Protein 3OGZ (pdb70)

Structure (mmCIF, N/CA/C/O backbone):
data_3OGZ
#
_entry.id   3OGZ
#
_cell.length_a   107.392
_cell.length_b   123.196
_cell.length_c   61.342
_cell.angle_alpha   90.000
_cell.angle_beta   104.320
_cell.angle_gamma   90.000
#
_symmetry.space_group_name_H-M   'C 1 2 1'
#
loop_
_entity.id
_entity.type
_entity.pdbx_description
1 polymer 'UDP-sugar pyrophosphorylase'
2 non-polymer GLYCEROL
3 water water
#
loop_
_atom_site.group_PDB
_atom_site.id
_atom_site.type_symbol
_atom_site.label_atom_id
_atom_site.label_alt_id
_atom_site.label_comp_id
_atom_site.label_asym_id
_atom_site.label_entity_id
_atom_site.label_seq_id
_atom_site.pdbx_PDB_ins_code
_atom_site.Cartn_x
_atom_site.Cartn_y
_atom_site.Cartn_z
_atom_site.occupancy
_atom_site.B_iso_or_equiv
_atom_site.auth_seq_id
_atom_site.auth_comp_id
_atom_site.auth_asym_id
_atom_site.auth_atom_id
_atom_site.pdbx_PDB_model_num
ATOM 1 N N . ASN A 1 3 ? -1.242 20.689 58.464 1.00 115.87 3 ASN A N 1
ATOM 2 C CA . ASN A 1 3 ? 0.002 20.136 58.993 1.00 114.42 3 ASN A CA 1
ATOM 3 C C . ASN A 1 3 ? 0.994 21.214 59.444 0.8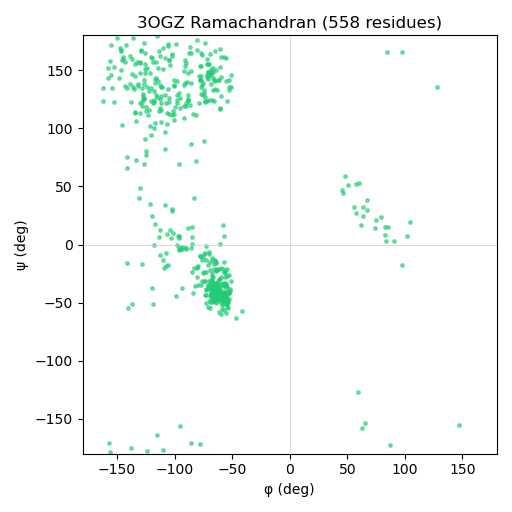6 108.13 3 ASN A C 1
ATOM 4 O O . ASN A 1 3 ? 1.441 21.206 60.591 0.84 109.52 3 ASN A O 1
ATOM 9 N N . PRO A 1 4 ? 1.344 22.148 58.544 1.00 97.79 4 PRO A N 1
ATOM 10 C CA . PRO A 1 4 ? 2.275 23.213 58.927 1.00 89.15 4 PRO A CA 1
ATOM 11 C C . PRO A 1 4 ? 1.588 24.272 59.783 1.00 83.23 4 PRO A C 1
ATOM 12 O O . PRO A 1 4 ? 0.465 24.673 59.478 1.00 80.82 4 PRO A O 1
ATOM 16 N N . SER A 1 5 ? 2.259 24.718 60.840 1.00 80.90 5 SER A N 1
ATOM 17 C CA . SER A 1 5 ? 1.714 25.747 61.720 1.00 79.46 5 SER A CA 1
ATOM 18 C C . SER A 1 5 ? 1.665 27.097 61.017 1.00 79.43 5 SER A C 1
ATOM 19 O O . SER A 1 5 ? 2.313 27.293 59.988 1.00 76.73 5 SER A O 1
ATOM 22 N N . ASN A 1 6 ? 0.899 28.027 61.576 1.00 82.73 6 ASN A N 1
ATOM 23 C CA . ASN A 1 6 ? 0.773 29.357 60.992 1.00 84.36 6 ASN A CA 1
ATOM 24 C C . ASN A 1 6 ? 2.089 30.123 60.999 1.00 80.94 6 ASN A C 1
ATOM 25 O O . ASN A 1 6 ? 2.423 30.802 60.029 1.00 76.93 6 ASN A O 1
ATOM 30 N N . SER A 1 7 ? 2.836 30.007 62.092 1.00 80.47 7 SER A N 1
ATOM 31 C CA . SER A 1 7 ? 4.114 30.698 62.213 1.00 80.39 7 SER A CA 1
ATOM 32 C C . SER A 1 7 ? 5.118 30.164 61.195 1.00 76.86 7 SER A C 1
ATOM 33 O O . SER A 1 7 ? 5.965 30.906 60.701 1.00 77.45 7 SER A O 1
ATOM 36 N N . ASN A 1 8 ? 5.017 28.876 60.884 1.00 74.67 8 ASN A N 1
ATOM 37 C CA . ASN A 1 8 ? 5.886 28.265 59.883 1.00 72.75 8 ASN A CA 1
ATOM 38 C C . ASN A 1 8 ? 5.634 28.828 58.490 1.00 68.27 8 ASN A C 1
ATOM 39 O O . ASN A 1 8 ? 6.571 29.203 57.784 1.00 65.36 8 ASN A O 1
ATOM 44 N N . LEU A 1 9 ? 4.363 28.882 58.100 1.00 66.16 9 LEU A N 1
ATOM 45 C CA . LEU A 1 9 ? 3.976 29.468 56.821 1.00 63.21 9 LEU A CA 1
ATOM 46 C C . LEU A 1 9 ? 4.387 30.933 56.766 1.00 63.74 9 LEU A C 1
ATOM 47 O O . LEU A 1 9 ? 4.807 31.436 55.726 1.00 60.88 9 LEU A O 1
ATOM 52 N N . GLN A 1 10 ? 4.258 31.615 57.898 1.00 65.81 10 GLN A N 1
ATOM 53 C CA . GLN A 1 10 ? 4.647 33.012 57.988 1.00 63.23 10 GLN A CA 1
ATOM 54 C C . GLN A 1 10 ? 6.159 33.151 57.861 1.00 57.42 10 GLN A C 1
ATOM 55 O O . GLN A 1 10 ? 6.653 34.046 57.179 1.00 54.24 10 GLN A O 1
ATOM 61 N N . ALA A 1 11 ? 6.889 32.253 58.517 1.00 56.36 11 ALA A N 1
ATOM 62 C CA . ALA A 1 11 ? 8.346 32.266 58.479 1.00 56.18 11 ALA A CA 1
ATOM 63 C C . ALA A 1 11 ? 8.854 32.016 57.064 1.00 57.43 11 ALA A C 1
ATOM 64 O O . ALA A 1 11 ? 9.820 32.639 56.617 1.00 55.59 11 ALA A O 1
ATOM 66 N N . LEU A 1 12 ? 8.196 31.101 56.362 1.00 55.20 12 LEU A N 1
ATOM 67 C CA . LEU A 1 12 ? 8.575 30.787 54.992 1.00 55.52 12 LEU A CA 1
ATOM 68 C C . LEU A 1 12 ? 8.263 31.955 54.066 1.00 53.01 12 LEU A C 1
ATOM 69 O O . LEU A 1 12 ? 9.080 32.319 53.223 1.00 53.50 12 LEU A O 1
ATOM 74 N N . ARG A 1 13 ? 7.083 32.544 54.231 1.00 53.00 13 ARG A N 1
ATOM 75 C CA . ARG A 1 13 ? 6.689 33.687 53.418 1.00 54.51 13 ARG A CA 1
ATOM 76 C C . ARG A 1 13 ? 7.711 34.814 53.523 1.00 51.49 13 ARG A C 1
ATOM 77 O O . ARG A 1 13 ? 8.101 35.407 52.518 1.00 50.57 13 ARG A O 1
ATOM 85 N N . GLU A 1 14 ? 8.143 35.108 54.744 1.00 51.91 14 GLU A N 1
ATOM 86 C CA . GLU A 1 14 ? 9.127 36.160 54.955 1.00 58.46 14 GLU A CA 1
ATOM 87 C C . GLU A 1 14 ? 10.465 35.755 54.350 1.00 54.08 14 GLU A C 1
ATOM 88 O O . GLU A 1 14 ? 11.156 36.575 53.749 1.00 47.78 14 GLU A O 1
ATOM 94 N N . GLU A 1 15 ? 10.824 34.484 54.493 1.00 51.55 15 GLU A N 1
ATOM 95 C CA . GLU A 1 15 ? 12.079 34.002 53.925 1.00 50.11 15 GLU A CA 1
ATOM 96 C C . GLU A 1 15 ? 12.109 34.205 52.413 1.00 44.84 15 GLU A C 1
ATOM 97 O O . GLU A 1 15 ? 13.099 34.678 51.849 1.00 41.68 15 GLU A O 1
ATOM 103 N N . LEU A 1 16 ? 11.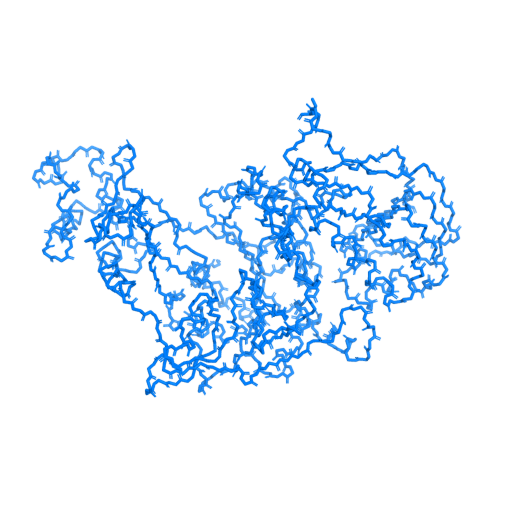012 33.841 51.760 1.00 44.43 16 LEU A N 1
ATOM 104 C CA . LEU A 1 16 ? 10.940 33.897 50.308 1.00 43.36 16 LEU A CA 1
ATOM 105 C C . LEU A 1 16 ? 10.966 35.329 49.762 1.00 47.50 16 LEU A C 1
ATOM 106 O O . LEU A 1 16 ? 11.128 35.534 48.559 1.00 49.49 16 LEU A O 1
ATOM 111 N N . CYS A 1 17 ? 10.815 36.310 50.648 1.00 44.98 17 CYS A N 1
ATOM 112 C CA . CYS A 1 17 ? 10.849 37.723 50.255 1.00 42.74 17 CYS A CA 1
ATOM 113 C C . CYS A 1 17 ? 12.221 38.380 50.390 1.00 42.75 17 CYS A C 1
ATOM 114 O O . CYS A 1 17 ? 12.390 39.550 50.031 1.00 45.34 17 CYS A O 1
ATOM 117 N N . THR A 1 18 ? 13.191 37.639 50.912 1.00 39.91 18 THR A N 1
ATOM 118 C CA . THR A 1 18 ? 14.530 38.178 51.141 1.00 40.09 18 THR A CA 1
ATOM 119 C C . THR A 1 18 ? 15.352 38.253 49.851 1.00 39.53 18 THR A C 1
ATOM 120 O O . THR A 1 18 ? 15.113 37.493 48.909 1.00 38.88 18 THR A O 1
ATOM 124 N N . PRO A 1 19 ? 16.320 39.182 49.799 1.00 41.38 19 PRO A N 1
ATOM 125 C CA . PRO A 1 19 ? 17.190 39.317 48.628 1.00 40.42 19 PRO A CA 1
ATOM 126 C C . PRO A 1 19 ? 17.828 37.983 48.260 1.00 44.01 19 PRO A C 1
ATOM 127 O O . PRO A 1 19 ? 18.292 37.268 49.149 1.00 44.84 19 PRO A O 1
ATOM 131 N N . GLY A 1 20 ? 17.843 37.652 46.971 1.00 41.39 20 GLY A N 1
ATOM 132 C CA . GLY A 1 20 ? 18.386 36.383 46.524 1.00 39.78 20 GLY A CA 1
ATOM 133 C C . GLY A 1 20 ? 17.302 35.337 46.314 1.00 42.85 20 GLY A C 1
ATOM 134 O O . GLY A 1 20 ? 17.522 34.310 45.658 1.00 42.46 20 GLY A O 1
ATOM 135 N N . LEU A 1 21 ? 16.131 35.592 46.885 1.00 37.93 21 LEU A N 1
ATOM 136 C CA . LEU A 1 21 ? 14.975 34.726 46.682 1.00 38.56 21 LEU A CA 1
ATOM 137 C C . LEU A 1 21 ? 13.856 35.535 46.024 1.00 41.83 21 LEU A C 1
ATOM 138 O O . LEU A 1 21 ? 13.284 35.121 45.016 1.00 44.33 21 LEU A O 1
ATOM 143 N N . ASP A 1 22 ? 13.546 36.687 46.608 1.00 41.58 22 ASP A N 1
ATOM 144 C CA . ASP A 1 22 ? 12.750 37.702 45.924 1.00 43.73 22 ASP A CA 1
ATOM 145 C C . ASP A 1 22 ? 11.443 37.205 45.306 1.00 42.34 22 ASP A C 1
ATOM 146 O O . ASP A 1 22 ? 11.169 37.474 44.141 1.00 39.16 22 ASP A O 1
ATOM 151 N N . GLN A 1 23 ? 10.629 36.501 46.085 1.00 42.45 23 GLN A N 1
ATOM 152 C CA . GLN A 1 23 ? 9.359 35.989 45.575 1.00 40.34 23 GLN A CA 1
ATOM 153 C C . GLN A 1 23 ? 8.181 36.844 46.057 1.00 43.73 23 GLN A C 1
ATOM 154 O O . GLN A 1 23 ? 7.069 36.347 46.235 1.00 39.82 23 GLN A O 1
ATOM 160 N N . GLY A 1 24 ? 8.439 38.136 46.257 1.00 48.71 24 GLY A N 1
ATOM 161 C CA . GLY A 1 24 ? 7.422 39.064 46.724 1.00 50.09 24 GLY A CA 1
ATOM 162 C C . GLY A 1 24 ? 6.171 39.071 45.863 1.00 52.58 24 GLY A C 1
ATOM 163 O O . GLY A 1 24 ? 5.059 39.203 46.376 1.00 50.77 24 GLY A O 1
ATOM 164 N N . HIS A 1 25 ? 6.353 38.917 44.553 1.00 56.90 25 HIS A N 1
ATOM 165 C CA . HIS A 1 25 ? 5.239 38.935 43.608 1.00 59.35 25 HIS A CA 1
ATOM 166 C C . HIS A 1 25 ? 4.172 37.891 43.925 1.00 62.60 25 HIS A C 1
ATOM 167 O O . HIS A 1 25 ? 3.060 37.962 43.406 1.00 65.96 25 HIS A O 1
ATOM 174 N N . LEU A 1 26 ? 4.509 36.927 44.777 1.00 61.50 26 LEU A N 1
ATOM 175 C CA . LEU A 1 26 ? 3.571 35.866 45.129 1.00 58.66 26 LEU A CA 1
ATOM 176 C C . LEU A 1 26 ? 2.567 36.308 46.187 1.00 61.22 26 LEU A C 1
ATOM 177 O O . LEU A 1 26 ? 1.504 35.701 46.335 1.00 60.71 26 LEU A O 1
ATOM 182 N N . PHE A 1 27 ? 2.900 37.360 46.925 1.00 58.05 27 PHE A N 1
ATOM 183 C CA . PHE A 1 27 ? 2.039 37.807 48.015 1.00 63.31 27 PHE A CA 1
ATOM 184 C C . PHE A 1 27 ? 1.555 39.236 47.781 1.00 68.28 27 PHE A C 1
ATOM 185 O O . PHE A 1 27 ? 1.205 39.954 48.720 1.00 70.92 27 PHE A O 1
ATOM 193 N N . GLU A 1 28 ? 1.533 39.632 46.513 1.00 68.76 28 GLU A N 1
ATOM 194 C CA . GLU A 1 28 ? 1.107 40.969 46.125 1.00 73.78 28 GLU A CA 1
ATOM 195 C C . GLU A 1 28 ? -0.331 41.219 46.549 0.82 74.74 28 GLU A C 1
ATOM 196 O O . GLU A 1 28 ? -1.250 40.552 46.079 0.98 74.40 28 GLU A O 1
ATOM 202 N N . GLY A 1 29 ? -0.519 42.180 47.445 1.00 75.50 29 GLY A N 1
ATOM 203 C CA . GLY A 1 29 ? -1.848 42.541 47.900 1.00 79.86 29 GLY A CA 1
ATOM 204 C C . GLY A 1 29 ? -2.405 41.586 48.937 1.00 80.37 29 GLY A C 1
ATOM 205 O O . GLY A 1 29 ? -3.620 41.478 49.103 1.00 83.21 29 GLY A O 1
ATOM 206 N N . TRP A 1 30 ? -1.516 40.886 49.634 1.00 76.55 30 TRP A N 1
ATOM 207 C CA . TRP A 1 30 ? -1.930 39.998 50.713 1.00 72.01 30 TRP A CA 1
ATOM 208 C C . TRP A 1 30 ? -1.972 40.748 52.039 1.00 73.98 30 TRP A C 1
ATOM 209 O O . TRP A 1 30 ? -1.297 41.764 52.207 1.00 67.43 30 TRP A O 1
ATOM 220 N N . PRO A 1 31 ? -2.776 40.245 52.987 1.00 77.64 31 PRO A N 1
ATOM 221 C CA . PRO A 1 31 ? -2.796 40.760 54.359 1.00 80.12 31 PRO A CA 1
ATOM 222 C C . PRO A 1 31 ? -1.427 40.597 55.010 1.00 81.66 31 PRO A C 1
ATOM 223 O O . PRO A 1 31 ? -0.574 39.897 54.467 1.00 78.55 31 PRO A O 1
ATOM 227 N N . GLU A 1 32 ? -1.225 41.226 56.161 1.00 87.25 32 GLU A N 1
ATOM 228 C CA . GLU A 1 32 ? 0.079 41.216 56.814 1.00 91.45 32 GLU A CA 1
ATOM 229 C C . GLU A 1 32 ? 0.460 39.848 57.373 1.00 91.13 32 GLU A C 1
ATOM 230 O O . GLU A 1 32 ? 1.575 39.374 57.156 1.00 91.75 32 GLU A O 1
ATOM 236 N N . THR A 1 33 ? -0.459 39.219 58.097 1.00 89.32 33 THR A N 1
ATOM 237 C CA . THR A 1 33 ? -0.160 37.947 58.745 1.00 87.62 33 THR A CA 1
ATOM 238 C C . THR A 1 33 ? -1.070 36.813 58.276 1.00 86.36 33 THR A C 1
ATOM 239 O O . THR A 1 33 ? -2.144 37.046 57.723 1.00 86.64 33 THR A O 1
ATOM 243 N N . VAL A 1 34 ? -0.622 35.584 58.512 1.00 84.13 34 VAL A N 1
ATOM 244 C CA . VAL A 1 34 ? -1.317 34.386 58.051 1.00 83.69 34 VAL A CA 1
ATOM 245 C C . VAL A 1 34 ? -2.788 34.342 58.458 1.00 88.02 34 VAL A C 1
ATOM 246 O O . VAL A 1 34 ? -3.650 33.954 57.668 1.00 86.05 34 VAL A O 1
ATOM 250 N N . ASP A 1 35 ? -3.064 34.738 59.695 0.63 94.21 35 ASP A N 1
ATOM 251 C CA . ASP A 1 35 ? -4.413 34.667 60.245 0.93 98.46 35 ASP A CA 1
ATOM 252 C C . ASP A 1 35 ? -5.408 35.449 59.394 1.00 94.73 35 ASP A C 1
ATOM 253 O O . ASP A 1 35 ? -6.573 35.068 59.271 1.00 90.13 35 ASP A O 1
ATOM 258 N N . GLU A 1 36 ? -4.933 36.544 58.809 1.00 94.94 36 GLU A N 1
ATOM 259 C CA . GLU A 1 36 ? -5.775 37.427 58.012 1.00 94.32 36 GLU A CA 1
ATOM 260 C C . GLU A 1 36 ? -5.981 36.888 56.596 1.00 90.03 36 GLU A C 1
ATOM 261 O O . GLU A 1 36 ? -6.920 37.283 55.904 1.00 90.36 36 GLU A O 1
ATOM 267 N N . CYS A 1 37 ? -5.101 35.984 56.173 1.00 84.96 37 CYS A N 1
ATOM 268 C CA . CYS A 1 37 ? -5.142 35.446 54.815 1.00 79.55 37 CYS A CA 1
ATOM 269 C C . CYS A 1 37 ? -6.333 34.522 54.599 1.00 79.41 37 CYS A C 1
ATOM 270 O O . CYS A 1 37 ? -6.735 33.790 55.503 1.00 76.55 37 CYS A O 1
ATOM 273 N N . ASN A 1 38 ? -6.891 34.556 53.394 1.00 81.47 38 ASN A N 1
ATOM 274 C CA . ASN A 1 38 ? -8.033 33.717 53.063 1.00 86.05 38 ASN A CA 1
ATOM 275 C C . ASN A 1 38 ? -7.624 32.274 52.772 1.00 87.95 38 ASN A C 1
ATOM 276 O O . ASN A 1 38 ? -6.468 31.896 52.968 1.00 86.28 38 ASN A O 1
ATOM 281 N N . GLU A 1 39 ? -8.579 31.478 52.300 1.00 90.35 39 GLU A N 1
ATOM 282 C CA . GLU A 1 39 ? -8.344 30.069 52.003 1.00 93.80 39 GLU A CA 1
ATOM 283 C C . GLU A 1 39 ? -7.353 29.867 50.860 1.00 87.32 39 GLU A C 1
ATOM 284 O O . GLU A 1 39 ? -6.438 29.051 50.958 1.00 84.12 39 GLU A O 1
ATOM 290 N N . ARG A 1 40 ? -7.550 30.602 49.771 1.00 83.72 40 ARG A N 1
ATOM 291 C CA . ARG A 1 40 ? -6.713 30.447 48.589 1.00 81.64 40 ARG A CA 1
ATOM 292 C C . ARG A 1 40 ? -5.259 30.786 48.910 1.00 76.61 40 ARG A C 1
ATOM 293 O O . ARG A 1 40 ? -4.336 30.085 48.490 1.00 72.74 40 ARG A O 1
ATOM 301 N N . GLN A 1 41 ? -5.067 31.864 49.665 1.00 74.40 41 GLN A N 1
ATOM 302 C CA . GLN A 1 41 ? -3.734 32.316 50.044 1.00 71.60 41 GLN A CA 1
ATOM 303 C C . GLN A 1 41 ? -3.067 31.331 50.998 1.00 68.97 41 GLN A C 1
ATOM 304 O O . GLN A 1 41 ? -1.880 31.033 50.865 1.00 65.77 41 GLN A O 1
ATOM 310 N N . ILE A 1 42 ? -3.833 30.827 51.958 1.00 65.61 42 ILE A N 1
ATOM 311 C CA . ILE A 1 42 ? -3.303 29.856 52.904 1.00 65.22 42 ILE A CA 1
ATOM 312 C C . ILE A 1 42 ? -2.882 28.587 52.167 1.00 63.53 42 ILE A C 1
ATOM 313 O O . ILE A 1 42 ? -1.917 27.924 52.549 1.00 64.87 42 ILE A O 1
ATOM 318 N N . ALA A 1 43 ? -3.607 28.262 51.102 1.00 58.50 43 ALA A N 1
ATOM 319 C CA . ALA A 1 43 ? -3.324 27.074 50.313 1.00 57.25 43 ALA A CA 1
ATOM 320 C C . ALA A 1 43 ? -2.037 27.232 49.515 1.00 56.40 43 ALA A C 1
ATOM 321 O O . ALA A 1 43 ? -1.290 26.273 49.327 1.00 57.32 43 ALA A O 1
ATOM 323 N N . LEU A 1 44 ? -1.778 28.443 49.040 1.00 56.48 44 LEU A N 1
ATOM 324 C CA . LEU A 1 44 ? -0.578 28.693 48.252 1.00 58.28 44 LEU A CA 1
ATOM 325 C C . LEU A 1 44 ? 0.680 28.586 49.111 1.00 57.58 44 LEU A C 1
ATOM 326 O O . LEU A 1 44 ? 1.683 28.008 48.689 1.00 54.76 44 LEU A O 1
ATOM 331 N N . LEU A 1 45 ? 0.617 29.147 50.315 1.00 57.92 45 LEU A N 1
ATOM 332 C CA . LEU A 1 45 ? 1.734 29.090 51.253 1.00 56.95 45 LEU A CA 1
ATOM 333 C C . LEU A 1 45 ? 2.013 27.663 51.699 1.00 54.47 45 LEU A C 1
ATOM 334 O O . LEU A 1 45 ? 3.169 27.256 51.832 1.00 51.44 45 LEU A O 1
ATOM 339 N N . THR A 1 46 ? 0.945 26.907 51.935 1.00 54.97 46 THR A N 1
ATOM 340 C CA . THR A 1 46 ? 1.067 25.495 52.280 1.00 54.17 46 THR A CA 1
ATOM 341 C C . THR A 1 46 ? 1.692 24.712 51.126 1.00 53.58 46 THR A C 1
ATOM 342 O O . THR A 1 46 ? 2.533 23.837 51.340 1.00 52.84 46 THR A O 1
ATOM 346 N N . ASP A 1 47 ? 1.283 25.036 49.903 1.00 55.70 47 ASP A N 1
ATOM 347 C CA . ASP A 1 47 ? 1.867 24.428 48.710 1.00 50.66 47 ASP A CA 1
ATOM 348 C C . ASP A 1 47 ? 3.379 24.664 48.696 1.00 48.76 47 ASP A C 1
ATOM 349 O O . ASP A 1 47 ? 4.164 23.732 48.503 1.00 46.09 47 ASP A O 1
ATOM 354 N N . LEU A 1 48 ? 3.780 25.916 48.916 1.00 50.39 48 LEU A N 1
ATOM 355 C CA . LEU A 1 48 ? 5.193 26.273 48.968 1.00 47.46 48 LEU A CA 1
ATOM 356 C C . LEU A 1 48 ? 5.898 25.515 50.082 1.00 48.79 48 LEU A C 1
ATOM 357 O O . LEU A 1 48 ? 6.990 24.972 49.891 1.00 44.65 48 LEU A O 1
ATOM 362 N N . TYR A 1 49 ? 5.258 25.477 51.245 1.00 48.90 49 TYR A N 1
ATOM 363 C CA . TYR A 1 49 ? 5.843 24.843 52.416 1.00 51.27 49 TYR A CA 1
ATOM 364 C C . TYR A 1 49 ? 6.035 23.338 52.241 1.00 49.44 49 TYR A C 1
ATOM 365 O O . TYR A 1 49 ? 7.104 22.810 52.537 1.00 46.41 49 TYR A O 1
ATOM 374 N N . MET A 1 50 ? 5.003 22.651 51.757 1.00 50.43 50 MET A N 1
ATOM 375 C CA . MET A 1 50 ? 5.063 21.202 51.607 1.00 49.20 50 MET A CA 1
ATOM 376 C C . MET A 1 50 ? 6.080 20.751 50.557 1.00 49.42 50 MET A C 1
ATOM 377 O O . MET A 1 50 ? 6.429 19.571 50.493 1.00 49.69 50 MET A O 1
ATOM 382 N N . PHE A 1 51 ? 6.564 21.682 49.739 1.00 44.70 51 PHE A N 1
ATOM 383 C CA . PHE A 1 51 ? 7.515 21.320 48.689 1.00 44.02 51 PHE A CA 1
ATOM 384 C C . PHE A 1 51 ? 8.754 20.644 49.279 1.00 43.98 51 PHE A C 1
ATOM 385 O O . PHE A 1 51 ? 9.436 19.876 48.601 1.00 49.15 51 PHE A O 1
ATOM 393 N N . SER A 1 52 ? 9.025 20.916 50.552 1.00 44.14 52 SER A N 1
ATOM 394 C CA . SER A 1 52 ? 10.207 20.381 51.226 1.00 48.80 52 SER A CA 1
ATOM 395 C C . SER A 1 52 ? 10.212 18.857 51.376 1.00 48.76 52 SER A C 1
ATOM 396 O O . SER A 1 52 ? 11.273 18.250 51.523 1.00 51.49 52 SER A O 1
ATOM 399 N N A ASN A 1 53 ? 9.031 18.249 51.341 0.38 47.56 53 ASN A N 1
ATOM 400 N N B ASN A 1 53 ? 9.035 18.242 51.345 0.62 46.77 53 ASN A N 1
ATOM 401 C CA A ASN A 1 53 ? 8.921 16.796 51.436 0.38 50.63 53 ASN A CA 1
ATOM 402 C CA B ASN A 1 53 ? 8.959 16.788 51.446 0.62 50.71 53 ASN A CA 1
ATOM 403 C C A ASN A 1 53 ? 9.084 16.138 50.072 0.38 51.35 53 ASN A C 1
ATOM 404 C C B ASN A 1 53 ? 9.178 16.125 50.088 0.62 51.57 53 ASN A C 1
ATOM 405 O O A ASN A 1 53 ? 8.946 14.923 49.935 0.38 52.17 53 ASN A O 1
ATOM 406 O O B ASN A 1 53 ? 9.177 14.901 49.973 0.62 52.08 53 ASN A O 1
ATOM 415 N N . MET A 1 54 ? 9.386 16.955 49.070 1.00 49.54 54 MET A N 1
ATOM 416 C CA . MET A 1 54 ? 9.463 16.504 47.689 1.00 53.34 54 MET A CA 1
ATOM 417 C C . MET A 1 54 ? 10.833 16.819 47.095 1.00 47.80 54 MET A C 1
ATOM 418 O O . MET A 1 54 ? 11.322 16.117 46.210 1.00 45.35 54 MET A O 1
ATOM 423 N N . TYR A 1 55 ? 11.434 17.900 47.577 1.00 43.04 55 TYR A N 1
ATOM 424 C CA . TYR A 1 55 ? 12.668 18.424 47.010 1.00 40.07 55 TYR A CA 1
ATOM 425 C C . TYR A 1 55 ? 13.636 18.791 48.132 1.00 40.23 55 TYR A C 1
ATOM 426 O O . TYR A 1 55 ? 13.243 19.417 49.110 1.00 40.44 55 TYR A O 1
ATOM 435 N N . PRO A 1 56 ? 14.906 18.387 48.004 1.00 40.21 56 PRO A N 1
ATOM 436 C CA . PRO A 1 56 ? 15.864 18.648 49.084 1.00 40.47 56 PRO A CA 1
ATOM 437 C C . PRO A 1 56 ? 16.013 20.149 49.332 1.00 40.13 56 PRO A C 1
ATOM 438 O O . PRO A 1 56 ? 16.453 20.880 48.440 1.00 41.24 56 PRO A O 1
ATOM 442 N N . GLY A 1 57 ? 15.646 20.598 50.528 1.00 41.20 57 GLY A N 1
ATOM 443 C CA . GLY A 1 57 ? 15.795 21.992 50.899 1.00 42.91 57 GLY A CA 1
ATOM 444 C C . GLY A 1 57 ? 14.561 22.805 50.564 1.00 44.11 57 GLY A C 1
ATOM 445 O O . GLY A 1 57 ? 14.533 24.019 50.762 1.00 46.65 57 GLY A O 1
ATOM 446 N N . GLY A 1 58 ? 13.536 22.133 50.051 1.00 40.57 58 GLY A N 1
ATOM 447 C CA . GLY A 1 58 ? 12.288 22.796 49.733 1.00 40.01 58 GLY A CA 1
ATOM 448 C C . GLY A 1 58 ? 12.414 23.860 48.658 1.00 39.42 58 GLY A C 1
ATOM 449 O O . GLY A 1 58 ? 13.361 23.854 47.871 1.00 39.04 58 GLY A O 1
ATOM 450 N N . VAL A 1 59 ? 11.455 24.783 48.644 1.00 39.42 59 VAL A N 1
ATOM 451 C CA . VAL A 1 59 ? 11.336 25.778 47.590 1.00 38.98 59 VAL A CA 1
ATOM 452 C C . VAL A 1 59 ? 12.460 26.819 47.632 1.00 41.60 59 VAL A C 1
ATOM 453 O O . VAL A 1 59 ? 12.870 27.335 46.591 1.00 40.39 59 VAL A O 1
ATOM 457 N N . ALA A 1 60 ? 12.958 27.127 48.827 1.00 38.98 60 ALA A N 1
ATOM 458 C CA . ALA A 1 60 ? 14.076 28.058 48.949 1.00 40.44 60 ALA A CA 1
ATOM 459 C C . ALA A 1 60 ? 15.326 27.495 48.274 1.00 38.48 60 ALA A C 1
ATOM 460 O O . ALA A 1 60 ? 15.985 28.183 47.497 1.00 39.51 60 ALA A O 1
ATOM 462 N N . GLN A 1 61 ? 15.650 26.240 48.558 1.00 39.32 61 GLN A N 1
ATOM 463 C CA . GLN A 1 61 ? 16.795 25.620 47.897 1.00 40.47 61 GLN A CA 1
ATOM 464 C C . GLN A 1 61 ? 16.532 25.424 46.406 1.00 39.44 61 GLN A C 1
ATOM 465 O O . GLN A 1 61 ? 17.458 25.461 45.597 1.00 38.65 61 GLN A O 1
ATOM 471 N N . TYR A 1 62 ? 15.270 25.216 46.045 1.00 38.08 62 TYR A N 1
ATOM 472 C CA . TYR A 1 62 ? 14.914 25.076 44.638 1.00 37.77 62 TYR A CA 1
ATOM 473 C C . TYR A 1 62 ? 15.206 26.387 43.892 1.00 37.40 62 TYR A C 1
ATOM 474 O O . TYR A 1 62 ? 15.706 26.383 42.770 1.00 37.12 62 TYR A O 1
ATOM 483 N N . ILE A 1 63 ? 14.909 27.512 44.529 1.00 37.47 63 ILE A N 1
ATOM 484 C CA . ILE A 1 63 ? 15.182 28.806 43.909 1.00 37.21 63 ILE A CA 1
ATOM 485 C C . ILE A 1 63 ? 16.685 29.029 43.752 1.00 37.01 63 ILE A C 1
ATOM 486 O O . ILE A 1 63 ? 17.144 29.476 42.701 1.00 36.74 63 ILE A O 1
ATOM 491 N N . ARG A 1 64 ? 17.449 28.684 44.786 1.00 37.21 64 ARG A N 1
ATOM 492 C CA . ARG A 1 64 ? 18.900 28.850 44.739 1.00 39.18 64 ARG A CA 1
ATOM 493 C C . ARG A 1 64 ? 19.528 28.000 43.651 1.00 37.23 64 ARG A C 1
ATOM 494 O O . ARG A 1 64 ? 20.413 28.457 42.938 1.00 36.73 64 ARG A O 1
ATOM 502 N N . ASN A 1 65 ? 19.080 26.755 43.534 1.00 38.82 65 ASN A N 1
ATOM 503 C CA . ASN A 1 65 ? 19.608 25.881 42.497 1.00 36.93 65 ASN A CA 1
ATOM 504 C C . ASN A 1 65 ? 19.286 26.460 41.133 1.00 36.63 65 ASN A C 1
ATOM 505 O O . ASN A 1 65 ? 20.104 26.411 40.219 1.00 36.49 65 ASN A O 1
ATOM 510 N N . GLY A 1 66 ? 18.093 27.033 41.019 1.00 36.59 66 GLY A N 1
ATOM 511 C CA . GLY A 1 66 ? 17.669 27.696 39.802 1.00 36.39 66 GLY A CA 1
ATOM 512 C C . GLY A 1 66 ? 18.628 28.801 39.400 1.00 37.39 66 GLY A C 1
ATOM 513 O O . GLY A 1 66 ? 19.020 28.883 38.237 1.00 36.09 66 GLY A O 1
ATOM 514 N N . HIS A 1 67 ? 19.005 29.649 40.356 1.00 36.26 67 HIS A N 1
ATOM 515 C CA . HIS A 1 67 ? 19.957 30.724 40.082 1.00 36.15 67 HIS A CA 1
ATOM 516 C C . HIS A 1 67 ? 21.269 30.120 39.598 1.00 36.10 67 HIS A C 1
ATOM 517 O O . HIS A 1 67 ? 21.838 30.559 38.597 1.00 35.99 67 HIS A O 1
ATOM 524 N N . GLU A 1 68 ? 21.739 29.098 40.305 1.00 36.25 68 GLU A N 1
ATOM 525 C CA . GLU A 1 68 ? 22.998 28.456 39.943 1.00 36.29 68 GLU A CA 1
ATOM 526 C C . GLU A 1 68 ? 22.947 27.840 38.544 1.00 36.20 68 GLU A C 1
ATOM 527 O O . GLU A 1 68 ? 23.881 27.995 37.754 1.00 36.17 68 GLU A O 1
ATOM 533 N N . LEU A 1 69 ? 21.858 27.139 38.243 1.00 36.21 69 LEU A N 1
ATOM 534 C CA . LEU A 1 69 ? 21.720 26.464 36.954 1.00 36.20 69 LEU A CA 1
ATOM 535 C C . LEU A 1 69 ? 21.465 27.442 35.808 1.00 43.09 69 LEU A C 1
ATOM 536 O O . LEU A 1 69 ? 21.986 27.266 34.708 1.00 46.94 69 LEU A O 1
ATOM 541 N N . LEU A 1 70 ? 20.665 28.471 36.068 1.00 37.85 70 LEU A N 1
ATOM 542 C CA . LEU A 1 70 ? 20.373 29.470 35.052 1.00 39.21 70 LEU A CA 1
ATOM 543 C C . LEU A 1 70 ? 21.665 30.154 34.626 1.00 46.02 70 LEU A C 1
ATOM 544 O O . LEU A 1 70 ? 21.894 30.385 33.437 1.00 52.53 70 LEU A O 1
ATOM 549 N N . ALA A 1 71 ? 22.520 30.457 35.596 1.00 42.27 71 ALA A N 1
ATOM 550 C CA . ALA A 1 71 ? 23.845 30.965 35.283 1.00 41.63 71 ALA A CA 1
ATOM 551 C C . ALA A 1 71 ? 24.654 29.902 34.525 1.00 46.39 71 ALA A C 1
ATOM 552 O O . ALA A 1 71 ? 25.221 30.170 33.470 1.00 45.66 71 ALA A O 1
ATOM 554 N N . ARG A 1 72 ? 24.689 28.685 35.053 1.00 50.61 72 ARG A N 1
ATOM 555 C CA . ARG A 1 72 ? 25.440 27.614 34.407 1.00 49.35 72 ARG A CA 1
ATOM 556 C C . ARG A 1 72 ? 25.040 27.438 32.940 1.00 50.90 72 ARG A C 1
ATOM 557 O O . ARG A 1 72 ? 25.902 27.363 32.063 1.00 45.91 72 ARG A O 1
ATOM 565 N N . GLU A 1 73 ? 23.736 27.376 32.673 1.00 50.72 73 GLU A N 1
ATOM 566 C CA . GLU A 1 73 ? 23.259 27.140 31.309 1.00 54.99 73 GLU A CA 1
ATOM 567 C C . GLU A 1 73 ? 23.439 28.356 30.388 1.00 55.95 73 GLU A C 1
ATOM 568 O O . GLU A 1 73 ? 23.325 28.237 29.166 1.00 56.73 73 GLU A O 1
ATOM 574 N N . SER A 1 74 ? 23.732 29.517 30.968 1.00 49.11 74 SER A N 1
ATOM 575 C CA . SER A 1 74 ? 24.031 30.693 30.159 1.00 53.66 74 SER A CA 1
ATOM 576 C C . SER A 1 74 ? 25.462 30.611 29.619 1.00 58.19 74 SER A C 1
ATOM 577 O O . SER A 1 74 ? 25.859 31.403 28.765 1.00 59.03 74 SER A O 1
ATOM 580 N N . GLU A 1 75 ? 26.227 29.644 30.122 1.00 59.94 75 GLU A N 1
ATOM 581 C CA . GLU A 1 75 ? 27.614 29.449 29.698 1.00 62.69 75 GLU A CA 1
ATOM 582 C C . GLU A 1 75 ? 27.726 28.331 28.655 1.00 66.85 75 GLU A C 1
ATOM 583 O O . GLU A 1 75 ? 26.753 27.631 28.374 1.00 65.21 75 GLU A O 1
ATOM 589 N N . GLU A 1 76 ? 28.919 28.164 28.089 1.00 71.38 76 GLU A N 1
ATOM 590 C CA . GLU A 1 76 ? 29.168 27.105 27.111 1.00 73.15 76 GLU A CA 1
ATOM 591 C C . GLU A 1 76 ? 29.550 25.797 27.794 1.00 63.60 76 GLU A C 1
ATOM 592 O O . GLU A 1 76 ? 30.543 25.736 28.518 1.00 64.39 76 GLU A O 1
ATOM 598 N N . VAL A 1 77 ? 28.766 24.748 27.571 1.00 101.14 77 VAL A N 1
ATOM 599 C CA . VAL A 1 77 ? 29.154 23.434 28.060 1.00 94.40 77 VAL A CA 1
ATOM 600 C C . VAL A 1 77 ? 30.404 22.999 27.316 1.00 93.88 77 VAL A C 1
ATOM 601 O O . VAL A 1 77 ? 30.420 22.956 26.085 0.84 98.04 77 VAL A O 1
ATOM 605 N N . ASP A 1 78 ? 31.457 22.691 28.061 1.00 87.02 78 ASP A N 1
ATOM 606 C CA . ASP A 1 78 ? 32.662 22.149 27.456 0.70 86.30 78 ASP A CA 1
ATOM 607 C C . ASP A 1 78 ? 33.435 21.330 28.476 1.00 82.14 78 ASP A C 1
ATOM 608 O O . ASP A 1 78 ? 33.432 21.638 29.667 1.00 81.24 78 ASP A O 1
ATOM 613 N N . PHE A 1 79 ? 34.081 20.274 28.000 1.00 78.29 79 PHE A N 1
ATOM 614 C CA . PHE A 1 79 ? 34.915 19.446 28.852 1.00 73.94 79 PHE A CA 1
ATOM 615 C C . PHE A 1 79 ? 36.368 19.697 28.489 1.00 75.87 79 PHE A C 1
ATOM 616 O O . PHE A 1 79 ? 36.663 20.193 27.403 1.00 79.72 79 PHE A O 1
ATOM 624 N N . ALA A 1 80 ? 37.277 19.359 29.397 1.00 76.20 80 ALA A N 1
ATOM 625 C CA . ALA A 1 80 ? 38.702 19.508 29.131 1.00 83.39 80 ALA A CA 1
ATOM 626 C C . ALA A 1 80 ? 39.207 18.349 28.276 1.00 84.77 80 ALA A C 1
ATOM 627 O O . ALA A 1 80 ? 40.265 18.439 27.650 1.00 89.56 80 ALA A O 1
ATOM 629 N N . ALA A 1 81 ? 38.440 17.264 28.253 1.00 77.10 81 ALA A N 1
ATOM 630 C CA . ALA A 1 81 ? 38.825 16.072 27.509 1.00 78.94 81 ALA A CA 1
ATOM 631 C C . ALA A 1 81 ? 37.618 15.200 27.169 1.00 76.61 81 ALA A C 1
ATOM 632 O O . ALA A 1 81 ? 36.682 15.069 27.961 1.00 69.77 81 ALA A O 1
ATOM 634 N N . LEU A 1 82 ? 37.653 14.605 25.982 1.00 76.52 82 LEU A N 1
ATOM 635 C CA . LEU A 1 82 ? 36.567 13.766 25.509 1.00 77.35 82 LEU A CA 1
ATOM 636 C C . LEU A 1 82 ? 37.113 12.722 24.536 1.00 75.00 82 LEU A C 1
ATOM 637 O O . LEU A 1 82 ? 37.732 13.067 23.527 1.00 72.65 82 LEU A O 1
ATOM 642 N N . GLU A 1 83 ? 36.892 11.447 24.846 1.00 72.06 83 GLU A N 1
ATOM 643 C CA . GLU A 1 83 ? 37.398 10.364 24.006 1.00 71.03 83 GLU A CA 1
ATOM 644 C C . GLU A 1 83 ? 36.612 9.066 24.192 1.00 66.29 83 GLU A C 1
ATOM 645 O O . GLU A 1 83 ? 35.567 9.045 24.843 1.00 65.72 83 GLU A O 1
ATOM 651 N N . MET A 1 84 ? 37.121 7.984 23.609 1.00 61.98 84 MET A N 1
ATOM 652 C CA . MET A 1 84 ? 36.449 6.689 23.667 1.00 60.61 84 MET A CA 1
ATOM 653 C C . MET A 1 84 ? 36.455 6.123 25.083 1.00 58.46 84 MET A C 1
ATOM 654 O O . MET A 1 84 ? 37.459 6.221 25.789 1.00 63.84 84 MET A O 1
ATOM 659 N N . PRO A 1 85 ? 35.326 5.542 25.510 1.00 55.32 85 PRO A N 1
ATOM 660 C CA . PRO A 1 85 ? 35.308 4.773 26.757 1.00 53.41 85 PRO A CA 1
ATOM 661 C C . PRO A 1 85 ? 36.225 3.561 26.639 1.00 58.14 85 PRO A C 1
ATOM 662 O O . PRO A 1 85 ? 36.159 2.840 25.640 1.00 60.11 85 PRO A O 1
ATOM 666 N N . PRO A 1 86 ? 37.068 3.332 27.654 1.00 61.33 86 PRO A N 1
ATOM 667 C CA . PRO A 1 86 ? 37.985 2.188 27.669 1.00 62.39 86 PRO A CA 1
ATOM 668 C C . PRO A 1 86 ? 37.266 0.837 27.659 1.00 58.15 86 PRO A C 1
ATOM 669 O O . PRO A 1 86 ? 37.791 -0.123 27.099 1.00 54.89 86 PRO A O 1
ATOM 673 N N . LEU A 1 87 ? 36.083 0.768 28.263 1.00 48.82 87 LEU A N 1
ATOM 674 C CA . LEU A 1 87 ? 35.395 -0.503 28.441 1.00 47.41 87 LEU A CA 1
ATOM 675 C C . LEU A 1 87 ? 34.175 -0.617 27.534 1.00 49.37 87 LEU A C 1
ATOM 676 O O . LEU A 1 87 ? 33.047 -0.363 27.950 1.00 52.36 87 LEU A O 1
ATOM 681 N N . ILE A 1 88 ? 34.413 -0.993 26.285 1.00 45.66 88 ILE A N 1
ATOM 682 C CA . ILE A 1 88 ? 33.340 -1.182 25.327 1.00 44.11 88 ILE A CA 1
ATOM 683 C C . ILE A 1 88 ? 33.405 -2.607 24.795 1.00 45.09 88 ILE A C 1
ATOM 684 O O . ILE A 1 88 ? 34.472 -3.087 24.417 1.00 45.31 88 ILE A O 1
ATOM 689 N N . PHE A 1 89 ? 32.266 -3.284 24.782 1.00 42.14 89 PHE A N 1
ATOM 690 C CA . PHE A 1 89 ? 32.222 -4.690 24.409 1.00 46.79 89 PHE A CA 1
ATOM 691 C C . PHE A 1 89 ? 31.171 -4.944 23.340 1.00 45.24 89 PHE A C 1
ATOM 692 O O . PHE A 1 89 ? 30.054 -4.440 23.427 1.00 48.04 89 PHE A O 1
ATOM 700 N N . GLU A 1 90 ? 31.547 -5.712 22.323 1.00 41.18 90 GLU A N 1
ATOM 701 C CA . GLU A 1 90 ? 30.642 -6.056 21.234 1.00 44.23 90 GLU A CA 1
ATOM 702 C C . GLU A 1 90 ? 29.861 -7.315 21.577 1.00 46.01 90 GLU A C 1
ATOM 703 O O . GLU A 1 90 ? 30.451 -8.359 21.857 1.00 46.58 90 GLU A O 1
ATOM 709 N N . ALA A 1 91 ? 28.537 -7.222 21.554 1.00 41.14 91 ALA A N 1
ATOM 710 C CA . ALA A 1 91 ? 27.704 -8.404 21.739 1.00 36.36 91 ALA A CA 1
ATOM 711 C C . ALA A 1 91 ? 27.651 -9.182 20.434 1.00 36.47 91 ALA A C 1
ATOM 712 O O . ALA A 1 91 ? 27.665 -8.590 19.362 1.00 36.69 91 ALA A O 1
ATOM 714 N N . PRO A 1 92 ? 27.595 -10.518 20.516 1.00 36.45 92 PRO A N 1
ATOM 715 C CA . PRO A 1 92 ? 27.423 -11.299 19.289 1.00 36.54 92 PRO A CA 1
ATOM 716 C C . PRO A 1 92 ? 26.004 -11.125 18.747 1.00 35.21 92 PRO A C 1
ATOM 717 O O . PRO A 1 92 ? 25.094 -10.808 19.511 1.00 34.16 92 PRO A O 1
ATOM 721 N N . SER A 1 93 ? 25.825 -11.328 17.447 1.00 35.38 93 SER A N 1
ATOM 722 C CA . SER A 1 93 ? 24.525 -11.180 16.806 1.00 35.68 93 SER A CA 1
ATOM 723 C C . SER A 1 93 ? 23.420 -11.962 17.513 1.00 38.85 93 SER A C 1
ATOM 724 O O . SER A 1 93 ? 23.650 -13.053 18.037 1.00 39.25 93 SER A O 1
ATOM 727 N N . LEU A 1 94 ? 22.216 -11.401 17.503 1.00 32.18 94 LEU A N 1
ATOM 728 C CA . LEU A 1 94 ? 21.058 -12.060 18.092 1.00 31.21 94 LEU A CA 1
ATOM 729 C C . LEU A 1 94 ? 20.500 -13.151 17.195 1.00 31.20 94 LEU A C 1
ATOM 730 O O . LEU A 1 94 ? 19.633 -13.905 17.613 1.00 30.63 94 LEU A O 1
ATOM 735 N N . HIS A 1 95 ? 20.974 -13.232 15.957 1.00 31.93 95 HIS A N 1
ATOM 736 C CA . HIS A 1 95 ? 20.389 -14.192 15.025 1.00 32.01 95 HIS A CA 1
ATOM 737 C C . HIS A 1 95 ? 21.376 -15.256 14.548 1.00 35.66 95 HIS A C 1
ATOM 738 O O . HIS A 1 95 ? 21.136 -15.934 13.549 1.00 43.32 95 HIS A O 1
ATOM 745 N N . ARG A 1 96 ? 22.473 -15.412 15.281 1.00 34.75 96 ARG A N 1
ATOM 746 C CA . ARG A 1 96 ? 23.427 -16.482 15.010 1.00 35.57 96 ARG A CA 1
ATOM 747 C C . ARG A 1 96 ? 23.640 -17.308 16.277 1.00 38.71 96 ARG A C 1
ATOM 748 O O . ARG A 1 96 ? 24.149 -16.808 17.278 1.00 34.96 96 ARG A O 1
ATOM 756 N N . ARG A 1 97 ? 23.235 -18.573 16.233 1.00 41.18 97 ARG A N 1
ATOM 757 C CA . ARG A 1 97 ? 23.343 -19.443 17.400 1.00 37.73 97 ARG A CA 1
ATOM 758 C C . ARG A 1 97 ? 24.760 -20.009 17.551 1.00 41.07 97 ARG A C 1
ATOM 759 O O . ARG A 1 97 ? 24.990 -21.203 17.331 1.00 40.61 97 ARG A O 1
ATOM 767 N N . THR A 1 98 ? 25.702 -19.148 17.936 1.00 37.06 98 THR A N 1
ATOM 768 C CA . THR A 1 98 ? 27.090 -19.552 18.143 1.00 38.84 98 THR A CA 1
ATOM 769 C C . THR A 1 98 ? 27.315 -20.048 19.570 1.00 38.74 98 THR A C 1
ATOM 770 O O . THR A 1 98 ? 26.491 -19.821 20.458 1.00 37.72 98 THR A O 1
ATOM 774 N N . ALA A 1 99 ? 28.438 -20.717 19.789 1.00 40.18 99 ALA A N 1
ATOM 775 C CA . ALA A 1 99 ? 28.780 -21.180 21.128 1.00 43.26 99 ALA A CA 1
ATOM 776 C C . ALA A 1 99 ? 28.812 -19.997 22.094 1.00 43.79 99 ALA A C 1
ATOM 777 O O . ALA A 1 99 ? 28.340 -20.092 23.233 1.00 39.65 99 ALA A O 1
ATOM 779 N N . GLU A 1 100 ? 29.351 -18.875 21.622 1.00 41.14 100 GLU A N 1
ATOM 780 C CA . GLU A 1 100 ? 29.436 -17.668 22.430 1.00 39.81 100 GLU A CA 1
ATOM 781 C C . GLU A 1 100 ? 28.052 -17.122 22.775 1.00 38.12 100 GLU A C 1
ATOM 782 O O . GLU A 1 100 ? 27.779 -16.793 23.930 1.00 37.95 100 GLU A O 1
ATOM 788 N N . ARG A 1 101 ? 27.180 -17.026 21.777 1.00 37.22 101 ARG A N 1
ATOM 789 C CA . ARG A 1 101 ? 25.838 -16.508 22.003 1.00 35.72 101 ARG A CA 1
ATOM 790 C C . ARG A 1 101 ? 25.076 -17.405 22.978 1.00 37.36 101 ARG A C 1
ATOM 791 O O . ARG A 1 101 ? 24.370 -16.922 23.864 1.00 34.54 101 ARG A O 1
ATOM 799 N N . THR A 1 102 ? 25.231 -18.716 22.810 1.00 38.11 102 THR A N 1
ATOM 800 C CA . THR A 1 102 ? 24.579 -19.691 23.675 1.00 39.24 102 THR A CA 1
ATOM 801 C C . THR A 1 102 ? 25.074 -19.564 25.113 1.00 39.74 102 THR A C 1
ATOM 802 O O . THR A 1 102 ? 24.286 -19.607 26.053 1.00 36.99 102 THR A O 1
ATOM 806 N N . ALA A 1 103 ? 26.383 -19.405 25.273 1.00 37.54 103 ALA A N 1
ATOM 807 C CA . ALA A 1 103 ? 26.979 -19.238 26.595 1.00 44.03 103 ALA A CA 1
ATOM 808 C C . ALA A 1 103 ? 26.521 -17.949 27.291 1.00 37.39 103 ALA A C 1
ATOM 809 O O . ALA A 1 103 ? 26.214 -17.956 28.482 1.00 37.39 103 ALA A O 1
ATOM 811 N N . LEU A 1 104 ? 26.464 -16.849 26.547 1.00 36.76 104 LEU A N 1
ATOM 812 C CA . LEU A 1 104 ? 25.989 -15.582 27.112 1.00 36.03 104 LEU A CA 1
ATOM 813 C C . LEU A 1 104 ? 24.485 -15.608 27.444 1.00 34.67 104 LEU A C 1
ATOM 814 O O . LEU A 1 104 ? 24.072 -15.138 28.508 1.00 34.41 104 LEU A O 1
ATOM 819 N N . GLU A 1 105 ? 23.664 -16.160 26.551 1.00 35.78 105 GLU A N 1
ATOM 820 C CA . GLU A 1 105 ? 22.231 -16.261 26.841 1.00 36.70 105 GLU A CA 1
ATOM 821 C C . GLU A 1 105 ? 21.975 -17.136 28.068 1.00 39.85 105 GLU A C 1
ATOM 822 O O . GLU A 1 105 ? 21.112 -16.818 28.888 1.00 41.73 105 GLU A O 1
ATOM 828 N N . ASN A 1 106 ? 22.730 -18.228 28.185 1.00 37.38 106 ASN A N 1
ATOM 829 C CA . ASN A 1 106 ? 22.615 -19.154 29.312 1.00 39.29 106 ASN A CA 1
ATOM 830 C C . ASN A 1 106 ? 22.938 -18.477 30.633 1.00 36.84 106 ASN A C 1
ATOM 831 O O . ASN A 1 106 ? 22.121 -18.465 31.554 1.00 35.19 106 ASN A O 1
ATOM 836 N N . ALA A 1 107 ? 24.150 -17.933 30.712 1.00 36.25 107 ALA A N 1
ATOM 837 C CA . ALA A 1 107 ? 24.592 -17.177 31.877 1.00 36.91 107 ALA A CA 1
ATOM 838 C C . ALA A 1 107 ? 23.646 -16.019 32.190 1.00 36.30 107 ALA A C 1
ATOM 839 O O . ALA A 1 107 ? 23.255 -15.820 33.340 1.00 37.82 107 ALA A O 1
ATOM 841 N N . GLY A 1 108 ? 23.270 -15.263 31.161 1.00 37.05 108 GLY A N 1
ATOM 842 C CA . GLY A 1 108 ? 22.424 -14.094 31.345 1.00 33.65 108 GLY A CA 1
ATOM 843 C C . GLY A 1 108 ? 21.042 -14.458 31.855 1.00 33.19 108 GLY A C 1
ATOM 844 O O . GLY A 1 108 ? 20.489 -13.779 32.715 1.00 36.98 108 GLY A O 1
ATOM 845 N N . THR A 1 109 ? 20.485 -15.541 31.330 1.00 34.29 109 THR A N 1
ATOM 846 C CA . THR A 1 109 ? 19.144 -15.976 31.714 1.00 36.40 109 THR A CA 1
ATOM 847 C C . THR A 1 109 ? 19.108 -16.426 33.176 1.00 36.40 109 THR A C 1
ATOM 848 O O . THR A 1 109 ? 18.154 -16.138 33.902 1.00 36.12 109 THR A O 1
ATOM 852 N N . ALA A 1 110 ? 20.160 -17.115 33.606 1.00 34.95 110 ALA A N 1
ATOM 853 C CA . ALA A 1 110 ? 20.294 -17.511 35.003 1.00 38.73 110 ALA A CA 1
ATOM 854 C C . ALA A 1 110 ? 20.373 -16.281 35.897 1.00 38.60 110 ALA A C 1
ATOM 855 O O . ALA A 1 110 ? 19.814 -16.271 36.991 1.00 39.64 110 ALA A O 1
ATOM 857 N N . MET A 1 111 ? 21.072 -15.252 35.424 1.00 35.41 111 MET A N 1
ATOM 858 C CA . MET A 1 111 ? 21.220 -14.012 36.174 1.00 37.49 111 MET A CA 1
ATOM 859 C C . MET A 1 111 ? 19.895 -13.268 36.291 1.00 35.73 111 MET A C 1
ATOM 860 O O . MET A 1 111 ? 19.704 -12.482 37.216 1.00 37.18 111 MET A O 1
ATOM 865 N N . LEU A 1 112 ? 18.983 -13.510 35.353 1.00 32.97 112 LEU A N 1
ATOM 866 C CA . LEU A 1 112 ? 17.672 -12.869 35.397 1.00 34.28 112 LEU A CA 1
ATOM 867 C C . LEU A 1 112 ? 16.887 -13.277 36.647 1.00 37.75 112 LEU A C 1
ATOM 868 O O . LEU A 1 112 ? 15.975 -12.564 37.068 1.00 35.40 112 LEU A O 1
ATOM 873 N N . CYS A 1 113 ? 17.240 -14.420 37.235 1.00 33.44 113 CYS A N 1
ATOM 874 C CA . CYS A 1 113 ? 16.577 -14.890 38.452 1.00 34.12 113 CYS A CA 1
ATOM 875 C C . CYS A 1 113 ? 16.852 -13.972 39.638 1.00 36.91 113 CYS A C 1
ATOM 876 O O . CYS A 1 113 ? 16.100 -13.971 40.614 1.00 40.47 113 CYS A O 1
ATOM 879 N N . LYS A 1 114 ? 17.931 -13.199 39.556 1.00 35.06 114 LYS A N 1
ATOM 880 C CA . LYS A 1 114 ? 18.322 -12.331 40.661 1.00 35.89 114 LYS A CA 1
ATOM 881 C C . LYS A 1 114 ? 18.379 -10.872 40.215 1.00 37.37 114 LYS A C 1
ATOM 882 O O . LYS A 1 114 ? 19.208 -10.096 40.679 1.00 36.14 114 LYS A O 1
ATOM 888 N N . THR A 1 115 ? 17.476 -10.510 39.313 1.00 37.79 115 THR A N 1
ATOM 889 C CA . THR A 1 115 ? 17.437 -9.162 38.771 1.00 36.50 115 THR A CA 1
ATOM 890 C C . THR A 1 115 ? 16.194 -8.403 39.217 1.00 33.48 115 THR A C 1
ATOM 891 O O . THR A 1 115 ? 15.082 -8.942 39.224 1.00 34.77 115 THR A O 1
ATOM 895 N N . VAL A 1 116 ? 16.397 -7.154 39.615 1.00 35.25 116 VAL A N 1
ATOM 896 C CA . VAL A 1 116 ? 15.295 -6.235 39.845 1.00 35.51 116 VAL A CA 1
ATOM 897 C C . VAL A 1 116 ? 15.050 -5.473 38.546 1.00 33.49 116 VAL A C 1
ATOM 898 O O . VAL A 1 116 ? 16.002 -5.055 37.886 1.00 34.15 116 VAL A O 1
ATOM 902 N N . PHE A 1 117 ? 13.784 -5.294 38.174 1.00 30.74 117 PHE A N 1
ATOM 903 C CA . PHE A 1 117 ? 13.451 -4.602 36.929 1.00 29.83 117 PHE A CA 1
ATOM 904 C C . PHE A 1 117 ? 12.760 -3.276 37.202 1.00 31.37 117 PHE A C 1
ATOM 905 O O . PHE A 1 117 ? 11.880 -3.190 38.063 1.00 30.04 117 PHE A O 1
ATOM 913 N N . VAL A 1 118 ? 13.150 -2.250 36.454 1.00 29.62 118 VAL A N 1
ATOM 914 C CA . VAL A 1 118 ? 12.559 -0.928 36.617 1.00 29.69 118 VAL A CA 1
ATOM 915 C C . VAL A 1 118 ? 12.075 -0.393 35.278 1.00 28.92 118 VAL A C 1
ATOM 916 O O . VAL A 1 118 ? 12.854 -0.271 34.336 1.00 32.99 118 VAL A O 1
ATOM 920 N N . LEU A 1 119 ? 10.786 -0.077 35.207 1.00 28.55 119 LEU A N 1
ATOM 921 C CA . LEU A 1 119 ? 10.162 0.436 33.990 1.00 28.25 119 LEU A CA 1
ATOM 922 C C . LEU A 1 119 ? 9.848 1.926 34.128 1.00 28.32 119 LEU A C 1
ATOM 923 O O . LEU A 1 119 ? 9.123 2.344 35.032 1.00 28.68 119 LEU A O 1
ATOM 928 N N . VAL A 1 120 ? 10.408 2.717 33.224 1.00 29.44 120 VAL A N 1
ATOM 929 C CA . VAL A 1 120 ? 10.194 4.158 33.203 1.00 30.63 120 VAL A CA 1
ATOM 930 C C . VAL A 1 120 ? 9.007 4.471 32.300 1.00 28.96 120 VAL A C 1
ATOM 931 O O . VAL A 1 120 ? 9.098 4.336 31.083 1.00 27.95 120 VAL A O 1
ATOM 935 N N . ALA A 1 121 ? 7.891 4.873 32.901 1.00 31.55 121 ALA A N 1
ATOM 936 C CA . ALA A 1 121 ? 6.636 5.043 32.170 1.00 29.43 121 ALA A CA 1
ATOM 937 C C . ALA A 1 121 ? 5.840 6.264 32.640 1.00 30.97 121 ALA A C 1
ATOM 938 O O . ALA A 1 121 ? 4.736 6.135 33.193 1.00 30.08 121 ALA A O 1
ATOM 940 N N . GLY A 1 122 ? 6.394 7.450 32.416 1.00 29.36 122 GLY A N 1
ATOM 941 C CA . GLY A 1 122 ? 5.738 8.671 32.855 1.00 30.11 122 GLY A CA 1
ATOM 942 C C . GLY A 1 122 ? 5.119 9.471 31.726 1.00 30.21 122 GLY A C 1
ATOM 943 O O . GLY A 1 122 ? 4.652 10.584 31.950 1.00 31.95 122 GLY A O 1
ATOM 944 N N . GLY A 1 123 ? 5.080 8.901 30.522 1.00 30.06 123 GLY A N 1
ATOM 945 C CA . GLY A 1 123 ? 4.644 9.647 29.353 1.00 34.53 123 GLY A CA 1
ATOM 946 C C . GLY A 1 123 ? 3.394 9.158 28.640 1.00 31.21 123 GLY A C 1
ATOM 947 O O . GLY A 1 123 ? 3.189 7.963 28.469 1.00 28.63 123 GLY A O 1
ATOM 948 N N . LEU A 1 124 ? 2.553 10.101 28.227 1.00 33.66 124 LEU A N 1
ATOM 949 C CA . LEU A 1 124 ? 1.464 9.823 27.299 1.00 32.79 124 LEU A CA 1
ATOM 950 C C . LEU A 1 124 ? 2.060 9.808 25.895 1.00 34.82 124 LEU A C 1
ATOM 951 O O . LEU A 1 124 ? 3.194 10.244 25.707 1.00 33.98 124 LEU A O 1
ATOM 956 N N . GLY A 1 125 ? 1.307 9.315 24.914 1.00 32.82 125 GLY A N 1
ATOM 957 C CA . GLY A 1 125 ? 1.823 9.190 23.560 1.00 32.09 125 GLY A CA 1
ATOM 958 C C . GLY A 1 125 ? 1.339 10.278 22.619 1.00 33.98 125 GLY A C 1
ATOM 959 O O . GLY A 1 125 ? 1.243 10.058 21.411 1.00 38.31 125 GLY A O 1
ATOM 960 N N . GLU A 1 126 ? 1.050 11.457 23.168 1.00 33.85 126 GLU A N 1
ATOM 961 C CA . GLU A 1 126 ? 0.433 12.536 22.396 1.00 37.39 126 GLU A CA 1
ATOM 962 C C . GLU A 1 126 ? 1.250 12.933 21.168 1.00 35.12 126 GLU A C 1
ATOM 963 O O . GLU A 1 126 ? 0.696 13.145 20.096 1.00 35.82 126 GLU A O 1
ATOM 969 N N . ARG A 1 127 ? 2.565 13.017 21.323 1.00 36.05 127 ARG A N 1
ATOM 970 C CA . ARG A 1 127 ? 3.432 13.333 20.195 1.00 44.11 127 ARG A CA 1
ATOM 971 C C . ARG A 1 127 ? 3.279 12.307 19.061 1.00 43.49 127 ARG A C 1
ATOM 972 O O . ARG A 1 127 ? 3.364 12.659 17.885 1.00 46.93 127 ARG A O 1
ATOM 980 N N . LEU A 1 128 ? 3.036 11.047 19.424 1.00 35.20 128 LEU A N 1
ATOM 981 C CA . LEU A 1 128 ? 2.841 9.965 18.456 1.00 37.16 128 LEU A CA 1
ATOM 982 C C . LEU A 1 128 ? 1.487 10.044 17.774 1.00 38.77 128 LEU A C 1
ATOM 983 O O . LEU A 1 128 ? 1.310 9.516 16.680 1.00 41.64 128 LEU A O 1
ATOM 988 N N . GLY A 1 129 ? 0.530 10.691 18.436 1.00 41.16 129 GLY A N 1
ATOM 989 C CA . GLY A 1 129 ? -0.852 10.698 17.992 1.00 37.09 129 GLY A CA 1
ATOM 990 C C . GLY A 1 129 ? -1.726 9.778 18.834 1.00 35.37 129 GLY A C 1
ATOM 991 O O . GLY A 1 129 ? -2.816 9.386 18.421 1.00 36.14 129 GLY A O 1
ATOM 992 N N . TYR A 1 130 ? -1.250 9.439 20.028 1.00 34.73 130 TYR A N 1
ATOM 993 C CA . TYR A 1 130 ? -1.943 8.495 20.899 1.00 30.42 130 TYR A CA 1
ATOM 994 C C . TYR A 1 130 ? -2.192 9.131 22.270 1.00 30.68 130 TYR A C 1
ATOM 995 O O . TYR A 1 130 ? -1.252 9.487 22.973 1.00 32.77 130 TYR A O 1
ATOM 1004 N N . SER A 1 131 ? -3.454 9.277 22.659 1.00 30.63 131 SER A N 1
ATOM 1005 C CA . SER A 1 131 ? -3.759 10.085 23.837 1.00 32.22 131 SER A CA 1
ATOM 1006 C C . SER A 1 131 ? -3.622 9.384 25.203 1.00 30.60 131 SER A C 1
ATOM 1007 O O . SER A 1 131 ? -3.741 10.029 26.232 1.00 32.00 131 SER A O 1
ATOM 1010 N N A SER A 1 132 ? -3.333 8.086 25.190 0.50 29.68 132 SER A N 1
ATOM 1011 N N B SER A 1 132 ? -3.388 8.074 25.226 0.50 29.69 132 SER A N 1
ATOM 1012 C CA A SER A 1 132 ? -3.199 7.323 26.427 0.50 29.24 132 SER A CA 1
ATOM 1013 C CA B SER A 1 132 ? -3.224 7.393 26.516 0.50 29.29 132 SER A CA 1
ATOM 1014 C C A SER A 1 132 ? -1.742 7.075 26.809 0.50 29.00 132 SER A C 1
ATOM 1015 C C B SER A 1 132 ? -1.759 7.098 26.831 0.50 29.00 132 SER A C 1
ATOM 1016 O O A SER A 1 132 ? -0.817 7.559 26.146 0.50 28.71 132 SER A O 1
ATOM 1017 O O B SER A 1 132 ? -0.849 7.568 26.138 0.50 28.72 132 SER A O 1
ATOM 1022 N N . ILE A 1 133 ? -1.542 6.322 27.886 1.00 28.37 133 ILE A N 1
ATOM 1023 C CA . ILE A 1 133 ? -0.199 6.006 28.354 1.00 27.98 133 ILE A CA 1
ATOM 1024 C C . ILE A 1 133 ? 0.558 5.122 27.363 1.00 27.31 133 ILE A C 1
ATOM 1025 O O . ILE A 1 133 ? -0.008 4.187 26.788 1.00 26.95 133 ILE A O 1
ATOM 1030 N N . LYS A 1 134 ? 1.839 5.422 27.159 1.00 27.26 134 LYS A N 1
ATOM 1031 C CA . LYS A 1 134 ? 2.605 4.708 26.149 1.00 28.30 134 LYS A CA 1
ATOM 1032 C C . LYS A 1 134 ? 2.668 3.196 26.403 1.00 26.19 134 LYS A C 1
ATOM 1033 O O . LYS A 1 134 ? 2.653 2.420 25.454 1.00 25.85 134 LYS A O 1
ATOM 1039 N N . VAL A 1 135 ? 2.703 2.771 27.664 1.00 26.15 135 VAL A N 1
ATOM 1040 C CA . VAL A 1 135 ? 2.761 1.330 27.937 1.00 25.72 135 VAL A CA 1
ATOM 1041 C C . VAL A 1 135 ? 1.459 0.591 27.595 1.00 26.73 135 VAL A C 1
ATOM 1042 O O . VAL A 1 135 ? 1.413 -0.644 27.640 1.00 25.68 135 VAL A O 1
ATOM 1046 N N . SER A 1 136 ? 0.401 1.333 27.268 1.00 25.92 136 SER A N 1
ATOM 1047 C CA . SER A 1 136 ? -0.854 0.704 26.850 1.00 25.96 136 SER A CA 1
ATOM 1048 C C . SER A 1 136 ? -0.883 0.510 25.336 1.00 25.80 136 SER A C 1
ATOM 1049 O O . SER A 1 136 ? -1.842 -0.028 24.793 1.00 25.90 136 SER A O 1
ATOM 1052 N N . LEU A 1 137 ? 0.161 0.974 24.657 1.00 25.69 137 LEU A N 1
ATOM 1053 C CA . LEU A 1 137 ? 0.297 0.713 23.228 1.00 29.94 137 LEU A CA 1
ATOM 1054 C C . LEU A 1 137 ? 0.528 -0.780 23.033 1.00 29.26 137 LEU A C 1
ATOM 1055 O O . LEU A 1 137 ? 1.193 -1.411 23.852 1.00 24.93 137 LEU A O 1
ATOM 1060 N N . PRO A 1 138 ? -0.035 -1.352 21.958 1.00 25.27 138 PRO A N 1
ATOM 1061 C CA . PRO A 1 138 ? 0.271 -2.759 21.674 1.00 24.98 138 PRO A CA 1
ATOM 1062 C C . PRO A 1 138 ? 1.660 -2.900 21.059 1.00 26.47 138 PRO A C 1
ATOM 1063 O O . PRO A 1 138 ? 2.071 -2.058 20.257 1.00 25.04 138 PRO A O 1
ATOM 1067 N N . VAL A 1 139 ? 2.378 -3.948 21.451 1.00 24.96 139 VAL A N 1
ATOM 1068 C CA . VAL A 1 139 ? 3.664 -4.264 20.852 1.00 24.48 139 VAL A CA 1
ATOM 1069 C C . VAL A 1 139 ? 3.439 -4.666 19.390 1.00 25.22 139 VAL A C 1
ATOM 1070 O O . VAL A 1 139 ? 4.243 -4.345 18.519 1.00 24.91 139 VAL A O 1
ATOM 1074 N N . GLU A 1 140 ? 2.329 -5.356 19.140 1.00 24.77 140 GLU A N 1
ATOM 1075 C CA . GLU A 1 140 ? 1.915 -5.744 17.794 1.00 25.12 140 GLU A CA 1
ATOM 1076 C C . GLU A 1 140 ? 0.407 -5.943 17.849 1.00 25.32 140 GLU A C 1
ATOM 1077 O O . GLU A 1 140 ? -0.143 -6.136 18.932 1.00 26.41 140 GLU A O 1
ATOM 1083 N N . THR A 1 141 ? -0.264 -5.864 16.706 1.00 25.80 141 THR A N 1
ATOM 1084 C CA . THR A 1 141 ? -1.728 -5.879 16.693 1.00 26.18 141 THR A CA 1
ATOM 1085 C C . THR A 1 141 ? -2.304 -7.265 16.383 1.00 29.57 141 THR A C 1
ATOM 1086 O O . THR A 1 141 ? -3.521 -7.440 16.316 1.00 26.85 141 THR A O 1
ATOM 1090 N N . ALA A 1 142 ? -1.426 -8.239 16.172 1.00 27.99 142 ALA A N 1
ATOM 1091 C CA . ALA A 1 142 ? -1.855 -9.622 15.998 1.00 26.78 142 ALA A CA 1
ATOM 1092 C C . ALA A 1 142 ? -2.480 -10.145 17.293 1.00 26.37 142 ALA A C 1
ATOM 1093 O O . ALA A 1 142 ? -3.556 -10.733 17.270 1.00 28.46 142 ALA A O 1
ATOM 1095 N N . THR A 1 143 ? -1.795 -9.929 18.414 1.00 25.86 143 THR A N 1
ATOM 1096 C CA . THR A 1 143 ? -2.312 -10.298 19.736 1.00 25.83 143 THR A CA 1
ATOM 1097 C C . THR A 1 143 ? -2.765 -9.062 20.526 1.00 25.94 143 THR A C 1
ATOM 1098 O O . THR A 1 143 ? -3.506 -9.183 21.507 1.00 25.93 143 THR A O 1
ATOM 1102 N N . ASN A 1 144 ? -2.314 -7.881 20.100 1.00 25.55 144 ASN A N 1
ATOM 1103 C CA . ASN A 1 144 ? -2.576 -6.632 20.828 1.00 25.51 144 ASN A CA 1
ATOM 1104 C C . ASN A 1 144 ? -1.998 -6.579 22.244 1.00 28.53 144 ASN A C 1
ATOM 1105 O O . ASN A 1 144 ? -2.407 -5.739 23.046 1.00 28.62 144 ASN A O 1
ATOM 1110 N N . THR A 1 145 ? -1.055 -7.470 22.553 1.00 24.93 145 THR A N 1
ATOM 1111 C CA . THR A 1 145 ? -0.371 -7.445 23.841 1.00 24.75 145 THR A CA 1
ATOM 1112 C C . THR A 1 145 ? 0.248 -6.063 24.098 1.00 27.48 145 THR A C 1
ATOM 1113 O O . THR A 1 145 ? 1.028 -5.565 23.284 1.00 24.46 145 THR A O 1
ATOM 1117 N N . THR A 1 146 ? -0.114 -5.444 25.220 1.00 24.74 146 THR A N 1
ATOM 1118 C CA . THR A 1 146 ? 0.425 -4.128 25.562 1.00 24.72 146 THR A CA 1
ATOM 1119 C C . THR A 1 146 ? 1.889 -4.230 25.963 1.00 24.51 146 THR A C 1
ATOM 1120 O O . THR A 1 146 ? 2.349 -5.293 26.408 1.00 24.45 146 THR A O 1
ATOM 1124 N N . TYR A 1 147 ? 2.620 -3.129 25.808 1.00 24.53 147 TYR A N 1
ATOM 1125 C CA . TYR A 1 147 ? 3.989 -3.057 26.295 1.00 24.51 147 TYR A CA 1
ATOM 1126 C C . TYR A 1 147 ? 4.034 -3.414 27.792 1.00 24.67 147 TYR A C 1
ATOM 1127 O O . TYR A 1 147 ? 4.912 -4.150 28.230 1.00 24.68 147 TYR A O 1
ATOM 1136 N N . LEU A 1 148 ? 3.072 -2.922 28.562 1.00 24.92 148 LEU A N 1
ATOM 1137 C CA . LEU A 1 148 ? 3.048 -3.207 29.998 1.00 25.24 148 LEU A CA 1
ATOM 1138 C C . LEU A 1 148 ? 2.987 -4.719 30.281 1.00 25.23 148 LEU A C 1
ATOM 1139 O O . LEU A 1 148 ? 3.792 -5.248 31.039 1.00 25.40 148 LEU A O 1
ATOM 1144 N N . ALA A 1 149 ? 2.032 -5.406 29.666 1.00 25.14 149 ALA A N 1
ATOM 1145 C CA . ALA A 1 149 ? 1.891 -6.858 29.862 1.00 27.94 149 ALA A CA 1
ATOM 1146 C C . ALA A 1 149 ? 3.112 -7.619 29.344 1.00 26.56 149 ALA A C 1
ATOM 1147 O O . ALA A 1 149 ? 3.574 -8.573 29.960 1.00 25.64 149 ALA A O 1
ATOM 1149 N N . TYR A 1 150 ? 3.619 -7.184 28.199 1.00 26.18 150 TYR A N 1
ATOM 1150 C CA . TYR A 1 150 ? 4.804 -7.764 27.587 1.00 24.54 150 TYR A CA 1
ATOM 1151 C C . TYR A 1 150 ? 6.008 -7.765 28.536 1.00 27.72 150 TYR A C 1
ATOM 1152 O O . TYR A 1 150 ? 6.638 -8.801 28.730 1.00 26.39 150 TYR A O 1
ATOM 1161 N N . TYR A 1 151 ? 6.324 -6.617 29.132 1.00 24.88 151 TYR A N 1
ATOM 1162 C CA . TYR A 1 151 ? 7.438 -6.558 30.076 1.00 25.24 151 TYR A CA 1
ATOM 1163 C C . TYR A 1 151 ? 7.170 -7.374 31.349 1.00 26.52 151 TYR A C 1
ATOM 1164 O O . TYR A 1 151 ? 8.049 -8.100 31.828 1.00 28.12 151 TYR A O 1
ATOM 1173 N N . LEU A 1 152 ? 5.966 -7.242 31.903 1.00 25.77 152 LEU A N 1
ATOM 1174 C CA . LEU A 1 152 ? 5.634 -7.891 33.177 1.00 27.13 152 LEU A CA 1
ATOM 1175 C C . LEU A 1 152 ? 5.568 -9.417 33.078 1.00 26.52 152 LEU A C 1
ATOM 1176 O O . LEU A 1 152 ? 6.041 -10.125 33.967 1.00 27.09 152 LEU A O 1
ATOM 1181 N N . ARG A 1 153 ? 4.974 -9.925 32.008 1.00 26.14 153 ARG A N 1
ATOM 1182 C CA . ARG A 1 153 ? 4.902 -11.366 31.842 1.00 26.38 153 ARG A CA 1
ATOM 1183 C C . ARG A 1 153 ? 6.286 -11.962 31.608 1.00 27.04 153 ARG A C 1
ATOM 1184 O O . ARG A 1 153 ? 6.615 -13.017 32.149 1.00 27.66 153 ARG A O 1
ATOM 1192 N N . TRP A 1 154 ? 7.112 -11.265 30.838 1.00 26.05 154 TRP A N 1
ATOM 1193 C CA . TRP A 1 154 ? 8.487 -11.710 30.635 1.00 26.24 154 TRP A CA 1
ATOM 1194 C C . TRP A 1 154 ? 9.264 -11.704 31.953 1.00 30.05 154 TRP A C 1
ATOM 1195 O O . TRP A 1 154 ? 9.952 -12.680 32.288 1.00 27.41 154 TRP A O 1
ATOM 1206 N N . ALA A 1 155 ? 9.135 -10.621 32.713 1.00 26.93 155 ALA A N 1
ATOM 1207 C CA . ALA A 1 155 ? 9.792 -10.538 34.019 1.00 31.06 155 ALA A CA 1
ATOM 1208 C C . ALA A 1 155 ? 9.338 -11.641 34.983 1.00 31.29 155 ALA A C 1
ATOM 1209 O O . ALA A 1 155 ? 10.163 -12.236 35.679 1.00 30.62 155 ALA A O 1
ATOM 1211 N N . GLN A 1 156 ? 8.037 -11.910 35.042 1.00 28.72 156 GLN A N 1
ATOM 1212 C CA . GLN A 1 156 ? 7.551 -12.962 35.936 1.00 33.11 156 GLN A CA 1
ATOM 1213 C C . GLN A 1 156 ? 7.991 -14.345 35.460 1.00 32.67 156 GLN A C 1
ATOM 1214 O O . GLN A 1 156 ? 8.218 -15.249 36.264 1.00 30.16 156 GLN A O 1
ATOM 1220 N N . ARG A 1 157 ? 8.137 -14.494 34.150 1.00 31.06 157 ARG A N 1
ATOM 1221 C CA . ARG A 1 157 ? 8.611 -15.744 33.580 1.00 28.87 157 ARG A CA 1
ATOM 1222 C C . ARG A 1 157 ? 10.069 -15.989 33.968 1.00 33.29 157 ARG A C 1
ATOM 1223 O O . ARG A 1 157 ? 10.412 -17.061 34.464 1.00 31.01 157 ARG A O 1
ATOM 1231 N N . VAL A 1 158 ? 10.923 -14.989 33.773 1.00 29.11 158 VAL A N 1
ATOM 1232 C CA . VAL A 1 158 ? 12.355 -15.161 34.019 1.00 31.97 158 VAL A CA 1
ATOM 1233 C C . VAL A 1 158 ? 12.758 -14.980 35.488 1.00 36.59 158 VAL A C 1
ATOM 1234 O O . VAL A 1 158 ? 13.818 -15.451 35.910 1.00 35.20 158 VAL A O 1
ATOM 1238 N N . GLY A 1 159 ? 11.909 -14.314 36.265 1.00 31.23 159 GLY A N 1
ATOM 1239 C CA . GLY A 1 159 ? 12.210 -14.050 37.662 1.00 31.47 159 GLY A CA 1
ATOM 1240 C C . GLY A 1 159 ? 11.228 -14.677 38.629 1.00 32.92 159 GLY A C 1
ATOM 1241 O O . GLY A 1 159 ? 11.386 -14.564 39.849 1.00 33.06 159 GLY A O 1
ATOM 1242 N N . GLY A 1 160 ? 10.225 -15.364 38.090 1.00 33.59 160 GLY A N 1
ATOM 1243 C CA . GLY A 1 160 ? 9.193 -15.969 38.917 1.00 38.25 160 GLY A CA 1
ATOM 1244 C C . GLY A 1 160 ? 8.106 -14.965 39.260 1.00 38.85 160 GLY A C 1
ATOM 1245 O O . GLY A 1 160 ? 8.282 -13.756 39.084 1.00 33.61 160 GLY A O 1
ATOM 1246 N N . LYS A 1 161 ? 6.980 -15.463 39.753 1.00 34.69 161 LYS A N 1
ATOM 1247 C CA . LYS A 1 161 ? 5.837 -14.611 40.061 1.00 40.28 161 LYS A CA 1
ATOM 1248 C C . LYS A 1 161 ? 6.189 -13.468 41.009 1.00 36.84 161 LYS A C 1
ATOM 1249 O O . LYS A 1 161 ? 5.623 -12.383 40.913 1.00 33.35 161 LYS A O 1
ATOM 1255 N N . GLU A 1 162 ? 7.125 -13.721 41.919 1.00 35.46 162 GLU A N 1
ATOM 1256 C CA . GLU A 1 162 ? 7.472 -12.767 42.971 1.00 40.59 162 GLU A CA 1
ATOM 1257 C C . GLU A 1 162 ? 8.561 -11.781 42.556 1.00 36.64 162 GLU A C 1
ATOM 1258 O O . GLU A 1 162 ? 9.146 -11.099 43.402 1.00 34.46 162 GLU A O 1
ATOM 1264 N N . VAL A 1 163 ? 8.844 -11.716 41.263 1.00 33.43 163 VAL A N 1
ATOM 1265 C CA . VAL A 1 163 ? 9.904 -10.846 40.755 1.00 32.21 163 VAL A CA 1
ATOM 1266 C C . VAL A 1 163 ? 9.742 -9.395 41.239 1.00 32.23 163 VAL A C 1
ATOM 1267 O O . VAL A 1 163 ? 8.644 -8.839 41.204 1.00 32.40 163 VAL A O 1
ATOM 1271 N N . PRO A 1 164 ? 10.837 -8.784 41.720 1.00 32.78 164 PRO A N 1
ATOM 1272 C CA . PRO A 1 164 ? 10.794 -7.368 42.116 1.00 34.92 164 PRO A CA 1
ATOM 1273 C C . PRO A 1 164 ? 10.662 -6.484 40.886 1.00 34.37 164 PRO A C 1
ATOM 1274 O O . PRO A 1 164 ? 11.494 -6.570 39.984 1.00 33.27 164 PRO A O 1
ATOM 1278 N N . PHE A 1 165 ? 9.644 -5.634 40.850 1.00 31.92 165 PHE A N 1
ATOM 1279 C CA . PHE A 1 165 ? 9.411 -4.818 39.668 1.00 35.27 165 PHE A CA 1
ATOM 1280 C C . PHE A 1 165 ? 8.963 -3.430 40.096 1.00 35.43 165 PHE A C 1
ATOM 1281 O O . PHE A 1 165 ? 8.116 -3.279 40.982 1.00 35.47 165 PHE A O 1
ATOM 1289 N N . VAL A 1 166 ? 9.548 -2.418 39.474 1.00 30.42 166 VAL A N 1
ATOM 1290 C CA . VAL A 1 166 ? 9.189 -1.040 39.766 1.00 30.71 166 VAL A CA 1
ATOM 1291 C C . VAL A 1 166 ? 8.676 -0.371 38.507 1.00 29.87 166 VAL A C 1
ATOM 1292 O O . VAL A 1 166 ? 9.250 -0.519 37.432 1.00 29.28 166 VAL A O 1
ATOM 1296 N N . ILE A 1 167 ? 7.581 0.358 38.635 1.00 29.91 167 ILE A N 1
ATOM 1297 C CA . ILE A 1 167 ? 7.132 1.202 37.542 1.00 29.36 167 ILE A CA 1
ATOM 1298 C C . ILE A 1 167 ? 7.139 2.644 38.014 1.00 31.20 167 ILE A C 1
ATOM 1299 O O . ILE A 1 167 ? 6.496 2.980 39.007 1.00 30.69 167 ILE A O 1
ATOM 1304 N N . MET A 1 168 ? 7.894 3.492 37.327 1.00 30.01 168 MET A N 1
ATOM 1305 C CA . MET A 1 168 ? 7.817 4.913 37.606 1.00 30.87 168 MET A CA 1
ATOM 1306 C C . MET A 1 168 ? 6.722 5.543 36.750 1.00 30.93 168 MET A C 1
ATOM 1307 O O . MET A 1 168 ? 6.735 5.430 35.524 1.00 31.86 168 MET A O 1
ATOM 1312 N N . THR A 1 169 ? 5.782 6.206 37.411 1.00 30.88 169 THR A N 1
ATOM 1313 C CA . THR A 1 169 ? 4.694 6.895 36.741 1.00 30.78 169 THR A CA 1
ATOM 1314 C C . THR A 1 169 ? 4.781 8.398 36.981 1.00 37.00 169 THR A C 1
ATOM 1315 O O . THR A 1 169 ? 5.692 8.884 37.668 1.00 33.77 169 THR A O 1
ATOM 1319 N N . SER A 1 170 ? 3.831 9.130 36.407 1.00 37.17 170 SER A N 1
ATOM 1320 C CA . SER A 1 170 ? 3.726 10.568 36.629 1.00 35.50 170 SER A CA 1
ATOM 1321 C C . SER A 1 170 ? 2.266 10.921 36.858 1.00 34.80 170 SER A C 1
ATOM 1322 O O . SER A 1 170 ? 1.400 10.054 36.770 1.00 33.84 170 SER A O 1
ATOM 1325 N N . ASP A 1 171 ? 1.985 12.191 37.127 1.00 34.12 171 ASP A N 1
ATOM 1326 C CA . ASP A 1 171 ? 0.600 12.633 37.248 1.00 38.34 171 ASP A CA 1
ATOM 1327 C C . ASP A 1 171 ? -0.204 12.282 35.991 1.00 37.66 171 ASP A C 1
ATOM 1328 O O . ASP A 1 171 ? -1.391 11.969 36.075 1.00 34.75 171 ASP A O 1
ATOM 1333 N N . ASP A 1 172 ? 0.446 12.333 34.831 1.00 35.49 172 ASP A N 1
ATOM 1334 C CA . ASP A 1 172 ? -0.208 12.010 33.564 1.00 33.42 172 ASP A CA 1
ATOM 1335 C C . ASP A 1 172 ? -0.588 10.535 33.440 1.00 34.86 172 ASP A C 1
ATOM 1336 O O . ASP A 1 172 ? -1.625 10.210 32.872 1.00 34.89 172 ASP A O 1
ATOM 1341 N N . THR A 1 173 ? 0.263 9.645 33.942 1.00 31.84 173 THR A N 1
ATOM 1342 C CA . THR A 1 173 ? 0.081 8.215 33.684 1.00 31.42 173 THR A CA 1
ATOM 1343 C C . THR A 1 173 ? -0.342 7.343 34.875 1.00 30.55 173 THR A C 1
ATOM 1344 O O . THR A 1 173 ? -0.737 6.199 34.679 1.00 30.02 173 THR A O 1
ATOM 1348 N N . HIS A 1 174 ? -0.246 7.864 36.095 1.00 31.36 174 HIS A N 1
ATOM 1349 C CA . HIS A 1 174 ? -0.370 7.022 37.290 1.00 31.61 174 HIS A CA 1
ATOM 1350 C C . HIS A 1 174 ? -1.701 6.285 37.413 1.00 31.67 174 HIS A C 1
ATOM 1351 O O . HIS A 1 174 ? -1.735 5.048 37.472 1.00 31.22 174 HIS A O 1
ATOM 1358 N N . ASP A 1 175 ? -2.795 7.038 37.471 1.00 32.36 175 ASP A N 1
ATOM 1359 C CA . ASP A 1 175 ? -4.118 6.427 37.566 1.00 32.61 175 ASP A CA 1
ATOM 1360 C C . ASP A 1 175 ? -4.390 5.456 36.414 1.00 32.42 175 ASP A C 1
ATOM 1361 O O . ASP A 1 175 ? -4.866 4.336 36.622 1.00 31.59 175 ASP A O 1
ATOM 1366 N N . ARG A 1 176 ? -4.077 5.882 35.197 1.00 33.43 176 ARG A N 1
ATOM 1367 C CA . ARG A 1 176 ? -4.335 5.049 34.032 1.00 30.38 176 ARG A CA 1
ATOM 1368 C C . ARG A 1 176 ? -3.516 3.760 34.102 1.00 32.03 176 ARG A C 1
ATOM 1369 O O . ARG A 1 176 ? -3.971 2.707 33.660 1.00 29.79 176 ARG A O 1
ATOM 1377 N N . THR A 1 177 ? -2.314 3.838 34.663 1.00 29.51 177 THR A N 1
ATOM 1378 C CA . THR A 1 177 ? -1.475 2.645 34.819 1.00 28.96 177 THR A CA 1
ATOM 1379 C C . THR A 1 177 ? -2.084 1.647 35.805 1.00 29.36 177 THR A C 1
ATOM 1380 O O . THR A 1 177 ? -2.124 0.437 35.536 1.00 28.97 177 THR A O 1
ATOM 1384 N N . LEU A 1 178 ? -2.551 2.145 36.946 1.00 30.25 178 LEU A N 1
ATOM 1385 C CA . LEU A 1 178 ? -3.188 1.274 37.927 1.00 31.20 178 LEU A CA 1
ATOM 1386 C C . LEU A 1 178 ? -4.457 0.647 37.325 1.00 30.85 178 LEU A C 1
ATOM 1387 O O . LEU A 1 178 ? -4.727 -0.532 37.520 1.00 33.41 178 LEU A O 1
ATOM 1392 N N . GLN A 1 179 ? -5.219 1.446 36.582 1.00 30.92 179 GLN A N 1
ATOM 1393 C CA . GLN A 1 179 ? -6.365 0.952 35.823 1.00 31.81 179 GLN A CA 1
ATOM 1394 C C . GLN A 1 179 ? -5.974 -0.200 34.886 1.00 32.70 179 GLN A C 1
ATOM 1395 O O . GLN A 1 179 ? -6.610 -1.254 34.887 1.00 30.23 179 GLN A O 1
ATOM 1401 N N . LEU A 1 180 ? -4.938 0.011 34.079 1.00 29.23 180 LEU A N 1
ATOM 1402 C CA . LEU A 1 180 ? -4.495 -1.019 33.132 1.00 28.46 180 LEU A CA 1
ATOM 1403 C C . LEU A 1 180 ? -4.054 -2.326 33.815 1.00 28.43 180 LEU A C 1
ATOM 1404 O O . LEU A 1 180 ? -4.414 -3.417 33.371 1.00 30.11 180 LEU A O 1
ATOM 1409 N N . LEU A 1 181 ? -3.285 -2.219 34.894 1.00 28.66 181 LEU A N 1
ATOM 1410 C CA . LEU A 1 181 ? -2.881 -3.404 35.662 1.00 28.84 181 LEU A CA 1
ATOM 1411 C C . LEU A 1 181 ? -4.091 -4.235 36.081 1.00 29.53 181 LEU A C 1
ATOM 1412 O O . LEU A 1 181 ? -4.095 -5.463 35.938 1.00 29.49 181 LEU A O 1
ATOM 1417 N N A ARG A 1 182 ? -5.114 -3.560 36.600 0.51 30.29 182 ARG A N 1
ATOM 1418 N N B ARG A 1 182 ? -5.104 -3.548 36.602 0.49 30.28 182 ARG A N 1
ATOM 1419 C CA A ARG A 1 182 ? -6.343 -4.212 37.042 0.51 31.63 182 ARG A CA 1
ATOM 1420 C CA B ARG A 1 182 ? -6.354 -4.158 37.033 0.49 31.65 182 ARG A CA 1
ATOM 1421 C C A ARG A 1 182 ? -7.094 -4.812 35.853 0.51 33.28 182 ARG A C 1
ATOM 1422 C C B ARG A 1 182 ? -7.053 -4.810 35.845 0.49 33.19 182 ARG A C 1
ATOM 1423 O O A ARG A 1 182 ? -7.520 -5.966 35.892 0.51 33.17 182 ARG A O 1
ATOM 1424 O O B ARG A 1 182 ? -7.403 -5.989 35.878 0.49 33.34 182 ARG A O 1
ATOM 1439 N N . GLU A 1 183 ? -7.256 -4.020 34.798 1.00 32.63 183 GLU A N 1
ATOM 1440 C CA . GLU A 1 183 ? -7.963 -4.475 33.605 1.00 36.12 183 GLU A CA 1
ATOM 1441 C C . GLU A 1 183 ? -7.320 -5.699 32.964 1.00 35.33 183 GLU A C 1
ATOM 1442 O O . GLU A 1 183 ? -8.021 -6.597 32.494 1.00 32.62 183 GLU A O 1
ATOM 1448 N N . LEU A 1 184 ? -5.993 -5.744 32.955 1.00 34.59 184 LEU A N 1
ATOM 1449 C CA . LEU A 1 184 ? -5.291 -6.864 32.329 1.00 33.46 184 LEU A CA 1
ATOM 1450 C C . LEU A 1 184 ? -5.158 -8.041 33.287 1.00 35.20 184 LEU A C 1
ATOM 1451 O O . LEU A 1 184 ? -4.587 -9.083 32.938 1.00 35.62 184 LEU A O 1
ATOM 1456 N N . GLN A 1 185 ? -5.698 -7.872 34.494 1.00 32.83 185 GLN A N 1
ATOM 1457 C CA . GLN A 1 185 ? -5.656 -8.908 35.519 1.00 34.56 185 GLN A CA 1
ATOM 1458 C C . GLN A 1 185 ? -4.231 -9.365 35.811 1.00 37.70 185 GLN A C 1
ATOM 1459 O O . GLN A 1 185 ? -3.997 -10.526 36.134 1.00 40.62 185 GLN A O 1
ATOM 1465 N N . LEU A 1 186 ? -3.284 -8.445 35.684 1.00 37.01 186 LEU A N 1
ATOM 1466 C CA . LEU A 1 186 ? -1.894 -8.722 36.023 1.00 37.89 186 LEU A CA 1
ATOM 1467 C C . LEU A 1 186 ? -1.728 -8.792 37.542 1.00 41.00 186 LEU A C 1
ATOM 1468 O O . LEU A 1 186 ? -2.134 -7.880 38.263 1.00 39.90 186 LEU A O 1
ATOM 1473 N N . GLU A 1 187 ? -1.139 -9.883 38.021 1.00 37.60 187 GLU A N 1
ATOM 1474 C CA . GLU A 1 187 ? -0.963 -10.094 39.451 1.00 42.59 187 GLU A CA 1
ATOM 1475 C C . GLU A 1 187 ? 0.516 -10.178 39.789 1.00 40.71 187 GLU A C 1
ATOM 1476 O O . GLU A 1 187 ? 1.152 -11.216 39.603 1.00 39.67 187 GLU A O 1
ATOM 1482 N N . VAL A 1 188 ? 1.058 -9.073 40.285 1.00 35.65 188 VAL A N 1
ATOM 1483 C CA . VAL A 1 188 ? 2.489 -8.943 40.491 1.00 33.34 188 VAL A CA 1
ATOM 1484 C C . VAL A 1 188 ? 2.765 -8.548 41.930 1.00 37.75 188 VAL A C 1
ATOM 1485 O O . VAL A 1 188 ? 2.819 -7.359 42.251 1.00 39.76 188 VAL A O 1
ATOM 1489 N N . PRO A 1 189 ? 2.948 -9.551 42.799 1.00 38.33 189 PRO A N 1
ATOM 1490 C CA . PRO A 1 189 ? 3.051 -9.390 44.256 1.00 37.98 189 PRO A CA 1
ATOM 1491 C C . PRO A 1 189 ? 4.085 -8.351 44.685 1.00 40.47 189 PRO A C 1
ATOM 1492 O O . PRO A 1 189 ? 3.843 -7.599 45.628 1.00 38.57 189 PRO A O 1
ATOM 1496 N N . ASN A 1 190 ? 5.229 -8.318 44.009 1.00 38.10 190 ASN A N 1
ATOM 1497 C CA . ASN A 1 190 ? 6.318 -7.438 44.420 1.00 35.91 190 ASN A CA 1
ATOM 1498 C C . ASN A 1 190 ? 6.514 -6.261 43.467 1.00 33.42 190 ASN A C 1
ATOM 1499 O O . ASN A 1 190 ? 7.631 -5.797 43.249 1.00 33.12 190 ASN A O 1
ATOM 1504 N N . LEU A 1 191 ? 5.405 -5.792 42.912 1.00 32.68 191 LEU A N 1
ATOM 1505 C CA . LEU A 1 191 ? 5.395 -4.615 42.061 1.00 35.43 191 LEU A CA 1
ATOM 1506 C C . LEU A 1 191 ? 5.281 -3.371 42.931 1.00 37.42 191 LEU A C 1
ATOM 1507 O O . LEU A 1 191 ? 4.541 -3.351 43.905 1.00 35.28 191 LEU A O 1
ATOM 1512 N N . HIS A 1 192 ? 6.034 -2.340 42.577 1.00 37.67 192 HIS A N 1
ATOM 1513 C CA . HIS A 1 192 ? 5.933 -1.054 43.237 1.00 37.00 192 HIS A CA 1
ATOM 1514 C C . HIS A 1 192 ? 5.747 0.021 42.184 1.00 34.99 192 HIS A C 1
ATOM 1515 O O . HIS A 1 192 ? 6.582 0.185 41.301 1.00 37.62 192 HIS A O 1
ATOM 1522 N N . VAL A 1 193 ? 4.627 0.728 42.261 1.00 33.87 193 VAL A N 1
ATOM 1523 C CA . VAL A 1 193 ? 4.361 1.816 41.342 1.00 34.13 193 VAL A CA 1
ATOM 1524 C C . VAL A 1 193 ? 4.677 3.113 42.066 1.00 38.55 193 VAL A C 1
ATOM 1525 O O . VAL A 1 193 ? 4.010 3.472 43.040 1.00 38.05 193 VAL A O 1
ATOM 1529 N N . LEU A 1 194 ? 5.722 3.789 41.604 1.00 32.73 194 LEU A N 1
ATOM 1530 C CA . LEU A 1 194 ? 6.205 5.009 42.248 1.00 34.99 194 LEU A CA 1
ATOM 1531 C C . LEU A 1 194 ? 5.943 6.203 41.343 1.00 33.88 194 LEU A C 1
ATOM 1532 O O . LEU A 1 194 ? 6.399 6.239 40.192 1.00 32.67 194 LEU A O 1
ATOM 1537 N N . LYS A 1 195 ? 5.202 7.175 41.859 1.00 34.21 195 LYS A N 1
ATOM 1538 C CA . LYS A 1 195 ? 4.784 8.298 41.041 1.00 34.96 195 LYS A CA 1
ATOM 1539 C C . LYS A 1 195 ? 5.715 9.485 41.261 1.00 38.27 195 LYS A C 1
ATOM 1540 O O . LYS A 1 195 ? 5.910 9.936 42.396 1.00 36.07 195 LYS A O 1
ATOM 1546 N N . GLN A 1 196 ? 6.291 9.995 40.182 1.00 36.72 196 GLN A N 1
ATOM 1547 C CA . GLN A 1 196 ? 7.145 11.176 40.309 1.00 41.56 196 GLN A CA 1
ATOM 1548 C C . GLN A 1 196 ? 6.335 12.429 40.661 1.00 44.14 196 GLN A C 1
ATOM 1549 O O . GLN A 1 196 ? 5.164 12.552 40.298 1.00 42.82 196 GLN A O 1
ATOM 1555 N N . GLY A 1 197 ? 6.959 13.342 41.397 1.00 43.81 197 GLY A N 1
ATOM 1556 C CA . GLY A 1 197 ? 6.318 14.596 41.750 1.00 41.62 197 GLY A CA 1
ATOM 1557 C C . GLY A 1 197 ? 6.808 15.715 40.852 1.00 37.35 197 GLY A C 1
ATOM 1558 O O . GLY A 1 197 ? 7.998 15.811 40.568 1.00 40.04 197 GLY A O 1
ATOM 1559 N N . GLN A 1 198 ? 5.890 16.556 40.396 1.00 38.22 198 GLN A N 1
ATOM 1560 C CA . GLN A 1 198 ? 6.253 17.678 39.547 1.00 38.99 198 GLN A CA 1
ATOM 1561 C C . GLN A 1 198 ? 6.862 18.798 40.382 1.00 40.53 198 GLN A C 1
ATOM 1562 O O . GLN A 1 198 ? 6.587 18.920 41.575 1.00 42.00 198 GLN A O 1
ATOM 1568 N N . VAL A 1 199 ? 7.699 19.610 39.753 1.00 36.41 199 VAL A N 1
ATOM 1569 C CA . VAL A 1 199 ? 8.386 20.680 40.463 1.00 40.19 199 VAL A CA 1
ATOM 1570 C C . VAL A 1 199 ? 7.911 22.049 39.996 1.00 40.32 199 VAL A C 1
ATOM 1571 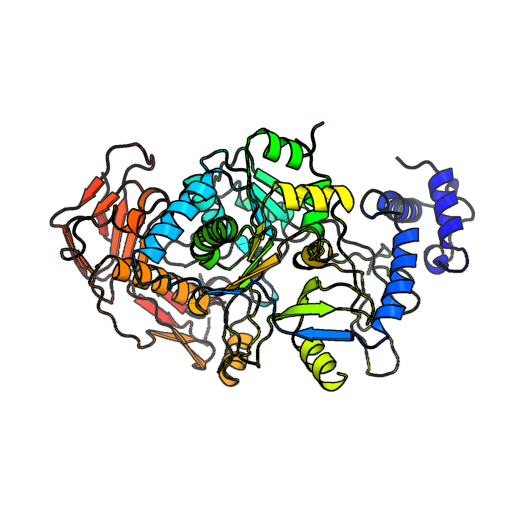O O . VAL A 1 199 ? 7.295 22.179 38.938 1.00 39.13 199 VAL A O 1
ATOM 1575 N N . PHE A 1 200 ? 8.191 23.066 40.802 1.00 42.73 200 PHE A N 1
ATOM 1576 C CA . PHE A 1 200 ? 7.800 24.431 40.482 1.00 38.06 200 PHE A CA 1
ATOM 1577 C C . PHE A 1 200 ? 8.527 24.936 39.239 1.00 41.02 200 PHE A C 1
ATOM 1578 O O . PHE A 1 200 ? 9.506 24.338 38.790 1.00 36.06 200 PHE A O 1
ATOM 1586 N N . CYS A 1 201 ? 8.054 26.053 38.698 1.00 42.25 201 CYS A N 1
ATOM 1587 C CA . CYS A 1 201 ? 8.586 26.578 37.450 1.00 38.00 201 CYS A CA 1
ATOM 1588 C C . CYS A 1 201 ? 9.039 28.020 37.604 1.00 37.31 201 CYS A C 1
ATOM 1589 O O . CYS A 1 201 ? 8.551 28.750 38.470 1.00 37.54 201 CYS A O 1
ATOM 1592 N N . PHE A 1 202 ? 9.973 28.424 36.751 1.00 37.49 202 PHE A N 1
ATOM 1593 C CA . PHE A 1 202 ? 10.469 29.795 36.748 1.00 38.04 202 PHE A CA 1
ATOM 1594 C C . PHE A 1 202 ? 9.905 30.570 35.560 1.00 46.94 202 PHE A C 1
ATOM 1595 O O . PHE A 1 202 ? 10.032 30.145 34.407 1.00 39.41 202 PHE A O 1
ATOM 1603 N N . ALA A 1 203 ? 9.284 31.712 35.850 1.00 40.00 203 ALA A N 1
ATOM 1604 C CA . ALA A 1 203 ? 8.693 32.554 34.820 1.00 45.04 203 ALA A CA 1
ATOM 1605 C C . ALA A 1 203 ? 9.761 33.320 34.056 1.00 48.99 203 ALA A C 1
ATOM 1606 O O . ALA A 1 203 ? 9.544 33.728 32.914 1.00 48.39 203 ALA A O 1
ATOM 1608 N N . ASP A 1 204 ? 10.909 33.529 34.693 1.00 41.21 204 ASP A N 1
ATOM 1609 C CA . ASP A 1 204 ? 11.947 34.359 34.106 1.00 41.88 204 ASP A CA 1
ATOM 1610 C C . ASP A 1 204 ? 13.362 33.958 34.521 1.00 41.06 204 ASP A C 1
ATOM 1611 O O . ASP A 1 204 ? 13.565 33.048 35.327 1.00 39.94 204 ASP A O 1
ATOM 1616 N N . SER A 1 205 ? 14.332 34.665 33.956 1.00 41.76 205 SER A N 1
ATOM 1617 C CA . SER A 1 205 ? 15.747 34.390 34.153 1.00 41.26 205 SER A CA 1
ATOM 1618 C C . SER A 1 205 ? 16.243 34.719 35.562 1.00 42.12 205 SER A C 1
ATOM 1619 O O . SER A 1 205 ? 17.398 34.443 35.898 1.00 40.16 205 SER A O 1
ATOM 1622 N N . ALA A 1 206 ? 15.384 35.322 36.377 1.00 40.75 206 ALA A N 1
ATOM 1623 C CA . ALA A 1 206 ? 15.753 35.651 37.750 1.00 40.25 206 ALA A CA 1
ATOM 1624 C C . ALA A 1 206 ? 15.096 34.669 38.716 1.00 42.58 206 ALA A C 1
ATOM 1625 O O . ALA A 1 206 ? 15.081 34.887 39.927 1.00 38.84 206 ALA A O 1
ATOM 1627 N N . ALA A 1 207 ? 14.549 33.587 38.164 1.00 38.77 207 ALA A N 1
ATOM 1628 C CA . ALA A 1 207 ? 13.975 32.514 38.963 1.00 37.86 207 ALA A CA 1
ATOM 1629 C C . ALA A 1 207 ? 12.758 32.940 39.790 1.00 38.08 207 ALA A C 1
ATOM 1630 O O . ALA A 1 207 ? 12.538 32.428 40.885 1.00 37.47 207 ALA A O 1
ATOM 1632 N N . HIS A 1 208 ? 11.974 33.884 39.279 1.00 39.07 208 HIS A N 1
ATOM 1633 C CA . HIS A 1 208 ? 10.702 34.203 39.917 1.00 39.41 208 HIS A CA 1
ATOM 1634 C C . HIS A 1 208 ? 9.730 33.069 39.602 1.00 44.43 208 HIS A C 1
ATOM 1635 O O . HIS A 1 208 ? 9.637 32.626 38.451 1.00 45.36 208 HIS A O 1
ATOM 1642 N N . LEU A 1 209 ? 9.017 32.584 40.617 1.00 41.93 209 LEU A N 1
ATOM 1643 C CA . LEU A 1 209 ? 8.158 31.412 40.431 1.00 40.90 209 LEU A CA 1
ATOM 1644 C C . LEU A 1 209 ? 6.930 31.723 39.582 1.00 42.02 209 LEU A C 1
ATOM 1645 O O . LEU A 1 209 ? 6.352 32.808 39.682 1.00 41.48 209 LEU A O 1
ATOM 1650 N N . ALA A 1 210 ? 6.539 30.765 38.746 1.00 42.83 210 ALA A N 1
ATOM 1651 C CA . ALA A 1 210 ? 5.438 30.960 37.809 1.00 48.46 210 ALA A CA 1
ATOM 1652 C C . ALA A 1 210 ? 4.101 30.519 38.401 1.00 49.87 210 ALA A C 1
ATOM 1653 O O . ALA A 1 210 ? 4.046 29.600 39.219 1.00 45.42 210 ALA A O 1
ATOM 1655 N N . LEU A 1 211 ? 3.029 31.183 37.983 1.00 51.47 211 LEU A N 1
ATOM 1656 C CA . LEU A 1 211 ? 1.677 30.793 38.373 1.00 56.61 211 LEU A CA 1
ATOM 1657 C C . LEU A 1 211 ? 0.895 30.320 37.153 1.00 57.52 211 LEU A C 1
ATOM 1658 O O . LEU A 1 211 ? 1.158 30.761 36.031 1.00 59.01 211 LEU A O 1
ATOM 1663 N N . ASP A 1 212 ? -0.067 29.428 37.369 1.00 56.99 212 ASP A N 1
ATOM 1664 C CA . ASP A 1 212 ? -0.901 28.950 36.273 1.00 64.10 212 ASP A CA 1
ATOM 1665 C C . ASP A 1 212 ? -2.090 29.873 36.025 1.00 69.64 212 ASP A C 1
ATOM 1666 O O . ASP A 1 212 ? -2.174 30.967 36.585 1.00 69.13 212 ASP A O 1
ATOM 1671 N N . GLU A 1 213 ? -3.005 29.409 35.181 1.00 75.07 213 GLU A N 1
ATOM 1672 C CA . GLU A 1 213 ? -4.169 30.182 34.763 1.00 78.52 213 GLU A CA 1
ATOM 1673 C C . GLU A 1 213 ? -5.127 30.501 35.909 1.00 75.71 213 GLU A C 1
ATOM 1674 O O . GLU A 1 213 ? -5.995 31.362 35.773 1.00 75.99 213 GLU A O 1
ATOM 1680 N N . THR A 1 214 ? -4.966 29.813 37.035 1.00 73.72 214 THR A N 1
ATOM 1681 C CA . THR A 1 214 ? -5.903 29.941 38.149 1.00 73.46 214 THR A CA 1
ATOM 1682 C C . THR A 1 214 ? -5.280 30.587 39.383 1.00 71.57 214 THR A C 1
ATOM 1683 O O . THR A 1 214 ? -5.909 30.654 40.440 1.00 70.86 214 THR A O 1
ATOM 1687 N N . GLY A 1 215 ? -4.045 31.059 39.249 1.00 68.74 215 GLY A N 1
ATOM 1688 C CA . GLY A 1 215 ? -3.366 31.718 40.350 1.00 65.52 215 GLY A CA 1
ATOM 1689 C C . GLY A 1 215 ? -2.655 30.760 41.288 1.00 65.29 215 GLY A C 1
ATOM 1690 O O . GLY A 1 215 ? -2.284 31.130 42.402 1.00 68.21 215 GLY A O 1
ATOM 1691 N N . LYS A 1 216 ? -2.467 29.523 40.838 1.00 61.71 216 LYS A N 1
ATOM 1692 C CA . LYS A 1 216 ? -1.751 28.520 41.620 1.00 59.16 216 LYS A CA 1
ATOM 1693 C C . LYS A 1 216 ? -0.347 28.313 41.064 1.00 51.21 216 LYS A C 1
ATOM 1694 O O . LYS A 1 216 ? -0.097 28.548 39.881 1.00 49.70 216 LYS A O 1
ATOM 1700 N N . LEU A 1 217 ? 0.569 27.870 41.920 1.00 42.92 217 LEU A N 1
ATOM 1701 C CA . LEU A 1 217 ? 1.946 27.641 41.496 1.00 46.48 217 LEU A CA 1
ATOM 1702 C C . LEU A 1 217 ? 2.020 26.602 40.383 1.00 48.11 217 LEU A C 1
ATOM 1703 O O . LEU A 1 217 ? 1.480 25.503 40.501 1.00 47.47 217 LEU A O 1
ATOM 1708 N N . LEU A 1 218 ? 2.689 26.970 39.298 1.00 51.01 218 LEU A N 1
ATOM 1709 C CA . LEU A 1 218 ? 2.810 26.108 38.133 1.00 50.26 218 LEU A CA 1
ATOM 1710 C C . LEU A 1 218 ? 3.717 24.914 38.433 1.00 46.23 218 LEU A C 1
ATOM 1711 O O . LEU A 1 218 ? 4.661 25.029 39.208 1.00 39.04 218 LEU A O 1
ATOM 1716 N N . ARG A 1 219 ? 3.421 23.771 37.819 1.00 47.67 219 ARG A N 1
ATOM 1717 C CA . ARG A 1 219 ? 4.206 22.555 38.022 1.00 45.43 219 ARG A CA 1
ATOM 1718 C C . ARG A 1 219 ? 4.565 21.898 36.699 1.00 40.28 219 ARG A C 1
ATOM 1719 O O . ARG A 1 219 ? 3.735 21.801 35.797 1.00 38.05 219 ARG A O 1
ATOM 1727 N N . LYS A 1 220 ? 5.803 21.434 36.591 1.00 40.53 220 LYS A N 1
ATOM 1728 C CA . LYS A 1 220 ? 6.231 20.674 35.423 1.00 39.86 220 LYS A CA 1
ATOM 1729 C C . LYS A 1 220 ? 7.106 19.491 35.835 1.00 36.71 220 LYS A C 1
ATOM 1730 O O . LYS A 1 220 ? 7.605 19.452 36.956 1.00 39.35 220 LYS A O 1
ATOM 1736 N N . PRO A 1 221 ? 7.277 18.512 34.935 1.00 37.52 221 PRO A N 1
ATOM 1737 C CA . PRO A 1 221 ? 8.085 17.323 35.246 1.00 41.06 221 PRO A CA 1
ATOM 1738 C C . PRO A 1 221 ? 9.551 17.646 35.534 1.00 39.72 221 PRO A C 1
ATOM 1739 O O . PRO A 1 221 ? 10.137 18.506 34.882 1.00 37.45 221 PRO A O 1
ATOM 1743 N N . HIS A 1 222 ? 10.123 16.938 36.504 1.00 38.98 222 HIS A N 1
ATOM 1744 C CA . HIS A 1 222 ? 11.511 17.112 36.912 1.00 35.34 222 HIS A CA 1
ATOM 1745 C C . HIS A 1 222 ? 12.459 16.194 36.127 1.00 39.32 222 HIS A C 1
ATOM 1746 O O . HIS A 1 222 ? 13.674 16.248 36.301 1.00 44.08 222 HIS A O 1
ATOM 1753 N N . GLY A 1 223 ? 11.897 15.343 35.271 1.00 41.20 223 GLY A N 1
ATOM 1754 C CA . GLY A 1 223 ? 12.697 14.442 34.462 1.00 39.87 223 GLY A CA 1
ATOM 1755 C C . GLY A 1 223 ? 12.804 13.052 35.067 1.00 39.59 223 GLY A C 1
ATOM 1756 O O . GLY A 1 223 ? 12.494 12.846 36.245 1.00 36.38 223 GLY A O 1
ATOM 1757 N N . HIS A 1 224 ? 13.265 12.098 34.266 1.00 34.81 224 HIS A N 1
ATOM 1758 C CA . HIS A 1 224 ? 13.313 10.705 34.699 1.00 34.93 224 HIS A CA 1
ATOM 1759 C C . HIS A 1 224 ? 14.420 10.406 35.706 1.00 34.75 224 HIS A C 1
ATOM 1760 O O . HIS A 1 224 ? 14.473 9.317 36.264 1.00 38.40 224 HIS A O 1
ATOM 1767 N N . GLY A 1 225 ? 15.284 11.383 35.962 1.00 35.96 225 GLY A N 1
ATOM 1768 C CA . GLY A 1 225 ? 16.240 11.269 37.051 1.00 36.92 225 GLY A CA 1
ATOM 1769 C C . GLY A 1 225 ? 15.539 11.007 38.378 1.00 39.50 225 GLY A C 1
ATOM 1770 O O . GLY A 1 225 ? 16.139 10.484 39.321 1.00 37.59 225 GLY A O 1
ATOM 1771 N N . ASP A 1 226 ? 14.265 11.378 38.447 1.00 36.70 226 ASP A N 1
ATOM 1772 C CA . ASP A 1 226 ? 13.431 11.121 39.615 1.00 38.83 226 ASP A CA 1
ATOM 1773 C C . ASP A 1 226 ? 13.403 9.640 40.007 1.00 37.24 226 ASP A C 1
ATOM 1774 O O . ASP A 1 226 ? 13.171 9.309 41.169 1.00 38.15 226 ASP A O 1
ATOM 1779 N N . VAL A 1 227 ? 13.603 8.752 39.037 1.00 35.11 227 VAL A N 1
ATOM 1780 C CA . VAL A 1 227 ? 13.510 7.322 39.314 1.00 34.48 227 VAL A CA 1
ATOM 1781 C C . VAL A 1 227 ? 14.427 6.923 40.480 1.00 35.46 227 VAL A C 1
ATOM 1782 O O . VAL A 1 227 ? 14.047 6.132 41.348 1.00 35.53 227 VAL A O 1
ATOM 1786 N N . HIS A 1 228 ? 15.621 7.507 40.526 1.00 36.38 228 HIS A N 1
ATOM 1787 C CA . HIS A 1 228 ? 16.598 7.113 41.536 1.00 37.43 228 HIS A CA 1
ATOM 1788 C C . HIS A 1 228 ? 16.226 7.573 42.941 1.00 41.24 228 HIS A C 1
ATOM 1789 O O . HIS A 1 228 ? 16.439 6.840 43.911 1.00 41.20 228 HIS A O 1
ATOM 1796 N N . SER A 1 229 ? 15.666 8.774 43.051 1.00 40.94 229 SER A N 1
ATOM 1797 C CA . SER A 1 229 ? 15.272 9.297 44.357 1.00 44.47 229 SER A CA 1
ATOM 1798 C C . SER A 1 229 ? 13.977 8.638 44.824 1.00 40.07 229 SER A C 1
ATOM 1799 O O . SER A 1 229 ? 13.787 8.402 46.016 1.00 40.37 229 SER A O 1
ATOM 1802 N N . LEU A 1 230 ? 13.090 8.334 43.881 1.00 38.16 230 LEU A N 1
ATOM 1803 C CA . LEU A 1 230 ? 11.889 7.558 44.192 1.00 37.58 230 LEU A CA 1
ATOM 1804 C C . LEU A 1 230 ? 12.267 6.207 44.791 1.00 39.57 230 LEU A C 1
ATOM 1805 O O . LEU A 1 230 ? 11.707 5.772 45.802 1.00 43.20 230 LEU A O 1
ATOM 1810 N N . ILE A 1 231 ? 13.221 5.539 44.157 1.00 37.17 231 ILE A N 1
ATOM 1811 C CA . ILE A 1 231 ? 13.691 4.254 44.652 1.00 38.99 231 ILE A CA 1
ATOM 1812 C C . ILE A 1 231 ? 14.364 4.389 46.022 1.00 40.73 231 ILE A C 1
ATOM 1813 O O . ILE A 1 231 ? 14.047 3.648 46.955 1.00 40.10 231 ILE A O 1
ATOM 1818 N N . TYR A 1 232 ? 15.272 5.352 46.146 1.00 39.84 232 TYR A N 1
ATOM 1819 C CA . TYR A 1 232 ? 15.981 5.573 47.404 1.00 41.53 232 TYR A CA 1
ATOM 1820 C C . TYR A 1 232 ? 15.044 5.799 48.590 1.00 43.73 232 TYR A C 1
ATOM 1821 O O . TYR A 1 232 ? 15.340 5.377 49.714 1.00 45.49 232 TYR A O 1
ATOM 1830 N N . ASN A 1 233 ? 13.924 6.470 48.343 1.00 42.22 233 ASN A N 1
ATOM 1831 C CA . ASN A 1 233 ? 12.981 6.811 49.411 1.00 46.86 233 ASN A CA 1
ATOM 1832 C C . ASN A 1 233 ? 11.862 5.790 49.599 1.00 48.54 233 ASN A C 1
ATOM 1833 O O . ASN A 1 233 ? 11.047 5.914 50.516 1.00 50.22 233 ASN A O 1
ATOM 1838 N N . ALA A 1 234 ? 11.823 4.780 48.740 1.00 42.71 234 ALA A N 1
ATOM 1839 C CA . ALA A 1 234 ? 10.759 3.785 48.809 1.00 44.36 234 ALA A CA 1
ATOM 1840 C C . ALA A 1 234 ? 10.993 2.790 49.947 1.00 44.94 234 ALA A C 1
ATOM 1841 O O . ALA A 1 234 ? 12.136 2.437 50.251 1.00 42.23 234 ALA A O 1
ATOM 1843 N N . THR A 1 235 ? 9.906 2.352 50.577 1.00 51.43 235 THR A N 1
ATOM 1844 C CA . THR A 1 235 ? 9.983 1.384 51.672 1.00 56.27 235 THR A CA 1
ATOM 1845 C C . THR A 1 235 ? 9.029 0.216 51.458 1.00 62.05 235 THR A C 1
ATOM 1846 O O . THR A 1 235 ? 8.136 0.271 50.614 1.00 60.13 235 THR A O 1
ATOM 1850 N N . VAL A 1 236 ? 9.222 -0.841 52.239 1.00 69.52 236 VAL A N 1
ATOM 1851 C CA . VAL A 1 236 ? 8.365 -2.014 52.169 1.00 75.73 236 VAL A CA 1
ATOM 1852 C C . VAL A 1 236 ? 7.315 -1.980 53.273 1.00 79.51 236 VAL A C 1
ATOM 1853 O O . VAL A 1 236 ? 7.053 -2.989 53.928 1.00 85.95 236 VAL A O 1
ATOM 1857 N N . ALA A 1 251 ? 9.191 -0.655 57.572 1.00 89.75 251 ALA A N 1
ATOM 1858 C CA . ALA A 1 251 ? 10.096 0.434 57.918 1.00 90.02 251 ALA A CA 1
ATOM 1859 C C . ALA A 1 251 ? 11.424 0.302 57.178 1.00 86.24 251 ALA A C 1
ATOM 1860 O O . ALA A 1 251 ? 12.322 1.127 57.343 1.00 88.00 251 ALA A O 1
ATOM 1862 N N . GLN A 1 252 ? 11.538 -0.738 56.358 1.00 80.02 252 GLN A N 1
ATOM 1863 C CA . GLN A 1 252 ? 12.780 -1.028 55.651 1.00 74.89 252 GLN A CA 1
ATOM 1864 C C . GLN A 1 252 ? 12.824 -0.350 54.281 1.00 62.12 252 GLN A C 1
ATOM 1865 O O . GLN A 1 252 ? 11.819 -0.304 53.574 1.00 58.91 252 GLN A O 1
ATOM 1871 N N . PRO A 1 253 ? 13.993 0.195 53.907 1.00 54.14 253 PRO A N 1
ATOM 1872 C CA . PRO A 1 253 ? 14.152 0.715 52.546 1.00 47.61 253 PRO A CA 1
ATOM 1873 C C . PRO A 1 253 ? 13.916 -0.397 51.535 1.00 48.00 253 PRO A C 1
ATOM 1874 O O . PRO A 1 253 ? 14.279 -1.544 51.790 1.00 51.50 253 PRO A O 1
ATOM 1878 N N . LEU A 1 254 ? 13.314 -0.057 50.402 1.00 46.24 254 LEU A N 1
ATOM 1879 C CA . LEU A 1 254 ? 13.045 -1.035 49.356 1.00 46.79 254 LEU A CA 1
ATOM 1880 C C . LEU A 1 254 ? 14.317 -1.768 48.931 1.00 43.16 254 LEU A C 1
ATOM 1881 O O . LEU A 1 254 ? 14.314 -2.990 48.792 1.00 45.51 254 LEU A O 1
ATOM 1886 N N . VAL A 1 255 ? 15.403 -1.021 48.734 1.00 41.04 255 VAL A N 1
ATOM 1887 C CA . VAL A 1 255 ? 16.659 -1.607 48.260 1.00 43.33 255 VAL A CA 1
ATOM 1888 C C . VAL A 1 255 ? 17.272 -2.582 49.268 1.00 46.40 255 VAL A C 1
ATOM 1889 O O . VAL A 1 255 ? 17.866 -3.595 48.886 1.00 43.92 255 VAL A O 1
ATOM 1893 N N . ASN A 1 256 ? 17.122 -2.279 50.553 1.00 48.50 256 ASN A N 1
ATOM 1894 C CA . ASN A 1 256 ? 17.611 -3.167 51.601 1.00 50.44 256 ASN A CA 1
ATOM 1895 C C . ASN A 1 256 ? 16.934 -4.525 51.502 1.00 52.16 256 ASN A C 1
ATOM 1896 O O . ASN A 1 256 ? 17.572 -5.566 51.658 1.00 56.67 256 ASN A O 1
ATOM 1901 N N . ASP A 1 257 ? 15.631 -4.502 51.238 1.00 52.21 257 ASP A N 1
ATOM 1902 C CA . ASP A 1 257 ? 14.858 -5.722 51.045 1.00 50.90 257 ASP A CA 1
ATOM 1903 C C . ASP A 1 257 ? 15.391 -6.514 49.851 1.00 49.68 257 ASP A C 1
ATOM 1904 O O . ASP A 1 257 ? 15.575 -7.726 49.937 1.00 47.18 257 ASP A O 1
ATOM 1909 N N . TRP A 1 258 ? 15.644 -5.827 48.741 1.00 45.25 258 TRP A N 1
ATOM 1910 C CA . TRP A 1 258 ? 16.196 -6.481 47.558 1.00 42.67 258 TRP A CA 1
ATOM 1911 C C . TRP A 1 258 ? 17.526 -7.156 47.884 1.00 42.01 258 TRP A C 1
ATOM 1912 O O . TRP A 1 258 ? 17.734 -8.333 47.582 1.00 41.83 258 TRP A O 1
ATOM 1923 N N . LEU A 1 259 ? 18.429 -6.405 48.503 1.00 43.00 259 LEU A N 1
ATOM 1924 C CA . LEU A 1 259 ? 19.744 -6.939 48.826 1.00 49.93 259 LEU A CA 1
ATOM 1925 C C . LEU A 1 259 ? 19.625 -8.157 49.732 1.00 50.63 259 LEU A C 1
ATOM 1926 O O . LEU A 1 259 ? 20.305 -9.158 49.525 1.00 53.17 259 LEU A O 1
ATOM 1931 N N . ALA A 1 260 ? 18.747 -8.070 50.725 1.00 51.68 260 ALA A N 1
ATOM 1932 C CA . ALA A 1 260 ? 18.594 -9.146 51.699 1.00 56.88 260 ALA A CA 1
ATOM 1933 C C . ALA A 1 260 ? 18.021 -10.415 51.071 1.00 54.36 260 ALA A C 1
ATOM 1934 O O . ALA A 1 260 ? 18.288 -11.516 51.537 1.00 52.52 260 ALA A O 1
ATOM 1936 N N . ALA A 1 261 ? 17.240 -10.260 50.007 1.00 52.74 261 ALA A N 1
ATOM 1937 C CA . ALA A 1 261 ? 16.663 -11.414 49.333 1.00 50.08 261 ALA A CA 1
ATOM 1938 C C . ALA A 1 261 ? 17.631 -12.014 48.315 1.00 48.93 261 ALA A C 1
ATOM 1939 O O . ALA A 1 261 ? 17.271 -12.914 47.559 1.00 49.71 261 ALA A O 1
ATOM 1941 N N . GLY A 1 262 ? 18.859 -11.511 48.292 1.00 48.49 262 GLY A N 1
ATOM 1942 C CA . GLY A 1 262 ? 19.879 -12.045 47.405 1.00 47.51 262 GLY A CA 1
ATOM 1943 C C . GLY A 1 262 ? 19.867 -11.524 45.975 1.00 44.89 262 GLY A C 1
ATOM 1944 O O . GLY A 1 262 ? 20.503 -12.111 45.097 1.00 45.60 262 GLY A O 1
ATOM 1945 N N . TYR A 1 263 ? 19.158 -10.430 45.720 1.00 43.06 263 TYR A N 1
ATOM 1946 C CA . TYR A 1 263 ? 19.175 -9.853 44.372 1.00 41.58 263 TYR A CA 1
ATOM 1947 C C . TYR A 1 263 ? 20.520 -9.201 44.085 1.00 42.08 263 TYR A C 1
ATOM 1948 O O . TYR A 1 263 ? 21.159 -8.657 44.983 1.00 42.36 263 TYR A O 1
ATOM 1957 N N . GLU A 1 264 ? 20.969 -9.294 42.842 1.00 38.76 264 GLU A N 1
ATOM 1958 C CA . GLU A 1 264 ? 22.341 -8.921 42.521 1.00 43.92 264 GLU A CA 1
ATOM 1959 C C . GLU A 1 264 ? 22.450 -7.937 41.362 1.00 39.83 264 GLU A C 1
ATOM 1960 O O . GLU A 1 264 ? 23.487 -7.302 41.177 1.00 40.21 264 GLU A O 1
ATOM 1966 N N . SER A 1 265 ? 21.378 -7.811 40.588 1.00 37.30 265 SER A N 1
ATOM 1967 C CA . SER A 1 265 ? 21.357 -6.864 39.479 1.00 36.94 265 SER A CA 1
ATOM 1968 C C . SER A 1 265 ? 20.092 -6.023 39.471 1.00 36.86 265 SER A C 1
ATOM 1969 O O . SER A 1 265 ? 19.065 -6.418 40.027 1.00 34.83 265 SER A O 1
ATOM 1972 N N . ILE A 1 266 ? 20.179 -4.863 38.826 1.00 34.71 266 ILE A N 1
ATOM 1973 C CA . ILE A 1 266 ? 19.013 -4.035 38.574 1.00 33.79 266 ILE A CA 1
ATOM 1974 C C . ILE A 1 266 ? 19.123 -3.447 37.175 1.00 33.03 266 ILE A C 1
ATOM 1975 O O . ILE A 1 266 ? 20.190 -2.987 36.767 1.00 33.76 266 ILE A O 1
ATOM 1980 N N A VAL A 1 267 ? 18.010 -3.473 36.447 0.52 31.90 267 VAL A N 1
ATOM 1981 N N B VAL A 1 267 ? 18.024 -3.501 36.428 0.48 31.90 267 VAL A N 1
ATOM 1982 C CA A VAL A 1 267 ? 17.966 -3.026 35.065 0.52 31.20 267 VAL A CA 1
ATOM 1983 C CA B VAL A 1 267 ? 18.001 -2.999 35.063 0.48 31.22 267 VAL A CA 1
ATOM 1984 C C A VAL A 1 267 ? 16.854 -1.997 34.880 0.52 30.60 267 VAL A C 1
ATOM 1985 C C B VAL A 1 267 ? 16.864 -2.002 34.872 0.48 30.60 267 VAL A C 1
ATOM 1986 O O A VAL A 1 267 ? 15.748 -2.176 35.388 0.52 30.23 267 VAL A O 1
ATOM 1987 O O B VAL A 1 267 ? 15.756 -2.204 35.372 0.48 30.22 267 VAL A O 1
ATOM 1994 N N . PHE A 1 268 ? 17.153 -0.927 34.147 1.00 30.63 268 PHE A N 1
ATOM 1995 C CA . PHE A 1 268 ? 16.170 0.111 33.856 1.00 30.20 268 PHE A CA 1
ATOM 1996 C C . PHE A 1 268 ? 15.821 0.072 32.376 1.00 31.20 268 PHE A C 1
ATOM 1997 O O . PHE A 1 268 ? 16.711 0.069 31.521 1.00 33.73 268 PHE A O 1
ATOM 2005 N N . ILE A 1 269 ? 14.526 0.050 32.073 1.00 29.17 269 ILE A N 1
ATOM 2006 C CA . ILE A 1 269 ? 14.073 -0.063 30.691 1.00 28.02 269 ILE A CA 1
ATOM 2007 C C . ILE A 1 269 ? 13.107 1.061 30.333 1.00 30.94 269 ILE A C 1
ATOM 2008 O O . ILE A 1 269 ? 12.392 1.573 31.195 1.00 28.81 269 ILE A O 1
ATOM 2013 N N . GLN A 1 270 ? 13.082 1.429 29.056 1.00 28.25 270 GLN A N 1
ATOM 2014 C CA . GLN A 1 270 ? 12.178 2.472 28.570 1.00 29.07 270 GLN A CA 1
ATOM 2015 C C . GLN A 1 270 ? 10.811 1.890 28.204 1.00 26.86 270 GLN A C 1
ATOM 2016 O O . GLN A 1 270 ? 10.653 0.672 28.152 1.00 26.42 270 GLN A O 1
ATOM 2022 N N . ASP A 1 271 ? 9.837 2.757 27.938 1.00 26.86 271 ASP A N 1
ATOM 2023 C CA . ASP A 1 271 ? 8.447 2.315 27.828 1.00 26.82 271 ASP A CA 1
ATOM 2024 C C . ASP A 1 271 ? 8.054 1.551 26.552 1.00 29.03 271 ASP A C 1
ATOM 2025 O O . ASP A 1 271 ? 7.188 0.688 26.608 1.00 26.37 271 ASP A O 1
ATOM 2030 N N . THR A 1 272 ? 8.671 1.848 25.411 1.00 26.06 272 THR A N 1
ATOM 2031 C CA . THR A 1 272 ? 8.205 1.225 24.166 1.00 25.76 272 THR A CA 1
ATOM 2032 C C . THR A 1 272 ? 9.307 0.604 23.299 1.00 30.66 272 THR A C 1
ATOM 2033 O O . THR A 1 272 ? 9.281 0.714 22.069 1.00 32.59 272 THR A O 1
ATOM 2037 N N . ASN A 1 273 ? 10.270 -0.052 23.940 1.00 27.62 273 ASN A N 1
ATOM 2038 C CA . ASN A 1 273 ? 11.322 -0.742 23.211 1.00 29.96 273 ASN A CA 1
ATOM 2039 C C . ASN A 1 273 ? 11.333 -2.229 23.550 1.00 27.03 273 ASN A C 1
ATOM 2040 O O . ASN A 1 273 ? 11.953 -2.648 24.525 1.00 25.75 273 ASN A O 1
ATOM 2045 N N . ALA A 1 274 ? 10.649 -3.025 22.735 1.00 25.37 274 ALA A N 1
ATOM 2046 C CA . ALA A 1 274 ? 10.491 -4.445 23.025 1.00 25.05 274 ALA A CA 1
ATOM 2047 C C . ALA A 1 274 ? 11.830 -5.177 22.957 1.00 27.83 274 ALA A C 1
ATOM 2048 O O . ALA A 1 274 ? 11.968 -6.279 23.484 1.00 27.81 274 ALA A O 1
ATOM 2050 N N . GLY A 1 275 ? 12.819 -4.545 22.325 1.00 28.26 275 GLY A N 1
ATOM 2051 C CA . GLY A 1 275 ? 14.124 -5.159 22.123 1.00 26.34 275 GLY A CA 1
ATOM 2052 C C . GLY A 1 275 ? 14.870 -5.465 23.414 1.00 30.14 275 GLY A C 1
ATOM 2053 O O . GLY A 1 275 ? 15.774 -6.315 23.448 1.00 30.00 275 GLY A O 1
ATOM 2054 N N . ALA A 1 276 ? 14.483 -4.787 24.488 1.00 29.49 276 ALA A N 1
ATOM 2055 C CA . ALA A 1 276 ? 15.171 -4.942 25.765 1.00 30.89 276 ALA A CA 1
ATOM 2056 C C . ALA A 1 276 ? 15.206 -6.391 26.264 1.00 28.87 276 ALA A C 1
ATOM 2057 O O . ALA A 1 276 ? 16.185 -6.808 26.881 1.00 27.40 276 ALA A O 1
ATOM 2059 N N . THR A 1 277 ? 14.144 -7.155 26.010 1.00 29.51 277 THR A N 1
ATOM 2060 C CA . THR A 1 277 ? 14.080 -8.520 26.517 1.00 28.79 277 THR A CA 1
ATOM 2061 C C . THR A 1 277 ? 15.095 -9.409 25.813 1.00 33.21 277 THR A C 1
ATOM 2062 O O . THR A 1 277 ? 15.386 -10.513 26.272 1.00 31.62 277 THR A O 1
ATOM 2066 N N . ILE A 1 278 ? 15.630 -8.923 24.696 1.00 32.62 278 ILE A N 1
ATOM 2067 C CA . ILE A 1 278 ? 16.686 -9.632 23.989 1.00 33.72 278 ILE A CA 1
ATOM 2068 C C . ILE A 1 278 ? 18.077 -9.167 24.411 1.00 35.00 278 ILE A C 1
ATOM 2069 O O . ILE A 1 278 ? 18.998 -9.979 24.513 1.00 37.21 278 ILE A O 1
ATOM 2074 N N . THR A 1 279 ? 18.240 -7.870 24.661 1.00 28.33 279 THR A N 1
ATOM 2075 C CA . THR A 1 279 ? 19.569 -7.347 24.994 1.00 29.31 279 THR A CA 1
ATOM 2076 C C . THR A 1 279 ? 19.963 -7.600 26.448 1.00 30.82 279 THR A C 1
ATOM 2077 O O . THR A 1 279 ? 21.132 -7.847 26.738 1.00 30.49 279 THR A O 1
ATOM 2081 N N . ILE A 1 280 ? 18.985 -7.544 27.349 1.00 29.07 280 ILE A N 1
ATOM 2082 C CA . ILE A 1 280 ? 19.254 -7.608 28.785 1.00 29.53 280 ILE A CA 1
ATOM 2083 C C . ILE A 1 280 ? 20.053 -8.851 29.243 1.00 30.24 280 ILE A C 1
ATOM 2084 O O . ILE A 1 280 ? 21.047 -8.715 29.958 1.00 31.14 280 ILE A O 1
ATOM 2089 N N . PRO A 1 281 ? 19.633 -10.061 28.828 1.00 32.25 281 PRO A N 1
ATOM 2090 C CA . PRO A 1 281 ? 20.401 -11.243 29.251 1.00 32.81 281 PRO A CA 1
ATOM 2091 C C . PRO A 1 281 ? 21.860 -11.149 28.809 1.00 32.04 281 PRO A C 1
ATOM 2092 O O . PRO A 1 281 ? 22.759 -11.499 29.576 1.00 36.02 281 PRO A O 1
ATOM 2096 N N . ILE A 1 282 ? 22.097 -10.687 27.584 1.00 31.58 282 ILE A N 1
ATOM 2097 C CA . ILE A 1 282 ? 23.467 -10.544 27.097 1.00 32.59 282 ILE A CA 1
ATOM 2098 C C . ILE A 1 282 ? 24.250 -9.523 27.937 1.00 36.48 282 ILE A C 1
ATOM 2099 O O . ILE A 1 282 ? 25.400 -9.770 28.312 1.00 35.44 282 ILE A O 1
ATOM 2104 N N . SER A 1 283 ? 23.626 -8.385 28.241 1.00 33.73 283 SER A N 1
ATOM 2105 C CA . SER A 1 283 ? 24.278 -7.344 29.035 1.00 33.50 283 SER A CA 1
ATOM 2106 C C . SER A 1 283 ? 24.647 -7.865 30.416 1.00 34.20 283 SER A C 1
ATOM 2107 O O . SER A 1 283 ? 25.736 -7.586 30.925 1.00 36.01 283 SER A O 1
ATOM 2110 N N . LEU A 1 284 ? 23.735 -8.615 31.028 1.00 33.62 284 LEU A N 1
ATOM 2111 C CA . LEU A 1 284 ? 24.000 -9.193 32.343 1.00 37.70 284 LEU A CA 1
ATOM 2112 C C . LEU A 1 284 ? 25.198 -10.132 32.279 1.00 37.78 284 LEU A C 1
ATOM 2113 O O . LEU A 1 284 ? 26.096 -10.072 33.119 1.00 38.82 284 LEU A O 1
ATOM 2118 N N . ALA A 1 285 ? 25.212 -10.995 31.270 1.00 35.39 285 ALA A N 1
ATOM 2119 C CA . ALA A 1 285 ? 26.289 -11.962 31.124 1.00 36.44 285 ALA A CA 1
ATOM 2120 C C . ALA A 1 285 ? 27.624 -11.236 30.967 1.00 38.50 285 ALA A C 1
ATOM 2121 O O . ALA A 1 285 ? 28.624 -11.594 31.594 1.00 40.03 285 ALA A O 1
ATOM 2123 N N . LEU A 1 286 ? 27.628 -10.193 30.144 1.00 38.23 286 LEU A N 1
ATOM 2124 C CA . LEU A 1 286 ? 28.848 -9.437 29.897 1.00 38.35 286 LEU A CA 1
ATOM 2125 C C . LEU A 1 286 ? 29.258 -8.556 31.077 1.00 40.32 286 LEU A C 1
ATOM 2126 O O . LEU A 1 286 ? 30.445 -8.328 31.291 1.00 40.58 286 LEU A O 1
ATOM 2131 N N . SER A 1 287 ? 28.284 -8.066 31.843 1.00 38.29 287 SER A N 1
ATOM 2132 C CA . SER A 1 287 ? 28.591 -7.291 33.042 1.00 39.07 287 SER A CA 1
ATOM 2133 C C . SER A 1 287 ? 29.318 -8.167 34.051 1.00 40.34 287 SER A C 1
ATOM 2134 O O . SER A 1 287 ? 30.222 -7.702 34.749 1.00 41.69 287 SER A O 1
ATOM 2137 N N . ALA A 1 288 ? 28.921 -9.435 34.124 1.00 40.04 288 ALA A N 1
ATOM 2138 C CA . ALA A 1 288 ? 29.571 -10.387 35.021 1.00 46.52 288 ALA A CA 1
ATOM 2139 C C . ALA A 1 288 ? 30.960 -10.775 34.514 1.00 44.87 288 ALA A C 1
ATOM 2140 O O . ALA A 1 288 ? 31.914 -10.842 35.283 1.00 50.14 288 ALA A O 1
ATOM 2142 N N . GLU A 1 289 ? 31.070 -11.021 33.214 1.00 44.18 289 GLU A N 1
ATOM 2143 C CA . GLU A 1 289 ? 32.335 -11.440 32.626 1.00 45.06 289 GLU A CA 1
ATOM 2144 C C . GLU A 1 289 ? 33.387 -10.343 32.725 1.00 49.23 289 GLU A C 1
ATOM 2145 O O . GLU A 1 289 ? 34.573 -10.623 32.885 1.00 52.67 289 GLU A O 1
ATOM 2151 N N . HIS A 1 290 ? 32.949 -9.091 32.635 1.00 48.91 290 HIS A N 1
ATOM 2152 C CA . HIS A 1 290 ? 33.875 -7.969 32.613 1.00 48.45 290 HIS A CA 1
ATOM 2153 C C . HIS A 1 290 ? 33.757 -7.110 33.866 1.00 48.71 290 HIS A C 1
ATOM 2154 O O . HIS A 1 290 ? 34.290 -5.996 33.923 1.00 47.88 290 HIS A O 1
ATOM 2161 N N . SER A 1 291 ? 33.057 -7.636 34.868 1.00 45.23 291 SER A N 1
ATOM 2162 C CA . SER A 1 291 ? 32.941 -6.972 36.162 1.00 46.23 291 SER A CA 1
ATOM 2163 C C . SER A 1 291 ? 32.569 -5.499 36.003 1.00 48.95 291 SER A C 1
ATOM 2164 O O . SER A 1 291 ? 33.308 -4.619 36.448 1.00 53.10 291 SER A O 1
ATOM 2167 N N . LEU A 1 292 ? 31.430 -5.239 35.363 1.00 43.48 292 LEU A N 1
ATOM 2168 C CA . LEU A 1 292 ? 30.950 -3.876 35.159 1.00 44.41 292 LEU A CA 1
ATOM 2169 C C . LEU A 1 292 ? 29.940 -3.488 36.237 1.00 48.31 292 LEU A C 1
ATOM 2170 O O . LEU A 1 292 ? 28.995 -4.229 36.510 1.00 49.76 292 LEU A O 1
ATOM 2175 N N . ASP A 1 293 ? 30.142 -2.327 36.849 1.00 45.32 293 ASP A N 1
ATOM 2176 C CA . ASP A 1 293 ? 29.209 -1.839 37.857 1.00 45.53 293 ASP A CA 1
ATOM 2177 C C . ASP A 1 293 ? 28.031 -1.157 37.178 1.00 41.12 293 ASP A C 1
ATOM 2178 O O . ASP A 1 293 ? 26.897 -1.237 37.646 1.00 40.18 293 ASP A O 1
ATOM 2183 N N . MET A 1 294 ? 28.322 -0.477 36.074 1.00 41.00 294 MET A N 1
ATOM 2184 C CA . MET A 1 294 ? 27.289 0.067 35.207 1.00 42.03 294 MET A CA 1
ATOM 2185 C C . MET A 1 294 ? 27.584 -0.284 33.756 1.00 40.56 294 MET A C 1
ATOM 2186 O O . MET A 1 294 ? 28.722 -0.179 33.294 1.00 43.77 294 MET A O 1
ATOM 2191 N N . ASN A 1 295 ? 26.543 -0.693 33.042 1.00 37.72 295 ASN A N 1
ATOM 2192 C CA . ASN A 1 295 ? 26.672 -1.173 31.679 1.00 37.27 295 ASN A CA 1
ATOM 2193 C C . ASN A 1 295 ? 25.606 -0.525 30.801 1.00 36.12 295 ASN A C 1
ATOM 2194 O O . ASN A 1 295 ? 24.423 -0.866 30.905 1.00 34.93 295 ASN A O 1
ATOM 2199 N N . PHE A 1 296 ? 26.019 0.423 29.961 1.00 36.60 296 PHE A N 1
ATOM 2200 C CA . PHE A 1 296 ? 25.123 1.082 29.007 1.00 35.75 296 PHE A CA 1
ATOM 2201 C C . PHE A 1 296 ? 24.809 0.169 27.823 1.00 34.97 296 PHE A C 1
ATOM 2202 O O . PHE A 1 296 ? 25.716 -0.348 27.175 1.00 35.61 296 PHE A O 1
ATOM 2210 N N . THR A 1 297 ? 23.530 -0.011 27.516 1.00 33.70 297 THR A N 1
ATOM 2211 C CA . THR A 1 297 ? 23.157 -0.733 26.303 1.00 33.05 297 THR A CA 1
ATOM 2212 C C . THR A 1 297 ? 23.301 0.210 25.113 1.00 37.45 297 THR A C 1
ATOM 2213 O O . THR A 1 297 ? 22.675 1.277 25.077 1.00 33.26 297 THR A O 1
ATOM 2217 N N . CYS A 1 298 ? 24.124 -0.176 24.141 1.00 34.06 298 CYS A N 1
ATOM 2218 C CA . CYS A 1 298 ? 24.406 0.704 23.020 1.00 34.70 298 CYS A CA 1
ATOM 2219 C C . CYS A 1 298 ? 24.133 0.072 21.667 1.00 38.48 298 CYS A C 1
ATOM 2220 O O . CYS A 1 298 ? 23.974 -1.149 21.552 1.00 33.87 298 CYS A O 1
ATOM 2223 N N . ILE A 1 299 ? 24.075 0.933 20.652 1.00 34.85 299 ILE A N 1
ATOM 2224 C CA . ILE A 1 299 ? 24.074 0.522 19.257 1.00 37.18 299 ILE A CA 1
ATOM 2225 C C . ILE A 1 299 ? 25.053 1.414 18.496 1.00 39.37 299 ILE A C 1
ATOM 22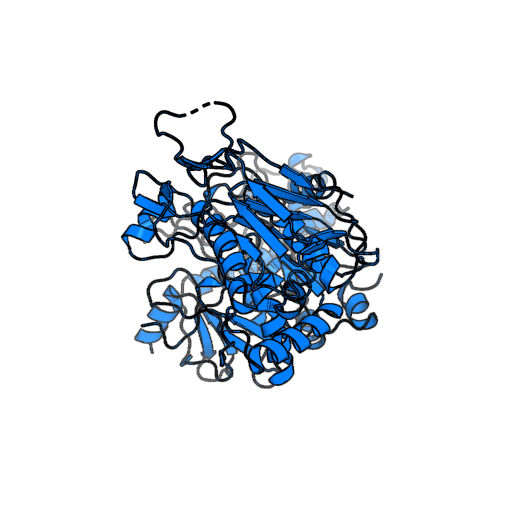26 O O . ILE A 1 299 ? 25.328 2.542 18.916 1.00 40.13 299 ILE A O 1
ATOM 2231 N N . PRO A 1 300 ? 25.580 0.921 17.366 1.00 38.51 300 PRO A N 1
ATOM 2232 C CA . PRO A 1 300 ? 26.424 1.787 16.540 1.00 42.66 300 PRO A CA 1
ATOM 2233 C C . PRO A 1 300 ? 25.572 2.918 15.995 1.00 50.10 300 PRO A C 1
ATOM 2234 O O . PRO A 1 300 ? 24.462 2.675 15.521 1.00 48.60 300 PRO A O 1
ATOM 2238 N N . ARG A 1 301 ? 26.072 4.143 16.068 1.00 55.65 301 ARG A N 1
ATOM 2239 C CA . ARG A 1 301 ? 25.301 5.277 15.591 1.00 64.68 301 ARG A CA 1
ATOM 2240 C C . ARG A 1 301 ? 25.994 5.952 14.423 1.00 70.22 301 ARG A C 1
ATOM 2241 O O . ARG A 1 301 ? 27.219 6.023 14.382 1.00 71.74 301 ARG A O 1
ATOM 2249 N N . VAL A 1 302 ? 25.204 6.423 13.463 1.00 77.90 302 VAL A N 1
ATOM 2250 C CA . VAL A 1 302 ? 25.714 7.302 12.417 1.00 90.96 302 VAL A CA 1
ATOM 2251 C C . VAL A 1 302 ? 25.669 8.738 12.928 1.00 93.95 302 VAL A C 1
ATOM 2252 O O . VAL A 1 302 ? 24.805 9.085 13.734 1.00 90.55 302 VAL A O 1
ATOM 2256 N N . PRO A 1 303 ? 26.608 9.577 12.466 1.00 102.34 303 PRO A N 1
ATOM 2257 C CA . PRO A 1 303 ? 26.765 10.958 12.944 1.00 105.44 303 PRO A CA 1
ATOM 2258 C C . PRO A 1 303 ? 25.509 11.822 12.795 1.00 107.23 303 PRO A C 1
ATOM 2259 O O . PRO A 1 303 ? 25.568 13.023 13.049 1.00 110.40 303 PRO A O 1
ATOM 2263 N N . LYS A 1 304 ? 24.394 11.218 12.401 1.00 107.73 304 LYS A N 1
ATOM 2264 C CA . LYS A 1 304 ? 23.148 11.949 12.200 0.69 109.69 304 LYS A CA 1
ATOM 2265 C C . LYS A 1 304 ? 22.004 11.319 12.993 1.00 105.62 304 LYS A C 1
ATOM 2266 O O . LYS A 1 304 ? 21.084 10.748 12.409 0.67 105.16 304 LYS A O 1
ATOM 2272 N N . GLU A 1 305 ? 22.056 11.420 14.319 1.00 101.05 305 GLU A N 1
ATOM 2273 C CA . GLU A 1 305 ? 21.044 10.779 15.158 1.00 95.68 305 GLU A CA 1
ATOM 2274 C C . GLU A 1 305 ? 20.735 11.520 16.454 1.00 94.98 305 GLU A C 1
ATOM 2275 O O . GLU A 1 305 ? 21.631 12.087 17.083 1.00 94.84 305 GLU A O 1
ATOM 2281 N N . PRO A 1 306 ? 19.455 11.497 16.860 1.00 94.06 306 PRO A N 1
ATOM 2282 C CA . PRO A 1 306 ? 18.973 12.051 18.129 1.00 93.67 306 PRO A CA 1
ATOM 2283 C C . PRO A 1 306 ? 19.143 11.091 19.310 1.00 85.69 306 PRO A C 1
ATOM 2284 O O . PRO A 1 306 ? 18.251 10.990 20.154 1.00 83.46 306 PRO A O 1
ATOM 2288 N N . ILE A 1 307 ? 20.269 10.388 19.363 1.00 81.14 307 ILE A N 1
ATOM 2289 C CA . ILE A 1 307 ? 20.632 9.632 20.558 1.00 72.73 307 ILE A CA 1
ATOM 2290 C C . ILE A 1 307 ? 22.021 10.040 21.031 1.00 66.16 307 ILE A C 1
ATOM 2291 O O . ILE A 1 307 ? 22.889 10.384 20.223 1.00 67.42 307 ILE A O 1
ATOM 2296 N N . GLY A 1 308 ? 22.216 10.001 22.344 1.00 57.99 308 GLY A N 1
ATOM 2297 C CA . GLY A 1 308 ? 23.472 10.402 22.945 1.00 54.74 308 GLY A CA 1
ATOM 2298 C C . GLY A 1 308 ? 24.607 9.428 22.701 1.00 52.57 308 GLY A C 1
ATOM 2299 O O . GLY A 1 308 ? 24.392 8.246 22.389 1.00 46.53 308 GLY A O 1
ATOM 2300 N N . LEU A 1 309 ? 25.826 9.937 22.851 1.00 50.18 309 LEU A N 1
ATOM 2301 C CA . LEU A 1 309 ? 27.028 9.141 22.684 1.00 49.59 309 LEU A CA 1
ATOM 2302 C C . LEU A 1 309 ? 27.567 8.739 24.046 1.00 48.32 309 LEU A C 1
ATOM 2303 O O . LEU A 1 309 ? 27.537 9.531 24.991 1.00 51.12 309 LEU A O 1
ATOM 2308 N N . LEU A 1 310 ? 28.064 7.513 24.148 1.00 45.92 310 LEU A N 1
ATOM 2309 C CA . LEU A 1 310 ? 28.768 7.091 25.345 1.00 45.39 310 LEU A CA 1
ATOM 2310 C C . LEU A 1 310 ? 30.218 7.539 25.227 1.00 46.07 310 LEU A C 1
ATOM 2311 O O . LEU A 1 310 ? 30.966 7.030 24.392 1.00 48.55 310 LEU A O 1
ATOM 2316 N N . CYS A 1 311 ? 30.613 8.486 26.067 1.00 47.45 311 CYS A N 1
ATOM 2317 C CA . CYS A 1 311 ? 31.936 9.091 25.970 1.00 49.51 311 CYS A CA 1
ATOM 2318 C C . CYS A 1 311 ? 32.701 8.973 27.282 1.00 56.96 311 CYS A C 1
ATOM 2319 O O . CYS A 1 311 ? 32.105 8.924 28.356 1.00 53.16 311 CYS A O 1
ATOM 2322 N N . ARG A 1 312 ? 34.028 8.935 27.190 1.00 58.59 312 ARG A N 1
ATOM 2323 C CA . ARG A 1 312 ? 34.874 9.154 28.357 1.00 56.95 312 ARG A CA 1
ATOM 2324 C C . ARG A 1 312 ? 35.109 10.656 28.451 1.00 58.70 312 ARG A C 1
ATOM 2325 O O . ARG A 1 312 ? 35.564 11.279 27.493 1.00 58.50 312 ARG A O 1
ATOM 2333 N N . THR A 1 313 ? 34.791 11.244 29.598 1.00 58.11 313 THR A N 1
ATOM 2334 C CA . THR A 1 313 ? 34.799 12.695 29.715 1.00 59.39 313 THR A CA 1
ATOM 2335 C C . THR A 1 313 ? 35.585 13.175 30.930 1.00 63.81 313 THR A C 1
ATOM 2336 O O . THR A 1 313 ? 35.771 12.442 31.903 1.00 62.47 313 THR A O 1
ATOM 2340 N N . LYS A 1 314 ? 36.049 14.415 30.852 1.00 67.81 314 LYS A N 1
ATOM 2341 C CA . LYS A 1 314 ? 36.799 15.036 31.928 1.00 73.61 314 LYS A CA 1
ATOM 2342 C C . LYS A 1 314 ? 36.426 16.509 31.923 1.00 73.68 314 LYS A C 1
ATOM 2343 O O . LYS A 1 314 ? 36.889 17.262 31.071 1.00 71.82 314 LYS A O 1
ATOM 2349 N N . LYS A 1 315 ? 35.569 16.913 32.858 1.00 75.07 315 LYS A N 1
ATOM 2350 C CA . LYS A 1 315 ? 35.037 18.276 32.869 1.00 79.69 315 LYS A CA 1
ATOM 2351 C C . LYS A 1 315 ? 36.131 19.343 32.877 1.00 81.38 315 LYS A C 1
ATOM 2352 O O . LYS A 1 315 ? 36.192 20.183 31.980 1.00 81.64 315 LYS A O 1
ATOM 2358 N N . ASN A 1 316 ? 36.985 19.309 33.896 1.00 83.38 316 ASN A N 1
ATOM 2359 C CA . ASN A 1 316 ? 38.100 20.245 33.999 1.00 89.70 316 ASN A CA 1
ATOM 2360 C C . ASN A 1 316 ? 39.449 19.536 33.921 1.00 91.68 316 ASN A C 1
ATOM 2361 O O . ASN A 1 316 ? 39.550 18.343 34.206 1.00 85.07 316 ASN A O 1
ATOM 2366 N N . SER A 1 317 ? 40.485 20.277 33.541 0.45 98.97 317 SER A N 1
ATOM 2367 C CA . SER A 1 317 ? 41.803 19.692 33.311 1.00 103.68 317 SER A CA 1
ATOM 2368 C C . SER A 1 317 ? 42.304 18.821 34.468 0.89 102.60 317 SER A C 1
ATOM 2369 O O . SER A 1 317 ? 43.020 17.842 34.250 1.00 100.79 317 SER A O 1
ATOM 2372 N N . GLY A 1 318 ? 41.918 19.170 35.692 1.00 102.08 318 GLY A N 1
ATOM 2373 C CA . GLY A 1 318 ? 42.321 18.406 36.861 1.00 100.48 318 GLY A CA 1
ATOM 2374 C C . GLY A 1 318 ? 41.443 17.201 37.169 1.00 99.16 318 GLY A C 1
ATOM 2375 O O . GLY A 1 318 ? 41.886 16.250 37.815 1.00 97.61 318 GLY A O 1
ATOM 2376 N N . ASP A 1 319 ? 40.198 17.237 36.705 1.00 96.29 319 ASP A N 1
ATOM 2377 C CA . ASP A 1 319 ? 39.222 16.193 37.023 1.00 93.01 319 ASP A CA 1
ATOM 2378 C C . ASP A 1 319 ? 39.628 14.797 36.553 1.00 86.63 319 ASP A C 1
ATOM 2379 O O . ASP A 1 319 ? 40.372 14.650 35.586 1.00 88.50 319 ASP A O 1
ATOM 2384 N N . PRO A 1 320 ? 39.140 13.764 37.253 1.00 80.25 320 PRO A N 1
ATOM 2385 C CA . PRO A 1 320 ? 39.303 12.376 36.814 1.00 77.67 320 PRO A CA 1
ATOM 2386 C C . PRO A 1 320 ? 38.381 12.081 35.638 1.00 76.16 320 PRO A C 1
ATOM 2387 O O . PRO A 1 320 ? 37.559 12.923 35.274 1.00 75.54 320 PRO A O 1
ATOM 2391 N N . TRP A 1 321 ? 38.515 10.899 35.050 1.00 73.90 321 TRP A N 1
ATOM 2392 C CA . TRP A 1 321 ? 37.644 10.508 33.952 1.00 69.71 321 TRP A CA 1
ATOM 2393 C C . TRP A 1 321 ? 36.281 10.076 34.461 1.00 64.93 321 TRP A C 1
ATOM 2394 O O . TRP A 1 321 ? 36.168 9.435 35.506 1.00 65.86 321 TRP A O 1
ATOM 2405 N N . LEU A 1 322 ? 35.245 10.446 33.719 1.00 63.93 322 LEU A N 1
ATOM 2406 C CA . LEU A 1 322 ? 33.906 9.925 33.950 1.00 61.98 322 LEU A CA 1
ATOM 2407 C C . LEU A 1 322 ? 33.373 9.360 32.642 1.00 58.69 322 LEU A C 1
ATOM 2408 O O . LEU A 1 322 ? 33.575 9.944 31.579 1.00 67.08 322 LEU A O 1
ATOM 2413 N N . VAL A 1 323 ? 32.711 8.213 32.717 1.00 51.14 323 VAL A N 1
ATOM 2414 C CA . VAL A 1 323 ? 32.055 7.641 31.549 1.00 48.71 323 VAL A CA 1
ATOM 2415 C C . VAL A 1 323 ? 30.563 7.931 31.625 1.00 52.28 323 VAL A C 1
ATOM 2416 O O . VAL A 1 323 ? 29.873 7.438 32.519 1.00 55.05 323 VAL A O 1
ATOM 2420 N N . ALA A 1 324 ? 30.068 8.728 30.684 1.00 51.31 324 ALA A N 1
ATOM 2421 C CA . ALA A 1 324 ? 28.669 9.133 30.697 1.00 48.07 324 ALA A CA 1
ATOM 2422 C C . ALA A 1 324 ? 28.092 9.298 29.294 1.00 47.07 324 ALA A C 1
ATOM 2423 O O . ALA A 1 324 ? 28.823 9.319 28.302 1.00 46.60 324 ALA A O 1
ATOM 2425 N N . ASN A 1 325 ? 26.768 9.403 29.231 1.00 45.40 325 ASN A N 1
ATOM 2426 C CA . ASN A 1 325 ? 26.056 9.732 28.003 1.00 46.41 325 ASN A CA 1
ATOM 2427 C C . ASN A 1 325 ? 26.181 11.233 27.713 1.00 50.87 325 ASN A C 1
ATOM 2428 O O . ASN A 1 325 ? 25.950 12.061 28.594 1.00 57.76 325 ASN A O 1
ATOM 2433 N N . VAL A 1 326 ? 26.569 11.574 26.487 1.00 51.27 326 VAL A N 1
ATOM 2434 C CA . VAL A 1 326 ? 26.698 12.973 26.069 1.00 54.62 326 VAL A CA 1
ATOM 2435 C C . VAL A 1 326 ? 25.910 13.213 24.789 1.00 57.75 326 VAL A C 1
ATOM 2436 O O . VAL A 1 326 ? 26.083 12.495 23.805 1.00 55.01 326 VAL A O 1
ATOM 2440 N N . GLU A 1 327 ? 25.047 14.221 24.793 1.00 65.35 327 GLU A N 1
ATOM 2441 C CA . GLU A 1 327 ? 24.236 14.508 23.615 1.00 72.10 327 GLU A CA 1
ATOM 2442 C C . GLU A 1 327 ? 25.078 14.979 22.432 1.00 77.01 327 GLU A C 1
ATOM 2443 O O . GLU A 1 327 ? 26.127 15.605 22.601 1.00 77.51 327 GLU A O 1
ATOM 2449 N N . TYR A 1 328 ? 24.606 14.651 21.235 1.00 82.36 328 TYR A N 1
ATOM 2450 C CA . TYR A 1 328 ? 25.272 15.003 19.987 1.00 90.20 328 TYR A CA 1
ATOM 2451 C C . TY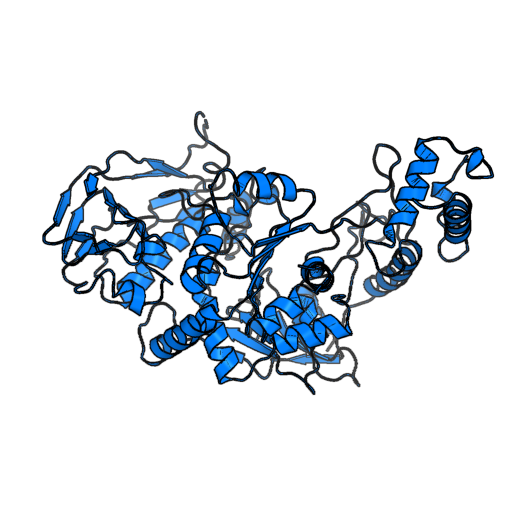R A 1 328 ? 25.707 16.463 19.957 1.00 92.21 328 TYR A C 1
ATOM 2452 O O . TYR A 1 328 ? 26.900 16.763 19.882 1.00 88.57 328 TYR A O 1
ATOM 2461 N N . ASN A 1 329 ? 24.732 17.366 20.011 1.00 94.47 329 ASN A N 1
ATOM 2462 C CA . ASN A 1 329 ? 25.018 18.797 19.997 1.00 97.53 329 ASN A CA 1
ATOM 2463 C C . ASN A 1 329 ? 26.214 19.134 20.881 1.00 96.69 329 ASN A C 1
ATOM 2464 O O . ASN A 1 329 ? 27.208 19.684 20.413 1.00 99.41 329 ASN A O 1
ATOM 2469 N N . VAL A 1 330 ? 26.121 18.773 22.156 1.00 91.95 330 VAL A N 1
ATOM 2470 C CA . VAL A 1 330 ? 27.213 18.993 23.092 1.00 86.23 330 VAL A CA 1
ATOM 2471 C C . VAL A 1 330 ? 28.520 18.401 22.564 1.00 87.57 330 VAL A C 1
ATOM 2472 O O . VAL A 1 330 ? 29.550 19.078 22.541 1.00 90.85 330 VAL A O 1
ATOM 2476 N N . PHE A 1 331 ? 28.471 17.141 22.135 1.00 85.09 331 PHE A N 1
ATOM 2477 C CA . PHE A 1 331 ? 29.659 16.451 21.635 1.00 85.11 331 PHE A CA 1
ATOM 2478 C C . PHE A 1 331 ? 30.361 17.228 20.524 1.00 89.58 331 PHE A C 1
ATOM 2479 O O . PHE A 1 331 ? 31.558 17.511 20.613 1.00 88.78 331 PHE A O 1
ATOM 2487 N N . ALA A 1 332 ? 29.615 17.563 19.476 1.00 90.58 332 ALA A N 1
ATOM 2488 C CA . ALA A 1 332 ? 30.161 18.335 18.368 0.59 91.05 332 ALA A CA 1
ATOM 2489 C C . ALA A 1 332 ? 30.799 19.624 18.871 0.84 95.37 332 ALA A C 1
ATOM 2490 O O . ALA A 1 332 ? 31.965 19.899 18.590 0.96 97.06 332 ALA A O 1
ATOM 2492 N N . GLU A 1 333 ? 30.033 20.407 19.623 0.40 96.10 333 GLU A N 1
ATOM 2493 C CA . GLU A 1 333 ? 30.521 21.684 20.131 0.89 100.43 333 GLU A CA 1
ATOM 2494 C C . GLU A 1 333 ? 31.806 21.545 20.947 1.00 100.11 333 GLU A C 1
ATOM 2495 O O . GLU A 1 333 ? 32.671 22.421 20.902 1.00 101.71 333 GLU A O 1
ATOM 2501 N N . VAL A 1 334 ? 31.932 20.449 21.689 1.00 95.66 334 VAL A N 1
ATOM 2502 C CA . VAL A 1 334 ? 33.109 20.241 22.531 0.62 100.14 334 VAL A CA 1
ATOM 2503 C C . VAL A 1 334 ? 34.327 19.828 21.712 0.91 107.24 334 VAL A C 1
ATOM 2504 O O . VAL A 1 334 ? 35.464 20.147 22.065 1.00 110.61 334 VAL A O 1
ATOM 2508 N N . SER A 1 335 ? 34.083 19.121 20.615 1.00 110.79 335 SER A N 1
ATOM 2509 C CA . SER A 1 335 ? 35.157 18.688 19.731 1.00 118.05 335 SER A CA 1
ATOM 2510 C C . SER A 1 335 ? 35.946 19.882 19.193 0.71 127.59 335 SER A C 1
ATOM 2511 O O . SER A 1 335 ? 37.167 19.951 19.342 0.98 128.69 335 SER A O 1
ATOM 2514 N N . ARG A 1 336 ? 35.239 20.819 18.571 1.00 135.37 336 ARG A N 1
ATOM 2515 C CA . ARG A 1 336 ? 35.861 22.005 17.995 1.00 144.62 336 ARG A CA 1
ATOM 2516 C C . ARG A 1 336 ? 36.642 22.781 19.046 1.00 151.02 336 ARG A C 1
ATOM 2517 O O . ARG A 1 336 ? 37.838 23.031 18.888 1.00 153.20 336 ARG A O 1
ATOM 2525 N N . ALA A 1 337 ? 35.954 23.160 20.118 1.00 154.64 337 ALA A N 1
ATOM 2526 C CA . ALA A 1 337 ? 36.558 23.945 21.188 1.00 160.02 337 ALA A CA 1
ATOM 2527 C C . ALA A 1 337 ? 37.842 23.303 21.704 1.00 160.49 337 ALA A C 1
ATOM 2528 O O . ALA A 1 337 ? 38.719 23.988 22.231 1.00 163.72 337 ALA A O 1
ATOM 2530 N N . LEU A 1 338 ? 37.947 21.987 21.552 1.00 156.58 338 LEU A N 1
ATOM 2531 C CA . LEU A 1 338 ? 39.138 21.262 21.981 1.00 154.59 338 LEU A CA 1
ATOM 2532 C C . LEU A 1 338 ? 39.569 20.228 20.945 1.00 151.41 338 LEU A C 1
ATOM 2533 O O . LEU A 1 338 ? 40.751 19.900 20.836 1.00 149.89 338 LEU A O 1
ATOM 2538 N N . GLY A 1 351 ? 30.486 2.933 8.898 1.00 119.87 351 GLY A N 1
ATOM 2539 C CA . GLY A 1 351 ? 30.058 4.293 8.629 0.56 122.04 351 GLY A CA 1
ATOM 2540 C C . GLY A 1 351 ? 29.487 4.958 9.864 0.45 119.90 351 GLY A C 1
ATOM 2541 O O . GLY A 1 351 ? 28.800 5.978 9.777 1.00 122.84 351 GLY A O 1
ATOM 2542 N N . PHE A 1 352 ? 29.773 4.375 11.023 0.51 114.22 352 PHE A N 1
ATOM 2543 C CA . PHE A 1 352 ? 29.287 4.911 12.286 0.79 109.10 352 PHE A CA 1
ATOM 2544 C C . PHE A 1 352 ? 30.394 5.666 13.007 0.51 108.01 352 PHE A C 1
ATOM 2545 O O . PHE A 1 352 ? 31.571 5.525 12.677 0.61 109.40 352 PHE A O 1
ATOM 2553 N N . SER A 1 353 ? 30.009 6.467 13.996 0.69 105.19 353 SER A N 1
ATOM 2554 C CA . SER A 1 353 ? 30.974 7.140 14.850 0.70 103.26 353 SER A CA 1
ATOM 2555 C C . SER A 1 353 ? 31.822 6.083 15.541 1.00 99.58 353 SER A C 1
ATOM 2556 O O . SER A 1 353 ? 31.435 4.917 15.601 1.00 96.64 353 SER A O 1
ATOM 2559 N N . PRO A 1 354 ? 32.992 6.480 16.055 1.00 99.06 354 PRO A N 1
ATOM 2560 C CA . PRO A 1 354 ? 33.752 5.552 16.894 1.00 92.48 354 PRO A CA 1
ATOM 2561 C C . PRO A 1 354 ? 33.010 5.354 18.211 1.00 82.50 354 PRO A C 1
ATOM 2562 O O . PRO A 1 354 ? 33.203 4.350 18.897 1.00 79.87 354 PRO A O 1
ATOM 2566 N N . PHE A 1 355 ? 32.156 6.319 18.542 1.00 74.81 355 PHE A N 1
ATOM 2567 C CA . PHE A 1 355 ? 31.431 6.331 19.807 1.00 63.37 355 PHE A CA 1
ATOM 2568 C C . PHE A 1 355 ? 30.046 5.716 19.678 1.00 55.97 355 PHE A C 1
ATOM 2569 O O . PHE A 1 355 ? 29.251 6.130 18.834 1.00 52.85 355 PHE A O 1
ATOM 2577 N N . PRO A 1 356 ? 29.747 4.727 20.527 1.00 53.74 356 PRO A N 1
ATOM 2578 C CA . PRO A 1 356 ? 28.438 4.068 20.495 1.00 52.01 356 PRO A CA 1
ATOM 2579 C C . PRO A 1 356 ? 27.330 4.995 20.992 1.00 46.75 356 PRO A C 1
ATOM 2580 O O . PRO A 1 356 ? 27.603 5.937 21.734 1.00 46.80 356 PRO A O 1
ATOM 2584 N N . GLY A 1 357 ? 26.099 4.733 20.563 1.00 45.83 357 GLY A N 1
ATOM 2585 C CA . GLY A 1 357 ? 24.945 5.486 21.019 1.00 43.58 357 GLY A CA 1
ATOM 2586 C C . GLY A 1 357 ? 24.192 4.717 22.088 1.00 42.60 357 GLY A C 1
ATOM 2587 O O . GLY A 1 357 ? 23.982 3.504 21.970 1.00 36.97 357 GLY A O 1
ATOM 2588 N N . SER A 1 358 ? 23.784 5.423 23.138 1.00 38.17 358 SER A N 1
ATOM 2589 C CA . SER A 1 358 ? 23.103 4.796 24.267 1.00 37.72 358 SER A CA 1
ATOM 2590 C C . SER A 1 358 ? 21.594 4.733 24.041 1.00 40.02 358 SER A C 1
ATOM 2591 O O . SER A 1 358 ? 20.971 5.743 23.719 1.00 37.23 358 SER A O 1
ATOM 2594 N N . VAL A 1 359 ? 21.008 3.551 24.214 1.00 32.89 359 VAL A N 1
ATOM 2595 C CA . VAL A 1 359 ? 19.569 3.389 24.024 1.00 33.59 359 VAL A CA 1
ATOM 2596 C C . VAL A 1 359 ? 18.805 3.562 25.334 1.00 31.24 359 VAL A C 1
ATOM 2597 O O . VAL A 1 359 ? 17.584 3.495 25.358 1.00 31.99 359 VAL A O 1
ATOM 2601 N N . ASN A 1 360 ? 19.533 3.785 26.421 1.00 35.98 360 ASN A N 1
ATOM 2602 C CA . ASN A 1 360 ? 18.932 3.982 27.739 1.00 34.98 360 ASN A CA 1
ATOM 2603 C C . ASN A 1 360 ? 18.251 2.733 28.297 1.00 36.73 360 ASN A C 1
ATOM 2604 O O . ASN A 1 360 ? 17.196 2.811 28.920 1.00 33.27 360 ASN A O 1
ATOM 2609 N N . THR A 1 361 ? 18.862 1.579 28.050 1.00 34.83 361 THR A N 1
ATOM 2610 C CA . THR A 1 361 ? 18.592 0.392 28.843 1.00 32.52 361 THR A CA 1
ATOM 2611 C C . THR A 1 361 ? 19.822 0.267 29.729 1.00 32.51 361 THR A C 1
ATOM 2612 O O . THR A 1 361 ? 20.919 0.029 29.233 1.00 32.56 361 THR A O 1
ATOM 2616 N N . LEU A 1 362 ? 19.651 0.468 31.032 1.00 31.46 362 LEU A N 1
ATOM 2617 C CA . LEU A 1 362 ? 20.793 0.558 31.936 1.00 32.59 362 LEU A CA 1
ATOM 2618 C C . LEU A 1 362 ? 20.875 -0.686 32.820 1.00 32.96 362 LEU A C 1
ATOM 2619 O O . LEU A 1 362 ? 19.895 -1.073 33.447 1.00 33.37 362 LEU A O 1
ATOM 2624 N N . VAL A 1 363 ? 22.047 -1.306 32.868 1.00 33.42 363 VAL A N 1
ATOM 2625 C CA . VAL A 1 363 ? 22.234 -2.531 33.642 1.00 33.65 363 VAL A CA 1
ATOM 2626 C C . VAL A 1 363 ? 23.263 -2.311 34.749 1.00 35.03 363 VAL A C 1
ATOM 2627 O O . VAL A 1 363 ? 24.399 -1.898 34.484 1.00 38.49 363 VAL A O 1
ATOM 2631 N N . PHE A 1 364 ? 22.859 -2.554 35.995 1.00 35.27 364 PHE A N 1
ATOM 2632 C CA . PHE A 1 364 ? 23.735 -2.303 37.139 1.00 36.78 364 PHE A CA 1
ATOM 2633 C C . PHE A 1 364 ? 23.989 -3.546 37.980 1.00 38.21 364 PHE A C 1
ATOM 2634 O O . PHE A 1 364 ? 23.114 -4.403 38.134 1.00 36.54 364 PHE A O 1
ATOM 2642 N N . LYS A 1 365 ? 25.182 -3.609 38.558 1.00 38.71 365 LYS A N 1
ATOM 2643 C CA . LYS A 1 365 ? 25.428 -4.476 39.693 1.00 43.55 365 LYS A CA 1
ATOM 2644 C C . LYS A 1 365 ? 24.690 -3.829 40.854 1.00 41.37 365 LYS A C 1
ATOM 2645 O O . LYS A 1 365 ? 24.927 -2.663 41.169 1.00 45.23 365 LYS A O 1
ATOM 2651 N N . LEU A 1 366 ? 23.787 -4.572 41.483 1.00 39.50 366 LEU A N 1
ATOM 2652 C CA . LEU A 1 366 ? 22.896 -3.977 42.473 1.00 39.58 366 LEU A CA 1
ATOM 2653 C C . LEU A 1 366 ? 23.615 -3.341 43.666 1.00 43.21 366 LEU A C 1
ATOM 2654 O O . LEU A 1 366 ? 23.259 -2.241 44.089 1.00 48.69 366 LEU A O 1
ATOM 2659 N N . SER A 1 367 ? 24.616 -4.024 44.212 1.00 44.65 367 SER A N 1
ATOM 2660 C CA . SER A 1 367 ? 25.313 -3.515 45.392 1.00 47.23 367 SER A CA 1
ATOM 2661 C C . SER A 1 367 ? 25.972 -2.168 45.110 1.00 47.12 367 SER A C 1
ATOM 2662 O O . SER A 1 367 ? 25.958 -1.274 45.953 1.00 48.28 367 SER A O 1
ATOM 2665 N N . SER A 1 368 ? 26.548 -2.030 43.921 1.00 44.33 368 SER A N 1
ATOM 2666 C CA . SER A 1 368 ? 27.177 -0.782 43.517 1.00 44.82 368 SER A CA 1
ATOM 2667 C C . SER A 1 368 ? 26.130 0.306 43.360 1.00 44.94 368 SER A C 1
ATOM 2668 O O . SER A 1 368 ? 26.299 1.430 43.848 1.00 45.31 368 SER A O 1
ATOM 2671 N N . TYR A 1 369 ? 25.042 -0.035 42.676 1.00 42.16 369 TYR A N 1
ATOM 2672 C CA . TYR A 1 369 ? 23.959 0.912 42.467 1.00 43.09 369 TYR A CA 1
ATOM 2673 C C . TYR A 1 369 ? 23.473 1.440 43.808 1.00 46.12 369 TYR A C 1
ATOM 2674 O O . TYR A 1 369 ? 23.299 2.647 43.984 1.00 42.39 369 TYR A O 1
ATOM 2683 N N . VAL A 1 370 ? 23.277 0.531 44.760 1.00 42.51 370 VAL A N 1
ATOM 2684 C CA . VAL A 1 370 ? 22.771 0.911 46.070 1.00 44.11 370 VAL A CA 1
ATOM 2685 C C . VAL A 1 370 ? 23.758 1.791 46.835 1.00 48.30 370 VAL A C 1
ATOM 2686 O O . VAL A 1 370 ? 23.363 2.760 47.487 1.00 48.31 370 VAL A O 1
ATOM 2690 N N . ASP A 1 371 ? 25.042 1.463 46.749 1.00 51.09 371 ASP A N 1
ATOM 2691 C CA . ASP A 1 371 ? 26.056 2.282 47.405 1.00 56.38 371 ASP A CA 1
ATOM 2692 C C . ASP A 1 371 ? 26.045 3.717 46.882 1.00 52.15 371 ASP A C 1
ATOM 2693 O O . ASP A 1 371 ? 26.101 4.676 47.658 1.00 49.16 371 ASP A O 1
ATOM 2698 N N . ARG A 1 372 ? 25.972 3.862 45.563 1.00 48.04 372 ARG A N 1
ATOM 2699 C CA . ARG A 1 372 ? 25.907 5.188 44.956 1.00 47.33 372 ARG A CA 1
ATOM 2700 C C . ARG A 1 372 ? 24.607 5.873 45.358 1.00 45.99 372 ARG A C 1
ATOM 2701 O O . ARG A 1 372 ? 24.577 7.075 45.619 1.00 47.75 372 ARG A O 1
ATOM 2709 N N . LEU A 1 373 ? 23.531 5.096 45.411 1.00 44.74 373 LEU A N 1
ATOM 2710 C CA . LEU A 1 373 ? 22.228 5.623 45.786 1.00 44.31 373 LEU A CA 1
ATOM 2711 C C . LEU A 1 373 ? 22.265 6.192 47.201 1.00 48.25 373 LEU A C 1
ATOM 2712 O O . LEU A 1 373 ? 21.779 7.295 47.450 1.00 48.38 373 LEU A O 1
ATOM 2717 N N . ARG A 1 374 ? 22.840 5.433 48.128 1.00 46.93 374 ARG A N 1
ATOM 2718 C CA . ARG A 1 374 ? 22.852 5.825 49.534 1.00 50.96 374 ARG A CA 1
ATOM 2719 C C . ARG A 1 374 ? 23.716 7.058 49.777 1.00 53.84 374 ARG A C 1
ATOM 2720 O O . ARG A 1 374 ? 23.396 7.894 50.622 1.00 55.19 374 ARG A O 1
ATOM 2728 N N . GLU A 1 375 ? 24.809 7.166 49.031 1.00 54.98 375 GLU A N 1
ATOM 2729 C CA . GLU A 1 375 ? 25.715 8.302 49.154 1.00 57.19 375 GLU A CA 1
ATOM 2730 C C . GLU A 1 375 ? 25.065 9.592 48.654 1.00 57.73 375 GLU A C 1
ATOM 2731 O O . GLU A 1 375 ? 25.349 10.678 49.158 1.00 56.62 375 GLU A O 1
ATOM 2737 N N . SER A 1 376 ? 24.182 9.469 47.669 1.00 54.21 376 SER A N 1
ATOM 2738 C CA . SER A 1 376 ? 23.618 10.644 47.016 1.00 51.40 376 SER A CA 1
ATOM 2739 C C . SER A 1 376 ? 22.160 10.891 47.385 1.00 49.97 376 SER A C 1
ATOM 2740 O O . SER A 1 376 ? 21.589 11.908 47.007 1.00 50.57 376 SER A O 1
ATOM 2743 N N . HIS A 1 377 ? 21.550 9.953 48.101 1.00 51.41 377 HIS A N 1
ATOM 2744 C CA . HIS A 1 377 ? 20.123 10.034 48.395 1.00 49.76 377 HIS A CA 1
ATOM 2745 C C . HIS A 1 377 ? 19.313 9.958 47.103 1.00 47.08 377 HIS A C 1
ATOM 2746 O O . HIS A 1 377 ? 18.184 10.444 47.035 1.00 51.92 377 HIS A O 1
ATOM 2753 N N . GLY A 1 378 ? 19.896 9.348 46.076 1.00 44.49 378 GLY A N 1
ATOM 2754 C CA . GLY A 1 378 ? 19.238 9.223 44.787 1.00 43.70 378 GLY A CA 1
ATOM 2755 C C . GLY A 1 378 ? 19.179 10.514 43.986 1.00 47.43 378 GLY A C 1
ATOM 2756 O O . GLY A 1 378 ? 18.439 10.601 43.008 1.00 46.38 378 GLY A O 1
ATOM 2757 N N . ILE A 1 379 ? 19.962 11.510 44.399 1.00 40.79 379 ILE A N 1
ATOM 2758 C CA . ILE A 1 379 ? 20.016 12.810 43.724 1.00 38.37 379 ILE A CA 1
ATOM 2759 C C . ILE A 1 379 ? 21.088 12.793 42.638 1.00 37.82 379 ILE A C 1
ATOM 2760 O O . ILE A 1 379 ? 22.254 12.554 42.921 1.00 38.39 379 ILE A O 1
ATOM 2765 N N . VAL A 1 380 ? 20.699 13.006 41.387 1.00 36.24 380 VAL A N 1
ATOM 2766 C CA . VAL A 1 380 ? 21.696 13.082 40.330 1.00 41.58 380 VAL A CA 1
ATOM 2767 C C . VAL A 1 380 ? 21.870 14.541 39.928 1.00 42.44 380 VAL A C 1
ATOM 2768 O O . VAL A 1 380 ? 20.988 15.360 40.182 1.00 41.55 380 VAL A O 1
ATOM 2772 N N . PRO A 1 381 ? 23.012 14.874 39.310 1.00 44.70 381 PRO A N 1
ATOM 2773 C CA . PRO A 1 381 ? 23.236 16.276 38.944 1.00 43.87 381 PRO A CA 1
ATOM 2774 C C . PRO A 1 381 ? 22.057 16.803 38.136 1.00 41.30 381 PRO A C 1
ATOM 2775 O O . PRO A 1 381 ? 21.494 16.068 37.323 1.00 42.68 381 PRO A O 1
ATOM 2779 N N . GLU A 1 382 ? 21.682 18.054 38.372 1.00 37.61 382 GLU A N 1
ATOM 2780 C CA . GLU A 1 382 ? 20.544 18.657 37.688 1.00 38.78 382 GLU A CA 1
ATOM 2781 C C . GLU A 1 382 ? 20.970 19.651 36.619 1.00 38.98 382 GLU A C 1
ATOM 2782 O O . GLU A 1 382 ? 22.142 20.008 36.520 1.00 39.95 382 GLU A O 1
ATOM 2788 N N . PHE A 1 383 ? 19.998 20.098 35.829 1.00 38.90 383 PHE A N 1
ATOM 2789 C CA . PHE A 1 383 ? 20.222 21.127 34.822 1.00 39.60 383 PHE A CA 1
ATOM 2790 C C . PHE A 1 383 ? 18.912 21.861 34.526 1.00 39.89 383 PHE A C 1
ATOM 2791 O O . PHE A 1 383 ? 17.837 21.466 34.988 1.00 39.55 383 PHE A O 1
ATOM 2799 N N . ILE A 1 384 ? 19.005 22.937 33.757 1.00 40.58 384 ILE A N 1
ATOM 2800 C CA . ILE A 1 384 ? 17.808 23.618 33.285 1.00 41.03 384 ILE A CA 1
ATOM 2801 C C . ILE A 1 384 ? 17.984 23.978 31.818 1.00 41.94 384 ILE A C 1
ATOM 2802 O O . ILE A 1 384 ? 19.093 24.274 31.373 1.00 42.27 384 ILE A O 1
ATOM 2807 N N . ASN A 1 385 ? 16.890 23.948 31.066 1.00 42.34 385 ASN A N 1
ATOM 2808 C CA . ASN A 1 385 ? 16.952 24.183 29.632 1.00 46.31 385 ASN A CA 1
ATOM 2809 C C . ASN A 1 385 ? 15.764 25.010 29.150 1.00 46.82 385 ASN A C 1
ATOM 2810 O O . ASN A 1 385 ? 14.841 24.476 28.537 1.00 50.62 385 ASN A O 1
ATOM 2815 N N . PRO A 1 386 ? 15.783 26.320 29.430 1.00 44.28 386 PRO A N 1
ATOM 2816 C CA . PRO A 1 386 ? 14.661 27.199 29.083 1.00 50.69 386 PRO A CA 1
ATOM 2817 C C . PRO A 1 386 ? 14.467 27.329 27.571 1.00 56.22 386 PRO A C 1
ATOM 2818 O O . PRO A 1 386 ? 15.448 27.385 26.827 1.00 59.00 386 PRO A O 1
ATOM 2822 N N . LYS A 1 387 ? 13.214 27.379 27.129 1.00 53.64 387 LYS A N 1
ATOM 2823 C CA . LYS A 1 387 ? 12.904 27.697 25.740 1.00 58.26 387 LYS A CA 1
ATOM 2824 C C . LYS A 1 387 ? 12.604 29.189 25.631 1.00 58.54 387 LYS A C 1
ATOM 2825 O O . LYS A 1 387 ? 11.646 29.674 26.228 1.00 59.34 387 LYS A O 1
ATOM 2831 N N . TYR A 1 388 ? 13.426 29.911 24.872 1.00 61.06 388 TYR A N 1
ATOM 2832 C CA . TYR A 1 388 ? 13.308 31.369 24.776 1.00 64.80 388 TYR A CA 1
ATOM 2833 C C . TYR A 1 388 ? 12.405 31.843 23.636 1.00 68.62 388 TYR A C 1
ATOM 2834 O O . TYR A 1 388 ? 12.167 31.118 22.669 1.00 67.36 388 TYR A O 1
ATOM 2843 N N . SER A 1 389 ? 11.909 33.070 23.763 1.00 72.01 389 SER A N 1
ATOM 2844 C CA . SER A 1 389 ? 11.082 33.687 22.733 1.00 76.23 389 SER A CA 1
ATOM 2845 C C . SER A 1 389 ? 11.920 34.005 21.504 0.93 81.56 389 SER A C 1
ATOM 2846 O O . SER A 1 389 ? 11.594 33.594 20.392 0.91 84.29 389 SER A O 1
ATOM 2849 N N . ASP A 1 390 ? 13.001 34.745 21.716 0.92 85.92 390 ASP A N 1
ATOM 2850 C CA . ASP A 1 390 ? 13.873 35.166 20.630 1.00 91.16 390 ASP A CA 1
ATOM 2851 C C . ASP A 1 390 ? 15.250 34.543 20.779 0.99 92.00 390 ASP A C 1
ATOM 2852 O O . ASP A 1 390 ? 15.433 33.590 21.533 0.95 89.53 390 ASP A O 1
ATOM 2857 N N . GLU A 1 391 ? 16.218 35.093 20.056 1.00 97.66 391 GLU A N 1
ATOM 2858 C CA . GLU A 1 391 ? 17.593 34.628 20.142 1.00 101.28 391 GLU A CA 1
ATOM 2859 C C . GLU A 1 391 ? 18.437 35.591 20.972 1.00 98.92 391 GLU A C 1
ATOM 2860 O O . GLU A 1 391 ? 19.650 35.420 21.088 1.00 99.54 391 GLU A O 1
ATOM 2866 N N . THR A 1 392 ? 17.794 36.597 21.557 1.00 96.55 392 THR A N 1
ATOM 2867 C CA . THR A 1 392 ? 18.525 37.631 22.284 0.77 99.07 392 THR A CA 1
ATOM 2868 C C . THR A 1 392 ? 17.853 38.096 23.574 0.76 102.18 392 THR A C 1
ATOM 2869 O O . THR A 1 392 ? 18.468 38.068 24.640 0.81 102.21 392 THR A O 1
ATOM 2873 N N . ARG A 1 393 ? 16.597 38.523 23.473 0.93 105.20 393 ARG A N 1
ATOM 2874 C CA . ARG A 1 393 ? 15.907 39.180 24.588 0.32 108.52 393 ARG A CA 1
ATOM 2875 C C . ARG A 1 393 ? 15.895 38.373 25.894 0.60 107.23 393 ARG A C 1
ATOM 2876 O O . ARG A 1 393 ? 15.707 38.934 26.975 0.83 108.40 393 ARG A O 1
ATOM 2884 N N . ARG A 1 394 ? 16.094 37.063 25.789 1.00 103.58 394 ARG A N 1
ATOM 2885 C CA . ARG A 1 394 ? 16.201 36.201 26.965 1.00 97.73 394 ARG A CA 1
ATOM 2886 C C . ARG A 1 394 ? 14.901 36.089 27.762 0.71 89.41 394 ARG A C 1
ATOM 2887 O O . ARG A 1 394 ? 14.926 35.896 28.980 0.78 86.64 394 ARG A O 1
ATOM 2895 N N . SER A 1 395 ? 13.769 36.210 27.077 0.70 82.22 395 SER A N 1
ATOM 2896 C CA . SER A 1 395 ? 12.473 35.987 27.707 1.00 74.73 395 SER A CA 1
ATOM 2897 C C . SER A 1 395 ? 11.992 34.569 27.413 1.00 64.36 395 SER A C 1
ATOM 2898 O O . SER A 1 395 ? 12.173 34.064 26.305 1.00 60.15 395 SER A O 1
ATOM 2901 N N . PHE A 1 396 ? 11.383 33.929 28.406 1.00 59.58 396 PHE A N 1
ATOM 2902 C CA . PHE A 1 396 ? 10.940 32.543 28.266 1.00 57.63 396 PHE A CA 1
ATOM 2903 C C . PHE A 1 396 ? 9.684 32.412 27.393 1.00 56.91 396 PHE A C 1
ATOM 2904 O O . PHE A 1 396 ? 8.698 33.116 27.607 1.00 51.90 396 PHE A O 1
ATOM 2912 N N . LYS A 1 397 ? 9.720 31.509 26.415 1.00 58.44 397 LYS A N 1
ATOM 2913 C CA . LYS A 1 397 ? 8.525 31.198 25.634 1.00 64.07 397 LYS A CA 1
ATOM 2914 C C . LYS A 1 397 ? 7.473 30.596 26.555 1.00 59.31 397 LYS A C 1
ATOM 2915 O O . LYS A 1 397 ? 6.282 30.884 26.437 1.00 57.66 397 LYS A O 1
ATOM 2921 N N . LYS A 1 398 ? 7.935 29.758 27.474 1.00 55.16 398 LYS A N 1
ATOM 2922 C CA . LYS A 1 398 ? 7.092 29.195 28.517 1.00 55.44 398 LYS A CA 1
ATOM 2923 C C . LYS A 1 398 ? 7.935 29.041 29.779 1.00 52.72 398 LYS A C 1
ATOM 2924 O O . LYS A 1 398 ? 9.162 29.023 29.707 1.00 48.63 398 LYS A O 1
ATOM 2930 N N . PRO A 1 399 ? 7.283 28.955 30.945 1.00 54.57 399 PRO A N 1
ATOM 2931 C CA . PRO A 1 399 ? 8.029 28.804 32.199 1.00 52.94 399 PRO A CA 1
ATOM 2932 C C . PRO A 1 399 ? 8.963 27.596 32.171 1.00 48.23 399 PRO A C 1
ATOM 2933 O O . PRO A 1 399 ? 8.603 26.548 31.637 1.00 45.67 399 PRO A O 1
ATOM 2937 N N . ALA A 1 400 ? 10.157 27.751 32.734 1.00 44.43 400 ALA A N 1
ATOM 2938 C CA . ALA A 1 400 ? 11.136 26.671 32.750 1.00 43.53 400 ALA A CA 1
ATOM 2939 C C . ALA A 1 400 ? 11.183 26.010 34.117 1.00 42.64 400 ALA A C 1
ATOM 2940 O O . ALA A 1 400 ? 10.713 26.570 35.104 1.00 47.33 400 ALA A O 1
ATOM 2942 N N . ARG A 1 401 ? 11.749 24.813 34.172 1.00 41.71 401 ARG A N 1
ATOM 2943 C CA . ARG A 1 401 ? 11.894 24.117 35.440 1.00 41.87 401 ARG A CA 1
ATOM 2944 C C . ARG A 1 401 ? 13.194 23.327 35.472 1.00 40.08 401 ARG A C 1
ATOM 2945 O O . ARG A 1 401 ? 13.794 23.057 34.432 1.00 40.45 401 ARG A O 1
ATOM 2953 N N . ILE A 1 402 ? 13.633 22.975 36.672 1.00 39.37 402 ILE A N 1
ATOM 2954 C CA . ILE A 1 402 ? 14.843 22.184 36.824 1.00 38.99 402 ILE A CA 1
ATOM 2955 C C . ILE A 1 402 ? 14.567 20.724 36.450 1.00 38.79 402 ILE A C 1
ATOM 2956 O O . ILE A 1 402 ? 13.514 20.181 36.774 1.00 39.82 402 ILE A O 1
ATOM 2961 N N . GLU A 1 403 ? 15.513 20.109 35.747 1.00 38.92 403 GLU A N 1
ATOM 2962 C CA . GLU A 1 403 ? 15.379 18.732 35.303 1.00 38.84 403 GLU A CA 1
ATOM 2963 C C . GLU A 1 403 ? 16.603 17.895 35.663 1.00 41.02 403 GLU A C 1
ATOM 2964 O O . GLU A 1 403 ? 17.656 18.431 36.023 1.00 38.43 403 GLU A O 1
ATOM 2970 N N . SER A 1 404 ? 16.449 16.579 35.528 1.00 38.38 404 SER A N 1
ATOM 2971 C CA . SER A 1 404 ? 17.528 15.618 35.721 1.00 39.42 404 SER A CA 1
ATOM 2972 C C . SER A 1 404 ? 17.238 14.385 34.877 1.00 38.81 404 SER A C 1
ATOM 2973 O O . SER A 1 404 ? 16.080 14.078 34.594 1.00 39.53 404 SER A O 1
ATOM 2976 N N . LEU A 1 405 ? 18.290 13.676 34.484 1.00 38.60 405 LEU A N 1
ATOM 2977 C CA . LEU A 1 405 ? 18.158 12.528 33.601 1.00 38.94 405 LEU A CA 1
ATOM 2978 C C . LEU A 1 405 ? 18.561 11.250 34.323 1.00 38.66 405 LEU A C 1
ATOM 2979 O O . LEU A 1 405 ? 19.508 11.239 35.105 1.00 38.38 405 LEU A O 1
ATOM 2984 N N . MET A 1 406 ? 17.832 10.172 34.070 1.00 35.87 406 MET A N 1
ATOM 2985 C CA . MET A 1 406 ? 18.107 8.921 34.762 1.00 35.51 406 MET A CA 1
ATOM 2986 C C . MET A 1 406 ? 19.520 8.394 34.481 1.00 36.05 406 MET A C 1
ATOM 2987 O O . MET A 1 406 ? 20.175 7.839 35.365 1.00 37.47 406 MET A O 1
ATOM 2992 N N . GLN A 1 407 ? 19.991 8.573 33.255 1.00 36.06 407 GLN A N 1
ATOM 2993 C CA . GLN A 1 407 ? 21.319 8.090 32.888 1.00 42.05 407 GLN A CA 1
ATOM 2994 C C . GLN A 1 407 ? 22.448 8.896 33.530 1.00 44.22 407 GLN A C 1
ATOM 2995 O O . GLN A 1 407 ? 23.593 8.448 33.574 1.00 43.37 407 GLN A O 1
ATOM 3001 N N . ASP A 1 408 ? 22.142 10.091 34.021 1.00 39.01 408 ASP A N 1
ATOM 3002 C CA . ASP A 1 408 ? 23.189 10.897 34.633 1.00 45.43 408 ASP A CA 1
ATOM 3003 C C . ASP A 1 408 ? 23.622 10.355 35.998 1.00 41.28 408 ASP A C 1
ATOM 3004 O O . ASP A 1 408 ? 24.534 10.888 36.628 1.00 42.88 408 ASP A O 1
ATOM 3009 N N . ILE A 1 409 ? 22.990 9.276 36.444 1.00 40.21 409 ILE A N 1
ATOM 3010 C CA . ILE A 1 409 ? 23.479 8.598 37.637 1.00 41.53 409 ILE A CA 1
ATOM 3011 C C . ILE A 1 409 ? 24.918 8.125 37.412 1.00 41.77 409 ILE A C 1
ATOM 3012 O O . ILE A 1 409 ? 25.658 7.897 38.364 1.00 42.88 409 ILE A O 1
ATOM 3017 N N . ALA A 1 410 ? 25.315 8.003 36.148 1.00 41.46 410 ALA A N 1
ATOM 3018 C CA . ALA A 1 410 ? 26.669 7.563 35.808 1.00 45.05 410 ALA A CA 1
ATOM 3019 C C . ALA A 1 410 ? 27.738 8.507 36.354 1.00 46.74 410 ALA A C 1
ATOM 3020 O O . ALA A 1 410 ? 28.863 8.088 36.649 1.00 48.65 410 ALA A O 1
ATOM 3022 N N . LEU A 1 411 ? 27.387 9.782 36.484 1.00 47.83 411 LEU A N 1
ATOM 3023 C CA . LEU A 1 411 ? 28.341 10.780 36.959 1.00 53.24 411 LEU A CA 1
ATOM 3024 C C . LEU A 1 411 ? 28.762 10.490 38.397 1.00 53.71 411 LEU A C 1
ATOM 3025 O O . LEU A 1 411 ? 29.769 11.005 38.874 1.00 57.72 411 LEU A O 1
ATOM 3030 N N . LEU A 1 412 ? 27.992 9.646 39.076 1.00 49.94 412 LEU A N 1
ATOM 3031 C CA . LEU A 1 412 ? 28.271 9.301 40.464 1.00 51.12 412 LEU A CA 1
ATOM 3032 C C . LEU A 1 412 ? 29.263 8.144 40.607 1.00 51.89 412 LEU A C 1
ATOM 3033 O O . LEU A 1 412 ? 29.626 7.778 41.721 1.00 52.76 412 LEU A O 1
ATOM 3038 N N . PHE A 1 413 ? 29.686 7.564 39.486 1.00 49.96 413 PHE A N 1
ATOM 3039 C CA . PHE A 1 413 ? 30.609 6.426 39.509 1.00 51.98 413 PHE A CA 1
ATOM 3040 C C . PHE A 1 413 ? 32.004 6.828 39.031 1.00 54.50 413 PHE A C 1
ATOM 3041 O O . PHE A 1 413 ? 32.263 6.852 37.828 1.00 57.47 413 PHE A O 1
ATOM 3049 N N . SER A 1 414 ? 32.907 7.125 39.960 1.00 55.86 414 SER A N 1
ATOM 3050 C CA . SER A 1 414 ? 34.266 7.498 39.579 1.00 56.60 414 SER A CA 1
ATOM 3051 C C . SER A 1 414 ? 35.003 6.300 38.990 1.00 58.51 414 SER A C 1
ATOM 3052 O O . SER A 1 414 ? 34.760 5.161 39.386 1.00 58.70 414 SER A O 1
ATOM 3055 N N . GLU A 1 415 ? 35.902 6.557 38.047 1.00 62.57 415 GLU A N 1
ATOM 3056 C CA . GLU A 1 415 ? 36.695 5.488 37.448 1.00 71.64 415 GLU A CA 1
ATOM 3057 C C . GLU A 1 415 ? 37.601 4.818 38.477 1.00 72.58 415 GLU A C 1
ATOM 3058 O O . GLU A 1 415 ? 38.030 3.677 38.293 1.00 73.03 415 GLU A O 1
ATOM 3064 N N . ASP A 1 416 ? 37.887 5.528 39.563 1.00 71.68 416 ASP A N 1
ATOM 3065 C CA . ASP A 1 416 ? 38.764 5.002 40.601 1.00 75.76 416 ASP A CA 1
ATOM 3066 C C . ASP A 1 416 ? 38.124 3.870 41.399 1.00 71.87 416 ASP A C 1
ATOM 3067 O O . ASP A 1 416 ? 38.804 2.928 41.807 1.00 73.19 416 ASP A O 1
ATOM 3072 N N . ASP A 1 417 ? 36.816 3.959 41.617 1.00 63.42 417 ASP A N 1
ATOM 3073 C CA . ASP A 1 417 ? 36.138 3.004 42.484 1.00 60.92 417 ASP A CA 1
ATOM 3074 C C . ASP A 1 417 ? 35.169 2.089 41.739 1.00 55.35 417 ASP A C 1
ATOM 3075 O O . ASP A 1 417 ? 34.648 1.136 42.317 1.00 54.29 417 ASP A O 1
ATOM 3080 N N . TYR A 1 418 ? 34.924 2.376 40.463 1.00 54.41 418 TYR A N 1
ATOM 3081 C CA . TYR A 1 418 ? 33.945 1.607 39.696 1.00 55.30 418 TYR A CA 1
ATOM 3082 C C . TYR A 1 418 ? 34.319 1.410 38.232 1.00 55.91 418 TYR A C 1
ATOM 3083 O O . TYR A 1 418 ? 35.124 2.152 37.673 1.00 58.94 418 TYR A O 1
ATOM 3092 N N . ARG A 1 419 ? 33.715 0.396 37.622 1.00 54.68 419 ARG A N 1
ATOM 3093 C CA . ARG A 1 419 ? 33.881 0.128 36.199 1.00 52.45 419 ARG A CA 1
ATOM 3094 C C . ARG A 1 419 ? 32.566 0.378 35.467 1.00 46.01 419 ARG A C 1
ATOM 3095 O O . ARG A 1 419 ? 31.558 -0.273 35.735 1.00 44.67 419 ARG A O 1
ATOM 3103 N N . VAL A 1 420 ? 32.583 1.341 34.552 1.00 45.93 420 VAL A N 1
ATOM 3104 C CA . VAL A 1 420 ? 31.395 1.702 33.793 1.00 44.24 420 VAL A CA 1
ATOM 3105 C C . VAL A 1 420 ? 31.694 1.507 32.321 1.00 46.49 420 VAL A C 1
ATOM 3106 O O . VAL A 1 420 ? 32.655 2.072 31.795 1.00 46.93 420 VAL A O 1
ATOM 3110 N N . GLY A 1 421 ? 30.882 0.696 31.654 1.00 44.60 421 GLY A N 1
ATOM 3111 C CA . GLY A 1 421 ? 31.148 0.379 30.268 1.00 43.36 421 GLY A CA 1
ATOM 3112 C C . GLY A 1 421 ? 29.917 0.379 29.395 1.00 42.01 421 GLY A C 1
ATOM 3113 O O . GLY A 1 421 ? 28.816 0.727 29.833 1.00 39.65 421 GLY A O 1
ATOM 3114 N N . GLY A 1 422 ? 30.113 -0.011 28.142 1.00 43.03 422 GLY A N 1
ATOM 3115 C CA . GLY A 1 422 ? 29.022 -0.111 27.198 1.00 42.03 422 GLY A CA 1
ATOM 3116 C C . GLY A 1 422 ? 29.050 -1.453 26.498 1.00 40.06 422 GLY A C 1
ATOM 3117 O O . GLY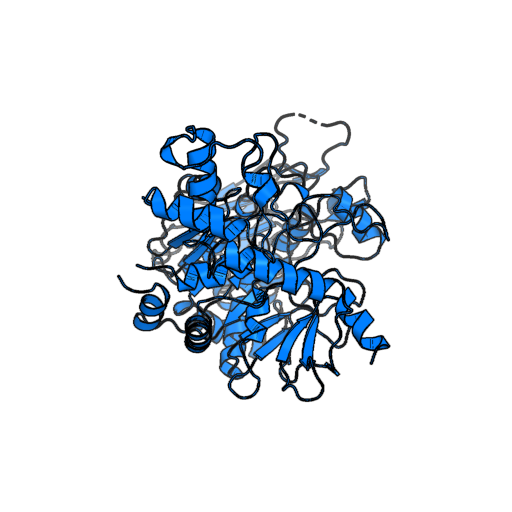 A 1 422 ? 30.118 -2.040 26.291 1.00 40.39 422 GLY A O 1
ATOM 3118 N N . THR A 1 423 ? 27.868 -1.950 26.155 1.00 37.30 423 THR A N 1
ATOM 3119 C CA . THR A 1 423 ? 27.750 -3.152 25.346 1.00 38.76 423 THR A CA 1
ATOM 3120 C C . THR A 1 423 ? 27.049 -2.762 24.055 1.00 36.21 423 THR A C 1
ATOM 3121 O O . THR A 1 423 ? 25.955 -2.200 24.078 1.00 35.23 423 THR A O 1
ATOM 3125 N N . VAL A 1 424 ? 27.691 -3.048 22.928 1.00 36.89 424 VAL A N 1
ATOM 3126 C CA . VAL A 1 424 ? 27.179 -2.616 21.636 1.00 36.59 424 VAL A CA 1
ATOM 3127 C C . VAL A 1 424 ? 26.412 -3.737 20.955 1.00 35.65 424 VAL A C 1
ATOM 3128 O O . VAL A 1 424 ? 26.964 -4.812 20.714 1.00 37.88 424 VAL A O 1
ATOM 3132 N N . PHE A 1 425 ? 25.141 -3.479 20.655 1.00 34.50 425 PHE A N 1
ATOM 3133 C CA . PHE A 1 425 ? 24.273 -4.453 19.993 1.00 35.77 425 PHE A CA 1
ATOM 3134 C C . PHE A 1 425 ? 23.962 -4.006 18.569 1.00 37.51 425 PHE A C 1
ATOM 3135 O O . PHE A 1 425 ? 24.245 -2.877 18.195 1.00 37.75 425 PHE A O 1
ATOM 3143 N N . GLU A 1 426 ? 23.379 -4.901 17.783 1.00 33.31 426 GLU A N 1
ATOM 3144 C CA . GLU A 1 426 ? 22.913 -4.570 16.441 1.00 37.00 426 GLU A CA 1
ATOM 3145 C C . GLU A 1 426 ? 21.844 -3.479 16.528 1.00 32.73 426 GLU A C 1
ATOM 3146 O O . GLU A 1 426 ? 21.020 -3.495 17.441 1.00 31.76 426 GLU A O 1
ATOM 3152 N N . ARG A 1 427 ? 21.851 -2.540 15.584 1.00 33.35 427 ARG A N 1
ATOM 3153 C CA . ARG A 1 427 ? 20.840 -1.475 15.564 1.00 35.36 427 ARG A CA 1
ATOM 3154 C C . ARG A 1 427 ? 19.410 -2.028 15.505 1.00 32.86 427 ARG A C 1
ATOM 3155 O O . ARG A 1 427 ? 18.480 -1.443 16.067 1.00 30.99 427 ARG A O 1
ATOM 3163 N N . PHE A 1 428 ? 19.234 -3.160 14.829 1.00 31.54 428 PHE A N 1
ATOM 3164 C CA . PHE A 1 428 ? 17.915 -3.792 14.740 1.00 31.47 428 PHE A CA 1
ATOM 3165 C C . PHE A 1 428 ? 17.277 -4.102 16.103 1.00 32.14 428 PHE A C 1
ATOM 3166 O O . PHE A 1 428 ? 16.058 -4.138 16.219 1.00 31.16 428 PHE A O 1
ATOM 3174 N N . SER A 1 429 ? 18.094 -4.319 17.130 1.00 32.60 429 SER A N 1
ATOM 3175 C CA . SER A 1 429 ? 17.580 -4.669 18.459 1.00 28.86 429 SER A CA 1
ATOM 3176 C C . SER A 1 429 ? 16.969 -3.463 19.175 1.00 28.61 429 SER A C 1
ATOM 3177 O O . SER A 1 429 ? 16.365 -3.597 20.246 1.00 30.79 429 SER A O 1
ATOM 3180 N N . TYR A 1 430 ? 17.150 -2.286 18.589 1.00 29.06 430 TYR A N 1
ATOM 3181 C CA . TYR A 1 430 ? 16.636 -1.047 19.157 1.00 28.95 430 TYR A CA 1
ATOM 3182 C C . TYR A 1 430 ? 15.350 -0.682 18.422 1.00 28.57 430 TYR A C 1
ATOM 3183 O O . TYR A 1 430 ? 15.393 -0.257 17.269 1.00 29.10 430 TYR A O 1
ATOM 3192 N N . GLN A 1 431 ? 14.206 -0.855 19.084 1.00 27.77 431 GLN A N 1
ATOM 3193 C CA . GLN A 1 431 ? 12.920 -0.768 18.399 1.00 28.59 431 GLN A CA 1
ATOM 3194 C C . GLN A 1 431 ? 11.902 0.160 19.081 1.00 28.47 431 GLN A C 1
ATOM 3195 O O . GLN A 1 431 ? 10.749 -0.214 19.263 1.00 30.46 431 GLN A O 1
ATOM 3201 N N . PRO A 1 432 ? 12.317 1.387 19.430 1.00 28.80 432 PRO A N 1
ATOM 3202 C CA . PRO A 1 432 ? 11.384 2.275 20.128 1.00 28.18 432 PRO A CA 1
ATOM 3203 C C . PRO A 1 432 ? 10.240 2.732 19.226 1.00 29.52 432 PRO A C 1
ATOM 3204 O O . PRO A 1 432 ? 10.414 2.867 18.012 1.00 28.04 432 PRO A O 1
ATOM 3208 N N . VAL A 1 433 ? 9.078 2.954 19.834 1.00 27.88 433 VAL A N 1
ATOM 3209 C CA . VAL A 1 433 ? 7.958 3.598 19.170 1.00 27.42 433 VAL A CA 1
ATOM 3210 C C . VAL A 1 433 ? 7.863 5.000 19.767 1.00 28.86 433 VAL A C 1
ATOM 3211 O O . VAL A 1 433 ? 7.406 5.174 20.892 1.00 31.61 433 VAL A O 1
ATOM 3215 N N . LYS A 1 434 ? 8.320 6.001 19.028 1.00 29.17 434 LYS A N 1
ATOM 3216 C CA . LYS A 1 434 ? 8.434 7.329 19.606 1.00 40.46 434 LYS A CA 1
ATOM 3217 C C . LYS A 1 434 ? 8.053 8.469 18.665 1.00 38.32 434 LYS A C 1
ATOM 3218 O O . LYS A 1 434 ? 7.817 9.572 19.127 1.00 33.66 434 LYS A O 1
ATOM 3224 N N . ASN A 1 435 ? 7.974 8.203 17.361 1.00 34.46 435 ASN A N 1
ATOM 3225 C CA . ASN A 1 435 ? 7.616 9.240 16.395 1.00 31.66 435 ASN A CA 1
ATOM 3226 C C . ASN A 1 435 ? 6.237 9.030 15.789 1.00 32.31 435 ASN A C 1
ATOM 3227 O O . ASN A 1 435 ? 5.768 7.901 15.667 1.00 30.81 435 ASN A O 1
ATOM 3232 N N . SER A 1 436 ? 5.593 10.123 15.400 1.00 32.47 436 SER A N 1
ATOM 3233 C CA . SER A 1 436 ? 4.345 10.031 14.667 1.00 32.69 436 SER A CA 1
ATOM 3234 C C . SER A 1 436 ? 4.628 9.638 13.221 1.00 33.21 436 SER A C 1
ATOM 3235 O O . SER A 1 436 ? 5.758 9.750 12.740 1.00 33.68 436 SER A O 1
ATOM 3238 N N . LEU A 1 437 ? 3.591 9.185 12.528 1.00 35.53 437 LEU A N 1
ATOM 3239 C CA . LEU A 1 437 ? 3.703 8.834 11.116 1.00 35.65 437 LEU A CA 1
ATOM 3240 C C . LEU A 1 437 ? 4.300 9.992 10.321 1.00 35.70 437 LEU A C 1
ATOM 3241 O O . LEU A 1 437 ? 5.211 9.800 9.513 1.00 40.14 437 LEU A O 1
ATOM 3246 N N . GLU A 1 438 ? 3.784 11.195 10.559 1.00 36.13 438 GLU A N 1
ATOM 3247 C CA . GLU A 1 438 ? 4.272 12.393 9.872 1.00 44.93 438 GLU A CA 1
ATOM 3248 C C . GLU A 1 438 ? 5.759 12.634 10.112 1.00 44.57 438 GLU A C 1
ATOM 3249 O O . GLU A 1 438 ? 6.513 12.883 9.173 1.00 44.58 438 GLU A O 1
ATOM 3255 N N . GLU A 1 439 ? 6.175 12.571 11.373 1.00 40.25 439 GLU A N 1
ATOM 3256 C CA . GLU A 1 439 ? 7.584 12.720 11.715 1.00 42.19 439 GLU A CA 1
ATOM 3257 C C . GLU A 1 439 ? 8.428 11.638 11.042 1.00 39.14 439 GLU A C 1
ATOM 3258 O O . GLU A 1 439 ? 9.478 11.926 10.463 1.00 39.79 439 GLU A O 1
ATOM 3264 N N . ALA A 1 440 ? 7.971 10.392 11.111 1.00 38.64 440 ALA A N 1
ATOM 3265 C CA . ALA A 1 440 ? 8.719 9.295 10.498 1.00 40.25 440 ALA A CA 1
ATOM 3266 C C . ALA A 1 440 ? 8.970 9.562 9.017 1.00 39.17 440 ALA A C 1
ATOM 3267 O O . ALA A 1 440 ? 10.071 9.335 8.510 1.00 42.55 440 ALA A O 1
ATOM 3269 N N . ALA A 1 441 ? 7.942 10.039 8.325 1.00 37.43 441 ALA A N 1
ATOM 3270 C CA . ALA A 1 441 ? 8.053 10.369 6.908 1.00 45.62 441 ALA A CA 1
ATOM 3271 C C . ALA A 1 441 ? 9.202 11.345 6.659 1.00 52.57 441 ALA A C 1
ATOM 3272 O O . ALA A 1 441 ? 10.051 11.117 5.797 1.00 52.58 441 ALA A O 1
ATOM 3274 N N . GLY A 1 442 ? 9.219 12.435 7.417 1.00 52.34 442 GLY A N 1
ATOM 3275 C CA . GLY A 1 442 ? 10.293 13.406 7.319 1.00 50.92 442 GLY A CA 1
ATOM 3276 C C . GLY A 1 442 ? 11.643 12.782 7.626 1.00 49.51 442 GLY A C 1
ATOM 3277 O O . GLY A 1 442 ? 12.617 13.015 6.913 1.00 51.66 442 GLY A O 1
ATOM 3278 N N . LEU A 1 443 ? 11.704 11.983 8.687 1.00 40.78 443 LEU A N 1
ATOM 3279 C CA . LEU A 1 443 ? 12.957 11.357 9.095 1.00 44.67 443 LEU A CA 1
ATOM 3280 C C . LEU A 1 443 ? 13.506 10.444 8.001 1.00 54.81 443 LEU A C 1
ATOM 3281 O O . LEU A 1 443 ? 14.679 10.534 7.632 1.00 62.83 443 LEU A O 1
ATOM 3286 N N . VAL A 1 444 ? 12.653 9.573 7.475 1.00 54.62 444 VAL A N 1
ATOM 3287 C CA . VAL A 1 444 ? 13.060 8.674 6.405 1.00 55.01 444 VAL A CA 1
ATOM 3288 C C . VAL A 1 444 ? 13.607 9.470 5.218 1.00 52.96 444 VAL A C 1
ATOM 3289 O O . VAL A 1 444 ? 14.627 9.106 4.638 1.00 56.67 444 VAL A O 1
ATOM 3293 N N . ALA A 1 445 ? 12.938 10.565 4.875 1.00 55.56 445 ALA A N 1
ATOM 3294 C CA . ALA A 1 445 ? 13.390 11.427 3.783 1.00 61.60 445 ALA A CA 1
ATOM 3295 C C . ALA A 1 445 ? 14.821 11.925 3.990 1.00 69.52 445 ALA A C 1
ATOM 3296 O O . ALA A 1 445 ? 15.511 12.267 3.030 1.00 74.08 445 ALA A O 1
ATOM 3298 N N . GLN A 1 446 ? 15.261 11.965 5.244 1.00 73.32 446 GLN A N 1
ATOM 3299 C CA . GLN A 1 446 ? 16.600 12.438 5.578 1.00 73.82 446 GLN A CA 1
ATOM 3300 C C . GLN A 1 446 ? 17.545 11.277 5.849 1.00 68.49 446 GLN A C 1
ATOM 3301 O O . GLN A 1 446 ? 18.662 11.477 6.328 1.00 68.60 446 GLN A O 1
ATOM 3307 N N . GLY A 1 447 ? 17.090 10.064 5.556 1.00 63.86 447 GLY A N 1
ATOM 3308 C CA . GLY A 1 447 ? 17.899 8.880 5.769 1.00 62.24 447 GLY A CA 1
ATOM 3309 C C . GLY A 1 447 ? 18.006 8.477 7.227 1.00 65.04 447 GLY A C 1
ATOM 3310 O O . GLY A 1 447 ? 18.931 7.763 7.618 1.00 66.46 447 GLY A O 1
ATOM 3311 N N . ASN A 1 448 ? 17.061 8.934 8.041 1.00 62.22 448 ASN A N 1
ATOM 3312 C CA . ASN A 1 448 ? 17.035 8.559 9.451 1.00 61.75 448 ASN A CA 1
ATOM 3313 C C . ASN A 1 448 ? 15.946 7.529 9.741 1.00 55.35 448 ASN A C 1
ATOM 3314 O O . ASN A 1 448 ? 14.995 7.393 8.973 1.00 56.70 448 ASN A O 1
ATOM 3319 N N . GLY A 1 449 ? 16.098 6.804 10.847 1.00 49.59 449 GLY A N 1
ATOM 3320 C CA . GLY A 1 449 ? 15.121 5.812 11.260 1.00 47.03 449 GLY A CA 1
ATOM 3321 C C . GLY A 1 449 ? 13.774 6.420 11.613 1.00 46.90 449 GLY A C 1
ATOM 3322 O O . GLY A 1 449 ? 13.704 7.485 12.227 1.00 47.82 449 GLY A O 1
ATOM 3323 N N . ALA A 1 450 ? 12.701 5.735 11.228 1.00 40.19 450 ALA A N 1
ATOM 3324 C CA . ALA A 1 450 ? 11.351 6.233 11.455 1.00 41.66 450 ALA A CA 1
ATOM 3325 C C . ALA A 1 450 ? 10.940 6.129 12.926 1.00 36.21 450 ALA A C 1
ATOM 3326 O O . ALA A 1 450 ? 10.346 7.055 13.478 1.00 37.53 450 ALA A O 1
ATOM 3328 N N . TYR A 1 451 ? 11.255 4.995 13.541 1.00 33.59 451 TYR A N 1
ATOM 3329 C CA . TYR A 1 451 ? 10.916 4.723 14.942 1.00 30.36 451 TYR A CA 1
ATOM 3330 C C . TYR A 1 451 ? 9.478 5.112 15.293 1.00 29.98 451 TYR A C 1
ATOM 3331 O O . TYR A 1 451 ? 9.227 5.755 16.308 1.00 31.69 451 TYR A O 1
ATOM 3340 N N . CYS A 1 452 ? 8.548 4.711 14.432 1.00 31.13 452 CYS A N 1
ATOM 3341 C CA . CYS A 1 452 ? 7.124 4.971 14.619 1.00 31.15 452 CYS A CA 1
ATOM 3342 C C . CYS A 1 452 ? 6.418 3.651 14.934 1.00 30.24 452 CYS A C 1
ATOM 3343 O O . CYS A 1 452 ? 7.071 2.611 15.065 1.00 28.34 452 CYS A O 1
ATOM 3346 N N . ALA A 1 453 ? 5.095 3.681 15.068 1.00 28.63 453 ALA A N 1
ATOM 3347 C CA . ALA A 1 453 ? 4.358 2.471 15.437 1.00 27.88 453 ALA A CA 1
ATOM 3348 C C . ALA A 1 453 ? 4.395 1.404 14.329 1.00 27.95 453 ALA A C 1
ATOM 3349 O O . ALA A 1 453 ? 4.385 0.203 14.608 1.00 27.38 453 ALA A O 1
ATOM 3351 N N . ALA A 1 454 ? 4.446 1.844 13.075 1.00 28.78 454 ALA A N 1
ATOM 3352 C CA . ALA A 1 454 ? 4.494 0.914 11.946 1.00 29.04 454 ALA A CA 1
ATOM 3353 C C . ALA A 1 454 ? 5.791 0.106 11.943 1.00 28.94 454 ALA A C 1
ATOM 3354 O O . ALA A 1 454 ? 5.775 -1.106 11.731 1.00 28.53 454 ALA A O 1
ATOM 3356 N N . THR A 1 455 ? 6.910 0.778 12.196 1.00 29.04 455 THR A N 1
ATOM 3357 C CA . THR A 1 455 ? 8.197 0.109 12.124 1.00 29.61 455 THR A CA 1
ATOM 3358 C C . THR A 1 455 ? 8.456 -0.674 13.395 1.00 28.13 455 THR A C 1
ATOM 3359 O O . THR A 1 455 ? 9.149 -1.678 13.362 1.00 27.99 455 THR A O 1
ATOM 3363 N N . GLY A 1 456 ? 7.873 -0.229 14.508 1.00 27.62 456 GLY A N 1
ATOM 3364 C CA . GLY A 1 456 ? 7.977 -0.967 15.752 1.00 26.86 456 GLY A CA 1
ATOM 3365 C C . GLY A 1 456 ? 7.275 -2.308 15.631 1.00 28.62 456 GLY A C 1
ATOM 3366 O O . GLY A 1 456 ? 7.815 -3.350 16.015 1.00 26.87 456 GLY A O 1
ATOM 3367 N N . GLU A 1 457 ? 6.072 -2.298 15.073 1.00 26.53 457 GLU A N 1
ATOM 3368 C CA . GLU A 1 457 ? 5.336 -3.543 14.919 1.00 26.96 457 GLU A CA 1
ATOM 3369 C C . GLU A 1 457 ? 5.992 -4.474 13.899 1.00 27.83 457 GLU A C 1
ATOM 3370 O O . GLU A 1 457 ? 6.103 -5.675 14.135 1.00 26.35 457 GLU A O 1
ATOM 3376 N N . ALA A 1 458 ? 6.420 -3.920 12.768 1.00 27.31 458 ALA A N 1
ATOM 3377 C CA . ALA A 1 458 ? 7.041 -4.742 11.736 1.00 28.57 458 ALA A CA 1
ATOM 3378 C C . ALA A 1 458 ? 8.345 -5.355 12.245 1.00 29.76 458 ALA A C 1
ATOM 3379 O O . ALA A 1 458 ? 8.658 -6.507 11.944 1.00 27.71 458 ALA A O 1
ATOM 3381 N N . ALA A 1 459 ? 9.091 -4.585 13.034 1.00 27.48 459 ALA A N 1
ATOM 3382 C CA . ALA A 1 459 ? 10.369 -5.048 13.571 1.00 31.38 459 ALA A CA 1
ATOM 3383 C C . ALA A 1 459 ? 10.168 -6.158 14.598 1.00 29.83 459 ALA A C 1
ATOM 3384 O O . ALA A 1 459 ? 10.990 -7.072 14.711 1.00 26.90 459 ALA A O 1
ATOM 3386 N N . PHE A 1 460 ? 9.074 -6.086 15.345 1.00 26.23 460 PHE A N 1
ATOM 3387 C CA . PHE A 1 460 ? 8.787 -7.141 16.292 1.00 25.75 460 PHE A CA 1
ATOM 3388 C C . PHE A 1 460 ? 8.554 -8.484 15.590 1.00 25.94 460 PHE A C 1
ATOM 3389 O O . PHE A 1 460 ? 9.100 -9.500 16.005 1.00 25.92 460 PHE A O 1
ATOM 3397 N N . TYR A 1 461 ? 7.737 -8.487 14.540 1.00 26.21 461 TYR A N 1
ATOM 3398 C CA . TYR A 1 461 ? 7.473 -9.716 13.786 1.00 26.53 461 TYR A CA 1
ATOM 3399 C C . TYR A 1 461 ? 8.761 -10.248 13.163 1.00 27.32 461 TYR A C 1
ATOM 3400 O O . TYR A 1 461 ? 9.010 -11.450 13.174 1.00 27.20 461 TYR A O 1
ATOM 3409 N N . GLU A 1 462 ? 9.572 -9.345 12.617 1.00 27.82 462 GLU A N 1
ATOM 3410 C CA . GLU A 1 462 ? 10.817 -9.723 11.953 1.00 28.11 462 GLU A CA 1
ATOM 3411 C C . GLU A 1 462 ? 11.808 -10.275 12.975 1.00 27.92 462 GLU A C 1
ATOM 3412 O O . GLU A 1 462 ? 12.535 -11.223 12.702 1.00 28.37 462 GLU A O 1
ATOM 3418 N N . LEU A 1 463 ? 11.813 -9.684 14.164 1.00 27.36 463 LEU A N 1
ATOM 3419 C CA . LEU A 1 463 ? 12.649 -10.174 15.245 1.00 27.24 463 LEU A CA 1
ATOM 3420 C C . LEU A 1 463 ? 12.314 -11.640 15.582 1.00 28.41 463 LEU A C 1
ATOM 3421 O O . LEU A 1 463 ? 13.212 -12.482 15.684 1.00 27.55 463 LEU A O 1
ATOM 3426 N N . GLN A 1 464 ? 11.026 -11.954 15.722 1.00 27.09 464 GLN A N 1
ATOM 3427 C CA . GLN A 1 464 ? 10.628 -13.344 15.966 1.00 29.68 464 GLN A CA 1
ATOM 3428 C C . GLN A 1 464 ? 11.141 -14.259 14.859 1.00 29.29 464 GLN A C 1
ATOM 3429 O O . GLN A 1 464 ? 11.642 -15.348 15.124 1.00 28.77 464 GLN A O 1
ATOM 3435 N N . ARG A 1 465 ? 11.017 -13.816 13.616 1.00 27.85 465 ARG A N 1
ATOM 3436 C CA . ARG A 1 465 ? 11.467 -14.622 12.492 1.00 28.67 465 ARG A CA 1
ATOM 3437 C C . ARG A 1 465 ? 12.976 -14.864 12.499 1.00 31.65 465 ARG A C 1
ATOM 3438 O O . ARG A 1 465 ? 13.430 -15.976 12.229 1.00 29.81 465 ARG A O 1
ATOM 3446 N N . ARG A 1 466 ? 13.758 -13.831 12.800 1.00 30.96 466 ARG A N 1
ATOM 3447 C CA . ARG A 1 466 ? 15.209 -13.992 12.816 1.00 34.11 466 ARG A CA 1
ATOM 3448 C C . ARG A 1 466 ? 15.641 -14.958 13.907 1.00 31.16 466 ARG A C 1
ATOM 3449 O O . ARG A 1 466 ? 16.558 -15.752 13.718 1.00 30.86 466 ARG A O 1
ATOM 3457 N N . ARG A 1 467 ? 14.976 -14.875 15.052 1.00 29.20 467 ARG A N 1
ATOM 3458 C CA . ARG A 1 467 ? 15.288 -15.741 16.178 1.00 31.61 467 ARG A CA 1
ATOM 3459 C C . ARG A 1 467 ? 14.939 -17.198 15.847 1.00 34.27 467 ARG A C 1
ATOM 3460 O O . ARG A 1 467 ? 15.705 -18.115 16.130 1.00 33.64 467 ARG A O 1
ATOM 3468 N N . LEU A 1 468 ? 13.783 -17.399 15.226 1.00 29.18 468 LEU A N 1
ATOM 3469 C CA . LEU A 1 468 ? 13.343 -18.738 14.865 1.00 33.24 468 LEU A CA 1
ATOM 3470 C C . LEU A 1 468 ? 14.223 -19.343 13.770 1.00 35.64 468 LEU A C 1
ATOM 3471 O O . LEU A 1 468 ? 14.557 -20.533 13.815 1.00 35.42 468 LEU A O 1
ATOM 3476 N N . LYS A 1 469 ? 14.636 -18.525 12.808 1.00 30.88 469 LYS A N 1
ATOM 3477 C CA . LYS A 1 469 ? 15.562 -19.018 11.789 1.00 32.03 469 LYS A CA 1
ATOM 3478 C C . LYS A 1 469 ? 16.895 -19.454 12.396 1.00 32.53 469 LYS A C 1
ATOM 3479 O O . LYS A 1 469 ? 17.510 -20.416 11.928 1.00 33.49 469 LYS A O 1
ATOM 3485 N N . ALA A 1 470 ? 17.334 -18.749 13.438 1.00 32.04 470 ALA A N 1
ATOM 3486 C CA . ALA A 1 470 ? 18.597 -19.057 14.101 1.00 33.33 470 ALA A CA 1
ATOM 3487 C C . ALA A 1 470 ? 18.637 -20.478 14.683 1.00 35.80 470 ALA A C 1
ATOM 3488 O O . ALA A 1 470 ? 19.705 -21.073 14.801 1.00 34.17 470 ALA A O 1
ATOM 3490 N N . ILE A 1 471 ? 17.482 -21.027 15.041 1.00 34.67 471 ILE A N 1
ATOM 3491 C CA . ILE A 1 471 ? 17.449 -22.404 15.534 1.00 33.08 471 ILE A CA 1
ATOM 3492 C C . ILE A 1 471 ? 17.093 -23.423 14.449 1.00 33.81 471 ILE A C 1
ATOM 3493 O O . ILE A 1 471 ? 16.891 -24.602 14.746 1.00 36.58 471 ILE A O 1
ATOM 3498 N N . GLY A 1 472 ? 17.016 -22.978 13.198 1.00 33.96 472 GLY A N 1
ATOM 3499 C CA . GLY A 1 472 ? 16.808 -23.888 12.082 1.00 34.84 472 GLY A CA 1
ATOM 3500 C C . GLY A 1 472 ? 15.399 -23.956 11.511 1.00 34.74 472 GLY A C 1
ATOM 3501 O O . GLY A 1 472 ? 15.107 -24.806 10.674 1.00 35.25 472 GLY A O 1
ATOM 3502 N N . LEU A 1 473 ? 14.506 -23.083 11.961 1.00 33.36 473 LEU A N 1
ATOM 3503 C CA . LEU A 1 473 ? 13.180 -23.032 11.357 1.00 34.18 473 LEU A CA 1
ATOM 3504 C C . LEU A 1 473 ? 13.320 -22.517 9.920 1.00 35.65 473 LEU A C 1
ATOM 3505 O O . LEU A 1 473 ? 13.871 -21.443 9.697 1.00 40.74 473 LEU A O 1
ATOM 3510 N N . PRO A 1 474 ? 12.821 -23.279 8.939 1.00 34.39 474 PRO A N 1
ATOM 3511 C CA . PRO A 1 474 ? 12.996 -22.875 7.543 1.00 38.88 474 PRO A CA 1
ATOM 3512 C C . PRO A 1 474 ? 11.905 -21.909 7.096 1.00 38.76 474 PRO A C 1
ATOM 3513 O O . PRO A 1 474 ? 10.884 -22.326 6.552 1.00 45.73 474 PRO A O 1
ATOM 3517 N N . LEU A 1 475 ? 12.131 -20.626 7.334 1.00 33.85 475 LEU A N 1
ATOM 3518 C CA . LEU A 1 475 ? 11.184 -19.593 6.946 1.00 34.77 475 LEU A CA 1
ATOM 3519 C C . LEU A 1 475 ? 11.642 -18.936 5.653 1.00 40.79 475 LEU A C 1
ATOM 3520 O O . LEU A 1 475 ? 12.721 -18.349 5.590 1.00 40.76 475 LEU A O 1
ATOM 3525 N N . PHE A 1 476 ? 10.824 -19.049 4.615 1.00 36.84 476 PHE A N 1
ATOM 3526 C CA . PHE A 1 476 ? 11.109 -18.364 3.364 1.00 35.75 476 PHE A CA 1
ATOM 3527 C C . PHE A 1 476 ? 10.062 -17.300 3.155 1.00 35.33 476 PHE A C 1
ATOM 3528 O O . PHE A 1 476 ? 8.866 -17.588 3.178 1.00 37.65 476 PHE A O 1
ATOM 3536 N N . TYR A 1 477 ? 10.512 -16.070 2.962 1.00 35.30 477 TYR A N 1
ATOM 3537 C CA . TYR A 1 477 ? 9.585 -14.964 2.775 1.00 36.69 477 TYR A CA 1
ATOM 3538 C C . TYR A 1 477 ? 10.245 -13.800 2.061 1.00 40.45 477 TYR A C 1
ATOM 3539 O O . TYR A 1 477 ? 11.460 -13.610 2.144 1.00 38.53 477 TYR A O 1
ATOM 3548 N N . SER A 1 478 ? 9.423 -13.035 1.354 1.00 39.59 478 SER A N 1
ATOM 3549 C CA . SER A 1 478 ? 9.872 -11.875 0.606 1.00 41.11 478 SER A CA 1
ATOM 3550 C C . SER A 1 478 ? 10.331 -10.774 1.550 1.00 41.76 478 SER A C 1
ATOM 3551 O O . SER A 1 478 ? 9.842 -10.661 2.673 1.00 39.55 478 SER A O 1
ATOM 3554 N N . SER A 1 479 ? 11.270 -9.956 1.093 1.00 42.40 479 SER A N 1
ATOM 3555 C CA . SER A 1 479 ? 11.673 -8.786 1.858 1.00 48.08 479 SER A CA 1
ATOM 3556 C C . SER A 1 479 ? 10.918 -7.528 1.402 1.00 47.92 479 SER A C 1
ATOM 3557 O O . SER A 1 479 ? 11.093 -6.451 1.967 1.00 45.80 479 SER A O 1
ATOM 3560 N N . GLN A 1 480 ? 10.075 -7.671 0.384 1.00 46.83 480 GLN A N 1
ATOM 3561 C CA . GLN A 1 480 ? 9.286 -6.544 -0.112 1.00 45.31 480 GLN A CA 1
ATOM 3562 C C . GLN A 1 480 ? 8.233 -6.105 0.913 1.00 44.16 480 GLN A C 1
ATOM 3563 O O . GLN A 1 480 ? 7.684 -6.936 1.635 1.00 42.05 480 GLN A O 1
ATOM 3569 N N . PRO A 1 481 ? 7.943 -4.795 0.971 1.00 41.21 481 PRO A N 1
ATOM 3570 C CA . PRO A 1 481 ? 6.912 -4.271 1.875 1.00 39.82 481 PRO A CA 1
ATOM 3571 C C . PRO A 1 481 ? 5.539 -4.763 1.445 1.00 42.04 481 PRO A C 1
ATOM 3572 O O . PRO A 1 481 ? 5.338 -5.023 0.263 1.00 41.09 481 PRO A O 1
ATOM 3576 N N . GLU A 1 482 ? 4.612 -4.890 2.387 1.00 38.87 482 GLU A N 1
ATOM 3577 C CA . GLU A 1 482 ? 3.275 -5.379 2.072 1.00 40.61 482 GLU A CA 1
ATOM 3578 C C . GLU A 1 482 ? 2.239 -4.265 2.118 1.00 36.31 482 GLU A C 1
ATOM 3579 O O . GLU A 1 482 ? 1.140 -4.407 1.593 1.00 36.60 482 GLU A O 1
ATOM 3585 N N . VAL A 1 483 ? 2.586 -3.168 2.776 1.00 34.97 483 VAL A N 1
ATOM 3586 C CA . VAL A 1 483 ? 1.704 -2.017 2.838 1.00 36.26 483 VAL A CA 1
ATOM 3587 C C . VAL A 1 483 ? 2.581 -0.777 2.873 1.00 37.60 483 VAL A C 1
ATOM 3588 O O . VAL A 1 483 ? 3.715 -0.841 3.341 1.00 39.60 483 VAL A O 1
ATOM 3592 N N . THR A 1 484 ? 2.093 0.342 2.349 1.00 36.65 484 THR A N 1
ATOM 3593 C CA . THR A 1 484 ? 2.866 1.571 2.445 1.00 39.75 484 THR A CA 1
ATOM 3594 C C . THR A 1 484 ? 2.101 2.588 3.271 1.00 41.59 484 THR A C 1
ATOM 3595 O O . THR A 1 484 ? 0.878 2.659 3.196 1.00 52.16 484 THR A O 1
ATOM 3599 N N . VAL A 1 485 ? 2.821 3.356 4.079 1.00 38.16 485 VAL A N 1
ATOM 3600 C CA . VAL A 1 485 ? 2.175 4.289 4.995 1.00 45.74 485 VAL A CA 1
ATOM 3601 C C . VAL A 1 485 ? 2.703 5.713 4.839 1.00 52.13 485 VAL A C 1
ATOM 3602 O O . VAL A 1 485 ? 3.655 5.959 4.092 1.00 45.80 485 VAL A O 1
ATOM 3606 N N . ALA A 1 486 ? 2.064 6.647 5.538 1.00 54.85 486 ALA A N 1
ATOM 3607 C CA . ALA A 1 486 ? 2.502 8.039 5.563 1.00 53.08 486 ALA A CA 1
ATOM 3608 C C . ALA A 1 486 ? 2.498 8.666 4.174 1.00 58.22 486 ALA A C 1
ATOM 3609 O O . ALA A 1 486 ? 3.501 9.228 3.738 1.00 63.82 486 ALA A O 1
ATOM 3611 N N . LYS A 1 487 ? 1.367 8.567 3.481 1.00 63.86 487 LYS A N 1
ATOM 3612 C CA . LYS A 1 487 ? 1.246 9.097 2.123 1.00 72.94 487 LYS A CA 1
ATOM 3613 C C . LYS A 1 487 ? 2.281 8.495 1.170 1.00 71.34 487 LYS A C 1
ATOM 3614 O O . LYS A 1 487 ? 3.003 9.222 0.483 1.00 68.17 487 LYS A O 1
ATOM 3620 N N . ASP A 1 488 ? 2.345 7.167 1.130 1.00 69.60 488 ASP A N 1
ATOM 3621 C CA . ASP A 1 488 ? 3.281 6.459 0.259 1.00 68.67 488 ASP A CA 1
ATOM 3622 C C . ASP A 1 488 ? 4.740 6.853 0.505 1.00 60.47 488 ASP A C 1
ATOM 3623 O O . ASP A 1 488 ? 5.573 6.759 -0.395 1.00 58.69 488 ASP A O 1
ATOM 3628 N N . ALA A 1 489 ? 5.047 7.284 1.724 1.00 53.51 489 ALA A N 1
ATOM 3629 C CA . ALA A 1 489 ? 6.412 7.669 2.073 1.00 49.07 489 ALA A CA 1
ATOM 3630 C C . ALA A 1 489 ? 7.322 6.449 2.198 1.00 46.81 489 ALA A C 1
ATOM 3631 O O . ALA A 1 489 ? 8.399 6.411 1.615 1.00 52.22 489 ALA A O 1
ATOM 3633 N N . PHE A 1 490 ? 6.890 5.454 2.967 1.00 38.93 490 PHE A N 1
ATOM 3634 C CA . PHE A 1 490 ? 7.650 4.219 3.089 1.00 41.39 490 PHE A CA 1
ATOM 3635 C C . PHE A 1 490 ? 6.740 3.015 3.297 1.00 39.41 490 PHE A C 1
ATOM 3636 O O . PHE A 1 490 ? 5.542 3.158 3.533 1.00 41.30 490 PHE A O 1
ATOM 3644 N N . GLY A 1 491 ? 7.319 1.829 3.186 1.00 36.73 491 GLY A N 1
ATOM 3645 C CA . GLY A 1 491 ? 6.563 0.607 3.364 1.00 41.71 491 GLY A CA 1
ATOM 3646 C C . GLY A 1 491 ? 7.094 -0.243 4.500 1.0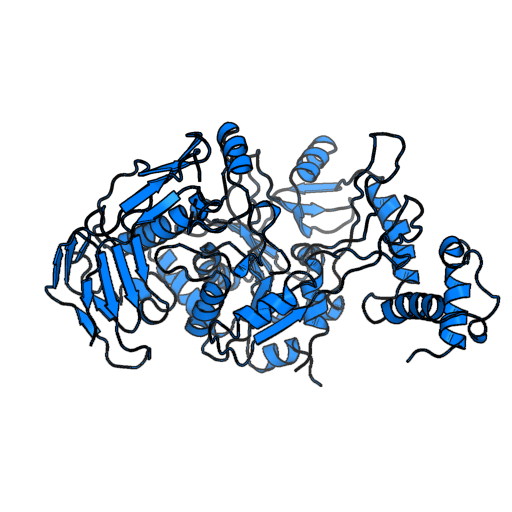0 41.70 491 GLY A C 1
ATOM 3647 O O . GLY A 1 491 ? 8.229 -0.069 4.944 1.00 42.19 491 GLY A O 1
ATOM 3648 N N . VAL A 1 492 ? 6.254 -1.145 4.990 1.00 38.50 492 VAL A N 1
ATOM 3649 C CA . VAL A 1 492 ? 6.697 -2.183 5.904 1.00 36.78 492 VAL A CA 1
ATOM 3650 C C . VAL A 1 492 ? 6.046 -3.485 5.488 1.00 38.29 492 VAL A C 1
ATOM 3651 O O . VAL A 1 492 ? 5.040 -3.489 4.783 1.00 40.24 492 VAL A O 1
ATOM 3655 N N . ARG A 1 493 ? 6.623 -4.597 5.912 1.00 37.21 493 ARG A N 1
ATOM 3656 C CA . ARG A 1 493 ? 5.934 -5.866 5.767 1.00 39.26 493 ARG A CA 1
ATOM 3657 C C . ARG A 1 493 ? 5.710 -6.451 7.148 1.00 34.10 493 ARG A C 1
ATOM 3658 O O . ARG A 1 493 ? 6.399 -6.092 8.110 1.00 32.31 493 ARG A O 1
ATOM 3666 N N . LEU A 1 494 ? 4.724 -7.329 7.249 1.00 30.28 494 LEU A N 1
ATOM 3667 C CA . LEU A 1 494 ? 4.351 -7.886 8.535 1.00 31.68 494 LEU A CA 1
ATOM 3668 C C . LEU A 1 494 ? 4.517 -9.397 8.559 1.00 31.68 494 LEU A C 1
ATOM 3669 O O . LEU A 1 494 ? 4.925 -9.957 9.563 1.00 28.62 494 LEU A O 1
ATOM 3674 N N . PHE A 1 495 ? 4.197 -10.045 7.442 1.00 31.07 495 PHE A N 1
ATOM 3675 C CA . PHE A 1 495 ? 4.080 -11.499 7.400 1.00 30.19 495 PHE A CA 1
ATOM 3676 C C . PHE A 1 495 ? 5.391 -12.186 7.018 1.00 30.55 495 PHE A C 1
ATOM 3677 O O . PHE A 1 495 ? 6.226 -11.595 6.336 1.00 34.83 495 PHE A O 1
ATOM 3685 N N . PRO A 1 496 ? 5.572 -13.445 7.452 1.00 30.42 496 PRO A N 1
ATOM 3686 C CA . PRO A 1 496 ? 4.612 -14.197 8.266 1.00 29.99 496 PRO A CA 1
ATOM 3687 C C . PRO A 1 496 ? 4.655 -13.773 9.729 1.00 31.56 496 PRO A C 1
ATOM 3688 O O . PRO A 1 496 ? 5.730 -13.515 10.269 1.00 29.60 496 PRO A O 1
ATOM 3692 N N . ILE A 1 497 ? 3.481 -13.719 10.350 1.00 28.64 497 ILE A N 1
ATOM 3693 C CA . ILE A 1 497 ? 3.344 -13.315 11.735 1.00 28.78 497 ILE A CA 1
ATOM 3694 C C . ILE A 1 497 ? 3.450 -14.539 12.642 1.00 27.89 497 ILE A C 1
ATOM 3695 O O . ILE A 1 497 ? 2.687 -15.498 12.502 1.00 29.41 497 ILE A O 1
ATOM 3700 N N . ILE A 1 498 ? 4.406 -14.510 13.559 1.00 27.20 498 ILE A N 1
ATOM 3701 C CA . ILE A 1 498 ? 4.588 -15.616 14.499 1.00 27.14 498 ILE A CA 1
ATOM 3702 C C . ILE A 1 498 ? 4.789 -15.067 15.900 1.00 29.52 498 ILE A C 1
ATOM 3703 O O . ILE A 1 498 ? 5.796 -14.413 16.172 1.00 31.32 498 ILE A O 1
ATOM 3708 N N . VAL A 1 499 ? 3.829 -15.324 16.786 1.00 27.15 499 VAL A N 1
ATOM 3709 C CA . VAL A 1 499 ? 3.872 -14.753 18.127 1.00 25.88 499 VAL A CA 1
ATOM 3710 C C . VAL A 1 499 ? 3.661 -15.829 19.186 1.00 28.07 499 VAL A C 1
ATOM 3711 O O . VAL A 1 499 ? 2.582 -16.410 19.282 1.00 27.75 499 VAL A O 1
ATOM 3715 N N . LEU A 1 500 ? 4.705 -16.083 19.971 1.00 29.68 500 LEU A N 1
ATOM 3716 C CA . LEU A 1 500 ? 4.673 -17.095 21.020 1.00 31.85 500 LEU A CA 1
ATOM 3717 C C . LEU A 1 500 ? 4.592 -16.415 22.376 1.00 28.30 500 LEU A C 1
ATOM 3718 O O . LEU A 1 500 ? 5.349 -15.480 22.638 1.00 27.00 500 LEU A O 1
ATOM 3723 N N . ASP A 1 501 ? 3.702 -16.881 23.250 1.00 27.15 501 ASP A N 1
ATOM 3724 C CA . ASP A 1 501 ? 3.568 -16.238 24.559 1.00 29.67 501 ASP A CA 1
ATOM 3725 C C . ASP A 1 501 ? 4.658 -16.711 25.536 1.00 28.65 501 ASP A C 1
ATOM 3726 O O . ASP A 1 501 ? 5.483 -17.544 25.174 1.00 26.67 501 ASP A O 1
ATOM 3731 N N . THR A 1 502 ? 4.703 -16.145 26.738 1.00 26.36 502 THR A N 1
ATOM 3732 C CA . THR A 1 502 ? 5.821 -16.412 27.648 1.00 28.88 502 THR A CA 1
ATOM 3733 C C . THR A 1 502 ? 5.767 -17.819 28.245 1.00 30.74 502 THR A C 1
ATOM 3734 O O . THR A 1 502 ? 6.783 -18.363 28.674 1.00 32.12 502 THR A O 1
ATOM 3738 N N . VAL A 1 503 ? 4.581 -18.409 28.282 1.00 27.78 503 VAL A N 1
ATOM 3739 C CA . VAL A 1 503 ? 4.467 -19.773 28.767 1.00 32.30 503 VAL A CA 1
ATOM 3740 C C . VAL A 1 503 ? 5.044 -20.699 27.712 1.00 31.26 503 VAL A C 1
ATOM 3741 O O . VAL A 1 503 ? 5.730 -21.662 28.027 1.00 32.71 503 VAL A O 1
ATOM 3745 N N . CYS A 1 504 ? 4.773 -20.387 26.452 1.00 28.75 504 CYS A N 1
ATOM 3746 C CA . CYS A 1 504 ? 5.258 -21.204 25.349 1.00 30.30 504 CYS A CA 1
ATOM 3747 C C . CYS A 1 504 ? 6.764 -21.055 25.179 1.00 30.64 504 CYS A C 1
ATOM 3748 O O . CYS A 1 504 ? 7.498 -22.044 25.172 1.00 35.13 504 CYS A O 1
ATOM 3751 N N . ALA A 1 505 ? 7.216 -19.807 25.056 1.00 28.82 505 ALA A N 1
ATOM 3752 C CA . ALA A 1 505 ? 8.593 -19.508 24.674 1.00 30.39 505 ALA A CA 1
ATOM 3753 C C . ALA A 1 505 ? 9.509 -19.229 25.866 1.00 30.82 505 ALA A C 1
ATOM 3754 O O . ALA A 1 505 ? 10.720 -19.055 25.699 1.00 28.08 505 ALA A O 1
ATOM 3756 N N . SER A 1 506 ? 8.934 -19.190 27.064 1.00 30.05 506 SER A N 1
ATOM 3757 C CA . SER A 1 506 ? 9.719 -18.972 28.276 1.00 30.89 506 SER A CA 1
ATOM 3758 C C . SER A 1 506 ? 10.456 -17.633 28.178 1.00 34.58 506 SER A C 1
ATOM 3759 O O . SER A 1 506 ? 9.827 -16.613 27.895 1.00 32.77 506 SER A O 1
ATOM 3762 N N . SER A 1 507 ? 11.776 -17.632 28.382 1.00 31.69 507 SER A N 1
ATOM 3763 C CA . SER A 1 507 ? 12.554 -16.387 28.343 1.00 32.17 507 SER A CA 1
ATOM 3764 C C . SER A 1 507 ? 12.800 -15.862 26.928 1.00 28.63 507 SER A C 1
ATOM 3765 O O . SER A 1 507 ? 13.236 -14.720 26.750 1.00 30.54 507 SER A O 1
ATOM 3768 N N . GLY A 1 508 ? 12.539 -16.691 25.924 1.00 29.04 508 GLY A N 1
ATOM 3769 C CA . GLY A 1 508 ? 12.825 -16.309 24.548 1.00 27.34 508 GLY A CA 1
ATOM 3770 C C . GLY A 1 508 ? 14.268 -16.535 24.104 1.00 30.77 508 GLY A C 1
ATOM 3771 O O . GLY A 1 508 ? 14.639 -16.205 22.977 1.00 28.72 508 GLY A O 1
ATOM 3772 N N . SER A 1 509 ? 15.093 -17.104 24.975 1.00 30.30 509 SER A N 1
ATOM 3773 C CA . SER A 1 509 ? 16.434 -17.504 24.560 1.00 29.67 509 SER A CA 1
ATOM 3774 C C . SER A 1 509 ? 16.309 -18.476 23.383 1.00 29.60 509 SER A C 1
ATOM 3775 O O . SER A 1 509 ? 15.244 -19.052 23.159 1.00 29.35 509 SER A O 1
ATOM 3778 N N . LEU A 1 510 ? 17.385 -18.653 22.626 1.00 30.22 510 LEU A N 1
ATOM 3779 C CA . LEU A 1 510 ? 17.365 -19.596 21.507 1.00 30.65 510 LEU A CA 1
ATOM 3780 C C . LEU A 1 510 ? 17.105 -21.040 21.969 1.00 31.27 510 LEU A C 1
ATOM 3781 O O . LEU A 1 510 ? 16.372 -21.787 21.311 1.00 31.35 510 LEU A O 1
ATOM 3786 N N . ASP A 1 511 ? 17.707 -21.432 23.090 1.00 31.80 511 ASP A N 1
ATOM 3787 C CA . ASP A 1 511 ? 17.460 -22.769 23.648 1.00 32.50 511 ASP A CA 1
ATOM 3788 C C . ASP A 1 511 ? 15.979 -22.948 23.997 1.00 31.90 511 ASP A C 1
ATOM 3789 O O . ASP A 1 511 ? 15.393 -23.998 23.737 1.00 33.61 511 ASP A O 1
ATOM 3794 N N . ASP A 1 512 ? 15.375 -21.912 24.573 1.00 31.06 512 ASP A N 1
ATOM 3795 C CA . ASP A 1 512 ? 13.954 -21.949 24.904 1.00 30.54 512 ASP A CA 1
ATOM 3796 C C . ASP A 1 512 ? 13.088 -22.044 23.649 1.00 30.75 512 ASP A C 1
ATOM 3797 O O . ASP A 1 512 ? 12.061 -22.728 23.644 1.00 37.23 512 ASP A O 1
ATOM 3802 N N . LEU A 1 513 ? 13.496 -21.360 22.583 1.00 29.82 513 LEU A N 1
ATOM 3803 C CA . LEU A 1 513 ? 12.774 -21.466 21.322 1.00 29.62 513 LEU A CA 1
ATOM 3804 C C . LEU A 1 513 ? 12.908 -22.878 20.750 1.00 31.98 513 LEU A C 1
ATOM 3805 O O . LEU A 1 513 ? 11.969 -23.404 20.152 1.00 30.58 513 LEU A O 1
ATOM 3810 N N . ALA A 1 514 ? 14.085 -23.475 20.925 1.00 31.30 514 ALA A N 1
ATOM 3811 C CA . ALA A 1 514 ? 14.339 -24.819 20.424 1.00 32.31 514 ALA A CA 1
ATOM 3812 C C . ALA A 1 514 ? 13.486 -25.863 21.157 1.00 33.22 514 ALA A C 1
ATOM 3813 O O . ALA A 1 514 ? 13.245 -26.953 20.640 1.00 33.48 514 ALA A O 1
ATOM 3815 N N A ARG A 1 515 ? 13.042 -25.523 22.363 0.50 33.34 515 ARG A N 1
ATOM 3816 N N B ARG A 1 515 ? 13.026 -25.521 22.356 0.50 33.34 515 ARG A N 1
ATOM 3817 C CA A ARG A 1 515 ? 12.142 -26.394 23.106 0.50 36.39 515 ARG A CA 1
ATOM 3818 C CA B ARG A 1 515 ? 12.143 -26.410 23.103 0.50 36.42 515 ARG A CA 1
ATOM 3819 C C A ARG A 1 515 ? 10.783 -26.442 22.424 0.50 34.15 515 ARG A C 1
ATOM 3820 C C B ARG A 1 515 ? 10.723 -26.387 22.549 0.50 33.89 515 ARG A C 1
ATOM 3821 O O A ARG A 1 515 ? 10.118 -27.479 22.415 0.50 33.37 515 ARG A O 1
ATOM 3822 O O B ARG A 1 515 ? 9.955 -27.327 22.753 0.50 34.24 515 ARG A O 1
ATOM 3837 N N . VAL A 1 516 ? 10.378 -25.321 21.835 1.00 31.48 516 VAL A N 1
ATOM 3838 C CA . VAL A 1 516 ? 9.078 -25.246 21.185 1.00 31.19 516 VAL A CA 1
ATOM 3839 C C . VAL A 1 516 ? 9.122 -25.975 19.847 1.00 32.10 516 VAL A C 1
ATOM 3840 O O . VAL A 1 516 ? 8.136 -26.576 19.430 1.00 33.49 516 VAL A O 1
ATOM 3844 N N . PHE A 1 517 ? 10.276 -25.932 19.188 1.00 34.23 517 PHE A N 1
ATOM 3845 C CA . PHE A 1 517 ? 10.452 -26.588 17.894 1.00 35.02 517 PHE A CA 1
ATOM 3846 C C . PHE A 1 517 ? 11.635 -27.561 17.912 1.00 40.75 517 PHE A C 1
ATOM 3847 O O . PHE A 1 517 ? 12.722 -27.231 17.436 1.00 37.75 517 PHE A O 1
ATOM 3855 N N . PRO A 1 518 ? 11.419 -28.773 18.453 1.00 39.15 518 PRO A N 1
ATOM 3856 C CA . PRO A 1 518 ? 12.482 -29.774 18.639 1.00 37.06 518 PRO A CA 1
ATOM 3857 C C . PRO A 1 518 ? 13.020 -30.321 17.311 1.00 42.24 518 PRO A C 1
ATOM 3858 O O . PRO A 1 518 ? 14.166 -30.768 17.245 1.00 41.83 518 PRO A O 1
ATOM 3862 N N . THR A 1 519 ? 12.180 -30.307 16.280 1.00 38.18 519 THR A N 1
ATOM 3863 C CA . THR A 1 519 ? 12.555 -30.765 14.949 1.00 37.26 519 THR A CA 1
ATOM 3864 C C . THR A 1 519 ? 12.089 -29.736 13.912 1.00 37.50 519 THR A C 1
ATOM 3865 O O . THR A 1 519 ? 11.133 -29.980 13.163 1.00 36.72 519 THR A O 1
ATOM 3869 N N . PRO A 1 520 ? 12.782 -28.585 13.868 1.00 37.03 520 PRO A N 1
ATOM 3870 C CA . PRO A 1 520 ? 12.411 -27.359 13.142 1.00 43.24 520 PRO A CA 1
ATOM 3871 C C . PRO A 1 520 ? 12.216 -27.602 11.650 1.00 40.79 520 PRO A C 1
ATOM 3872 O O . PRO A 1 520 ? 11.361 -26.976 11.020 1.00 36.77 520 PRO A O 1
ATOM 3876 N N . GLU A 1 521 ? 13.021 -28.500 11.095 1.00 36.85 521 GLU A N 1
ATOM 3877 C CA . GLU A 1 521 ? 12.991 -28.781 9.666 1.00 39.49 521 GLU A CA 1
ATOM 3878 C C . GLU A 1 521 ? 11.664 -29.392 9.226 1.00 38.07 521 GLU A C 1
ATOM 3879 O O . GLU A 1 521 ? 11.381 -29.472 8.036 1.00 44.48 521 GLU A O 1
ATOM 3885 N N . LYS A 1 522 ? 10.851 -29.834 10.176 1.00 37.76 522 LYS A N 1
ATOM 3886 C CA . LYS A 1 522 ? 9.541 -30.386 9.835 1.00 38.41 522 LYS A CA 1
ATOM 3887 C C . LYS A 1 522 ? 8.407 -29.366 9.966 1.00 41.79 522 LYS A C 1
ATOM 3888 O O . LYS A 1 522 ? 7.226 -29.710 9.851 1.00 43.26 522 LYS A O 1
ATOM 3894 N N . VAL A 1 523 ? 8.764 -28.112 10.215 1.00 39.33 523 VAL A N 1
ATOM 3895 C CA . VAL A 1 523 ? 7.761 -27.067 10.380 1.00 37.52 523 VAL A CA 1
ATOM 3896 C C . VAL A 1 523 ? 7.841 -26.094 9.211 1.00 35.86 523 VAL A C 1
ATOM 3897 O O . VAL A 1 523 ? 8.862 -25.431 9.007 1.00 39.01 523 VAL A O 1
ATOM 3901 N N . HIS A 1 524 ? 6.771 -26.035 8.426 1.00 35.22 524 HIS A N 1
ATOM 3902 C CA . HIS A 1 524 ? 6.775 -25.248 7.198 1.00 37.09 524 HIS A CA 1
ATOM 3903 C C . HIS A 1 524 ? 5.678 -24.194 7.203 1.00 39.78 524 HIS A C 1
ATOM 3904 O O . HIS A 1 524 ? 4.508 -24.493 6.979 1.00 42.07 524 HIS A O 1
ATOM 3911 N N . ILE A 1 525 ? 6.080 -22.958 7.469 1.00 37.56 525 ILE A N 1
ATOM 3912 C CA . ILE A 1 525 ? 5.153 -21.846 7.582 1.00 35.06 525 ILE A CA 1
ATOM 3913 C C . ILE A 1 525 ? 5.268 -20.943 6.365 1.00 35.27 525 ILE A C 1
ATOM 3914 O O . ILE A 1 525 ? 6.299 -20.310 6.136 1.00 33.47 525 ILE A O 1
ATOM 3919 N N . ASP A 1 526 ? 4.208 -20.906 5.568 1.00 36.79 526 ASP A N 1
ATOM 3920 C CA . ASP A 1 526 ? 4.202 -20.088 4.364 1.00 37.16 526 ASP A CA 1
ATOM 3921 C C . ASP A 1 526 ? 4.316 -18.603 4.705 1.00 33.86 526 ASP A C 1
ATOM 3922 O O . ASP A 1 526 ? 3.856 -18.159 5.758 1.00 32.90 526 ASP A O 1
ATOM 3927 N N . GLN A 1 527 ? 4.921 -17.848 3.797 1.00 34.34 527 GLN A N 1
ATOM 3928 C CA . GLN A 1 527 ? 5.223 -16.441 4.030 1.00 34.44 527 GLN A CA 1
ATOM 3929 C C . GLN A 1 527 ? 3.993 -15.590 4.344 1.00 37.35 527 GLN A C 1
ATOM 3930 O O . GLN A 1 527 ? 4.125 -14.523 4.942 1.00 38.80 527 GLN A O 1
ATOM 3936 N N . HIS A 1 528 ? 2.806 -16.060 3.962 1.00 34.67 528 HIS A N 1
ATOM 3937 C CA . HIS A 1 528 ? 1.579 -15.295 4.207 1.00 35.22 528 HIS A CA 1
ATOM 3938 C C . HIS A 1 528 ? 0.839 -15.724 5.470 1.00 34.72 528 HIS A C 1
ATOM 3939 O O . HIS A 1 528 ? -0.251 -15.230 5.755 1.00 38.33 528 HIS A O 1
ATOM 3946 N N . SER A 1 529 ? 1.441 -16.628 6.232 1.00 32.69 529 SER A N 1
ATOM 3947 C CA . SER A 1 529 ? 0.759 -17.260 7.358 1.00 32.93 529 SER A CA 1
ATOM 3948 C C . SER A 1 529 ? 0.814 -16.481 8.664 1.00 33.63 529 SER A C 1
ATOM 3949 O O . SER A 1 529 ? 1.610 -15.557 8.820 1.00 31.62 529 SER A O 1
ATOM 3952 N N . THR A 1 530 ? -0.051 -16.885 9.591 1.00 30.47 530 THR A N 1
ATOM 3953 C CA . THR A 1 530 ? -0.100 -16.352 10.945 1.00 29.56 530 THR A CA 1
ATOM 3954 C C . THR A 1 530 ? -0.111 -17.523 11.919 1.00 32.09 530 THR A C 1
ATOM 3955 O O . THR A 1 530 ? -0.987 -18.392 11.845 1.00 35.27 530 THR A O 1
ATOM 3959 N N . LEU A 1 531 ? 0.871 -17.561 12.813 1.00 29.64 531 LEU A N 1
ATOM 3960 C CA . LEU A 1 531 ? 0.934 -18.590 13.847 1.00 28.89 531 LEU A CA 1
ATOM 3961 C C . LEU A 1 531 ? 0.975 -17.940 15.231 1.00 28.14 531 LEU A C 1
ATOM 3962 O O . LEU A 1 531 ? 1.945 -17.277 15.592 1.00 30.21 531 LEU A O 1
ATOM 3967 N N . ILE A 1 532 ? -0.097 -18.115 15.991 1.00 28.23 532 ILE A N 1
ATOM 3968 C CA . ILE A 1 532 ? -0.161 -17.612 17.360 1.00 27.70 532 ILE A CA 1
ATOM 3969 C C . ILE A 1 532 ? -0.165 -18.792 18.330 1.00 28.27 532 ILE A C 1
ATOM 3970 O O . ILE A 1 532 ? -0.951 -19.728 18.174 1.00 32.78 532 ILE A O 1
ATOM 3975 N N . VAL A 1 533 ? 0.738 -18.766 19.305 1.00 27.94 533 VAL A N 1
ATOM 3976 C CA . VAL A 1 533 ? 0.862 -19.882 20.240 1.00 34.15 533 VAL A CA 1
ATOM 3977 C C . VAL A 1 533 ? 0.795 -19.409 21.687 1.00 32.05 533 VAL A C 1
ATOM 3978 O O . VAL A 1 533 ? 1.549 -18.534 22.097 1.00 33.87 533 VAL A O 1
ATOM 3982 N N . GLU A 1 534 ? -0.126 -19.990 22.446 1.00 32.22 534 GLU A N 1
ATOM 3983 C CA . GLU A 1 534 ? -0.306 -19.647 23.850 1.00 33.84 534 GLU A CA 1
ATOM 3984 C C . GLU A 1 534 ? -0.189 -20.897 24.704 1.00 34.15 534 GLU A C 1
ATOM 3985 O O . GLU A 1 534 ? -0.758 -21.931 24.375 1.00 36.96 534 GLU A O 1
ATOM 3991 N N . GLY A 1 535 ? 0.543 -20.794 25.804 1.00 34.02 535 GLY A N 1
ATOM 3992 C CA . GLY A 1 535 ? 0.629 -21.878 26.755 1.00 38.16 535 GLY A CA 1
ATOM 3993 C C . GLY A 1 535 ? 1.706 -22.903 26.447 1.00 33.57 535 GLY A C 1
ATOM 3994 O O . GLY A 1 535 ? 2.523 -22.747 25.536 1.00 29.89 535 GLY A O 1
ATOM 3995 N N . ARG A 1 536 ? 1.679 -23.973 27.224 1.00 35.15 536 ARG A N 1
ATOM 3996 C CA . ARG A 1 536 ? 2.697 -25.003 27.180 1.00 37.49 536 ARG A CA 1
ATOM 3997 C C . ARG A 1 536 ? 2.503 -25.854 25.927 1.00 35.76 536 ARG A C 1
ATOM 3998 O O . ARG A 1 536 ? 1.791 -26.858 25.944 1.00 36.58 536 ARG A O 1
ATOM 4006 N N . VAL A 1 537 ? 3.139 -25.436 24.837 1.00 33.10 537 VAL A N 1
ATOM 4007 C CA . VAL A 1 537 ? 2.948 -26.070 23.538 1.00 34.33 537 VAL A CA 1
ATOM 4008 C C . VAL A 1 537 ? 4.279 -26.476 22.916 1.00 36.77 537 VAL A C 1
ATOM 4009 O O . VAL A 1 537 ? 5.271 -25.752 23.024 1.00 38.53 537 VAL A O 1
ATOM 4013 N N . ILE A 1 538 ? 4.293 -27.635 22.264 1.00 34.30 538 ILE A N 1
ATOM 4014 C CA . ILE A 1 538 ? 5.467 -28.099 21.536 1.00 33.25 538 ILE A CA 1
ATOM 4015 C C . ILE A 1 538 ? 5.029 -28.433 20.117 1.00 37.02 538 ILE A C 1
ATOM 4016 O O . ILE A 1 538 ? 4.092 -29.206 19.922 1.00 36.83 538 ILE A O 1
ATOM 4021 N N . ILE A 1 539 ? 5.690 -27.843 19.125 1.00 35.35 539 ILE A N 1
ATOM 4022 C CA . ILE A 1 539 ? 5.334 -28.093 17.733 1.00 34.05 539 ILE A CA 1
ATOM 4023 C C . ILE A 1 539 ? 6.437 -28.877 17.031 1.00 35.82 539 ILE A C 1
ATOM 4024 O O . ILE A 1 539 ? 7.499 -28.330 16.720 1.00 33.97 539 ILE A O 1
ATOM 4029 N N . GLU A 1 540 ? 6.183 -30.163 16.806 1.00 35.37 540 GLU A N 1
ATOM 4030 C CA . GLU A 1 540 ? 7.153 -31.057 16.179 1.00 38.54 540 GLU A CA 1
ATOM 4031 C C . GLU A 1 540 ? 7.101 -30.976 14.657 1.00 40.33 540 GLU A C 1
ATOM 4032 O O . GLU A 1 540 ? 8.134 -30.974 13.987 1.00 41.30 540 GLU A O 1
ATOM 4038 N N . SER A 1 541 ? 5.891 -30.914 14.116 1.00 38.81 541 SER A N 1
ATOM 4039 C CA . SER A 1 541 ? 5.705 -30.916 12.669 1.00 39.26 541 SER A CA 1
ATOM 4040 C C . SER A 1 541 ? 4.393 -30.239 12.292 1.00 40.19 541 SER A C 1
ATOM 4041 O O . SER A 1 541 ? 3.354 -30.498 12.898 1.00 42.08 541 SER A O 1
ATOM 4044 N N . LEU A 1 542 ? 4.454 -29.372 11.286 1.00 38.84 542 LEU A N 1
ATOM 4045 C CA . LEU A 1 542 ? 3.317 -28.546 10.908 1.00 39.58 542 LEU A CA 1
ATOM 4046 C C . LEU A 1 542 ? 3.498 -27.978 9.506 1.00 41.38 542 LEU A C 1
ATOM 4047 O O . LEU A 1 542 ? 4.578 -27.498 9.154 1.00 42.85 542 LEU A O 1
ATOM 4052 N N . GLU A 1 543 ? 2.436 -28.054 8.711 1.00 36.77 543 GLU A N 1
ATOM 4053 C CA . GLU A 1 543 ? 2.359 -27.368 7.428 1.00 38.31 543 GLU A CA 1
ATOM 4054 C C . GLU A 1 543 ? 1.282 -26.304 7.558 1.00 36.53 543 GLU A C 1
ATOM 4055 O O . GLU A 1 543 ? 0.105 -26.636 7.728 1.00 39.07 543 GLU A O 1
ATOM 4061 N N . LEU A 1 544 ? 1.667 -25.032 7.479 1.00 35.45 544 LEU A N 1
ATOM 4062 C CA . LEU A 1 544 ? 0.710 -23.943 7.695 1.00 34.81 544 LEU A CA 1
ATOM 4063 C C . LEU A 1 544 ? 0.610 -22.988 6.505 1.00 38.86 544 LEU A C 1
ATOM 4064 O O . LEU A 1 544 ? 1.576 -22.310 6.153 1.00 36.29 544 LEU A O 1
ATOM 4069 N N . TYR A 1 545 ? -0.571 -22.951 5.895 1.00 40.49 545 TYR A N 1
ATOM 4070 C CA . TYR A 1 545 ? -0.890 -22.014 4.826 1.00 39.31 545 TYR A CA 1
ATOM 4071 C C . TYR A 1 545 ? -2.139 -21.248 5.232 1.00 38.77 545 TYR A C 1
ATOM 4072 O O . TYR A 1 545 ? -3.236 -21.544 4.760 1.00 40.13 545 TYR A O 1
ATOM 4081 N N . GLY A 1 546 ? -1.977 -20.278 6.123 1.00 36.40 546 GLY A N 1
ATOM 4082 C CA . GLY A 1 546 ? -3.120 -19.581 6.676 1.00 34.49 546 GLY A CA 1
ATOM 4083 C C . GLY A 1 546 ? -2.872 -19.154 8.108 1.00 33.11 546 GLY A C 1
ATOM 4084 O O . GLY A 1 546 ? -1.729 -18.985 8.519 1.00 32.38 546 GLY A O 1
ATOM 4085 N N . ALA A 1 547 ? -3.944 -18.979 8.872 1.00 32.99 547 ALA A N 1
ATOM 4086 C CA . ALA A 1 547 ? -3.822 -18.531 10.253 1.00 31.97 547 ALA A CA 1
ATOM 4087 C C . ALA A 1 547 ? -4.203 -19.645 11.213 1.00 38.36 547 ALA A C 1
ATOM 4088 O O . ALA A 1 547 ? -5.204 -20.339 11.010 1.00 40.56 547 ALA A O 1
ATOM 4090 N N . LEU A 1 548 ? -3.395 -19.806 12.256 1.00 31.40 548 LEU A N 1
ATOM 4091 C CA . LEU A 1 548 ? -3.596 -20.852 13.249 1.00 35.49 548 LEU A CA 1
ATOM 4092 C C . LEU A 1 548 ? -3.239 -20.347 14.639 1.00 35.03 548 LEU A C 1
ATOM 4093 O O . LEU A 1 548 ? -2.233 -19.666 14.827 1.00 35.48 548 LEU A O 1
ATOM 4098 N N . THR A 1 549 ? -4.082 -20.684 15.607 1.00 35.57 549 THR A N 1
ATOM 4099 C CA . THR A 1 549 ? -3.786 -20.462 17.011 1.00 32.88 549 THR A CA 1
ATOM 4100 C C . THR A 1 549 ? -3.706 -21.811 17.707 1.00 36.65 549 THR A C 1
ATOM 4101 O O . THR A 1 549 ? -4.597 -22.643 17.555 1.00 38.45 549 THR A O 1
ATOM 4105 N N . ILE A 1 550 ? -2.624 -22.043 18.445 1.00 34.96 550 ILE A N 1
ATOM 4106 C CA . ILE A 1 550 ? -2.499 -23.2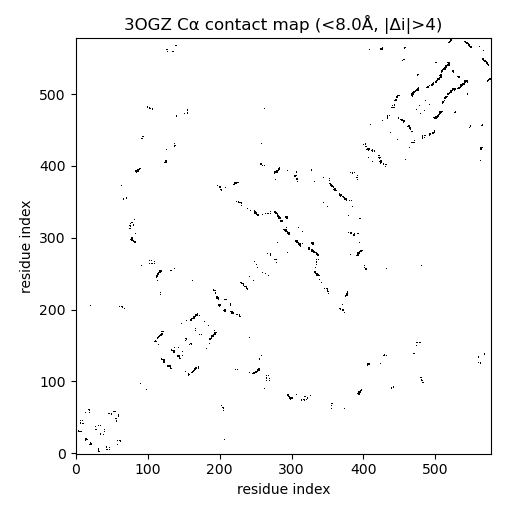69 19.228 1.00 34.99 550 ILE A CA 1
ATOM 4107 C C . ILE A 1 550 ? -2.479 -22.900 20.704 1.00 35.10 550 ILE A C 1
ATOM 4108 O O . ILE A 1 550 ? -1.692 -22.054 21.134 1.00 32.26 550 ILE A O 1
ATOM 4113 N N . ARG A 1 551 ? -3.356 -23.521 21.481 1.00 34.13 551 ARG A N 1
ATOM 4114 C CA . ARG A 1 551 ? -3.437 -23.212 22.901 1.00 36.69 551 ARG A CA 1
ATOM 4115 C C . ARG A 1 551 ? -3.103 -24.432 23.737 1.00 40.92 551 ARG A C 1
ATOM 4116 O O . ARG A 1 551 ? -3.616 -25.522 23.493 1.00 44.49 551 ARG A O 1
ATOM 4124 N N . GLY A 1 552 ? -2.233 -24.244 24.722 1.00 34.90 552 GLY A N 1
ATOM 4125 C CA . GLY A 1 552 ? -1.894 -25.312 25.640 1.00 38.48 552 GLY A CA 1
ATOM 4126 C C . GLY A 1 552 ? -2.150 -24.858 27.059 1.00 40.17 552 GLY A C 1
ATOM 4127 O O . GLY A 1 552 ? -2.609 -23.735 27.276 1.00 38.74 552 GLY A O 1
ATOM 4128 N N . PRO A 1 553 ? -1.835 -25.719 28.035 1.00 40.99 553 PRO A N 1
ATOM 4129 C CA . PRO A 1 553 ? -1.993 -25.403 29.457 1.00 40.21 553 PRO A CA 1
ATOM 4130 C C . PRO A 1 553 ? -1.342 -24.069 29.813 1.00 43.81 553 PRO A C 1
ATOM 4131 O O . PRO A 1 553 ? -0.217 -23.808 29.383 1.00 40.87 553 PRO A O 1
ATOM 4135 N N . THR A 1 554 ? -2.039 -23.246 30.593 1.00 43.96 554 THR A N 1
ATOM 4136 C CA . THR A 1 554 ? -1.497 -21.962 31.029 1.00 47.13 554 THR A CA 1
ATOM 4137 C C . THR A 1 554 ? -0.454 -22.147 32.126 1.00 45.43 554 THR A C 1
ATOM 4138 O O . THR A 1 554 ? 0.243 -21.203 32.493 1.00 44.56 554 THR A O 1
ATOM 4142 N N . ASP A 1 555 ? -0.361 -23.362 32.653 1.00 41.09 555 ASP A N 1
ATOM 4143 C CA . ASP A 1 555 ? 0.623 -23.675 33.683 1.00 49.54 555 ASP A CA 1
ATOM 4144 C C . ASP A 1 555 ? 1.905 -24.210 33.047 1.00 51.38 555 ASP A C 1
ATOM 4145 O O . ASP A 1 555 ? 1.890 -25.246 32.383 1.00 50.52 555 ASP A O 1
ATOM 4150 N N . SER A 1 556 ? 3.012 -23.504 33.261 1.00 49.92 556 SER A N 1
ATOM 4151 C CA . SER A 1 556 ? 4.280 -23.871 32.636 1.00 53.36 556 SER A CA 1
ATOM 4152 C C . SER A 1 556 ? 4.770 -25.261 33.050 1.00 58.07 556 SER A C 1
ATOM 4153 O O . SER A 1 556 ? 5.579 -25.869 32.349 1.00 62.34 556 SER A O 1
ATOM 4156 N N . MET A 1 557 ? 4.274 -25.764 34.178 1.00 55.20 557 MET A N 1
ATOM 4157 C CA . MET A 1 557 ? 4.713 -27.059 34.695 1.00 54.01 557 MET A CA 1
ATOM 4158 C C . MET A 1 557 ? 3.800 -28.214 34.295 1.00 55.11 557 MET A C 1
ATOM 4159 O O . MET A 1 557 ? 4.082 -29.368 34.613 1.00 56.76 557 MET A O 1
ATOM 4164 N N . ALA A 1 558 ? 2.701 -27.911 33.610 1.00 53.46 558 ALA A N 1
ATOM 4165 C CA . ALA A 1 558 ? 1.782 -28.959 33.168 1.00 55.07 558 ALA A CA 1
ATOM 4166 C C . ALA A 1 558 ? 2.339 -29.686 31.945 1.00 52.58 558 ALA A C 1
ATOM 4167 O O . ALA A 1 558 ? 3.267 -29.198 31.299 1.00 46.47 558 ALA A O 1
ATOM 4169 N N . LEU A 1 559 ? 1.772 -30.849 31.632 1.00 54.74 559 LEU A N 1
ATOM 4170 C CA . LEU A 1 559 ? 2.193 -31.614 30.459 1.00 55.22 559 LEU A CA 1
ATOM 4171 C C . LEU A 1 559 ? 1.849 -30.870 29.167 1.00 54.05 559 LEU A C 1
ATOM 4172 O O . LEU A 1 559 ? 0.728 -30.384 29.005 1.00 54.99 559 LEU A O 1
ATOM 4177 N N . PRO A 1 560 ? 2.814 -30.792 28.236 1.00 50.45 560 PRO A N 1
ATOM 4178 C CA . PRO A 1 560 ? 2.668 -29.955 27.038 1.00 45.17 560 PRO A CA 1
ATOM 4179 C C . PRO A 1 560 ? 1.663 -30.497 26.030 1.00 43.49 560 PRO A C 1
ATOM 4180 O O . PRO A 1 560 ? 1.480 -31.711 25.896 1.00 42.30 560 PRO A O 1
ATOM 4184 N N . HIS A 1 561 ? 1.021 -29.580 25.318 1.00 41.33 561 HIS A N 1
ATOM 4185 C CA . HIS A 1 561 ? 0.222 -29.923 24.155 1.00 42.29 561 HIS A CA 1
ATOM 4186 C C . HIS A 1 561 ? 1.182 -30.070 22.982 1.00 42.16 561 HIS A C 1
ATOM 4187 O O . HIS A 1 561 ? 1.783 -29.092 22.535 1.00 40.37 561 HIS A O 1
ATOM 4194 N N . VAL A 1 562 ? 1.339 -31.295 22.497 1.00 40.58 562 VAL A N 1
ATOM 4195 C CA . VAL A 1 562 ? 2.271 -31.576 21.415 1.00 44.00 562 VAL A CA 1
ATOM 4196 C C . VAL A 1 562 ? 1.531 -31.629 20.086 1.00 44.67 562 VAL A C 1
ATOM 4197 O O . VAL A 1 562 ? 0.526 -32.324 19.954 1.00 46.00 562 VAL A O 1
ATOM 4201 N N . VAL A 1 563 ? 2.032 -30.880 19.110 1.00 41.76 563 VAL A N 1
ATOM 4202 C CA . VAL A 1 563 ? 1.454 -30.855 17.777 1.00 41.27 563 VAL A CA 1
ATOM 4203 C C . VAL A 1 563 ? 2.338 -31.654 16.817 1.00 42.85 563 VAL A C 1
ATOM 4204 O O . VAL A 1 563 ? 3.530 -31.369 16.675 1.00 43.97 563 VAL A O 1
ATOM 4208 N N . ARG A 1 564 ? 1.753 -32.662 16.177 1.00 45.05 564 ARG A N 1
ATOM 4209 C CA . ARG A 1 564 ? 2.473 -33.494 15.216 1.00 48.02 564 ARG A CA 1
ATOM 4210 C C . ARG A 1 564 ? 1.632 -33.700 13.961 1.00 47.35 564 ARG A C 1
ATOM 4211 O O . ARG A 1 564 ? 0.411 -33.827 14.041 1.00 45.48 564 ARG A O 1
ATOM 4219 N N . ASN A 1 565 ? 2.296 -33.759 12.810 1.00 46.44 565 ASN A N 1
ATOM 4220 C CA . ASN A 1 565 ? 1.632 -33.973 11.525 1.00 49.09 565 ASN A CA 1
ATOM 4221 C C . ASN A 1 565 ? 0.392 -33.116 11.321 1.00 50.50 565 ASN A C 1
ATOM 4222 O O . ASN A 1 565 ? -0.637 -33.599 10.849 1.00 51.67 565 ASN A O 1
ATOM 4227 N N . ALA A 1 566 ? 0.491 -31.841 11.676 1.00 43.36 566 ALA A N 1
ATOM 4228 C CA . ALA A 1 566 ? -0.619 -30.923 11.462 1.00 43.19 566 ALA A CA 1
ATOM 4229 C C . ALA A 1 566 ? -0.523 -30.284 10.081 1.00 45.28 566 ALA A C 1
ATOM 4230 O O . ALA A 1 566 ? 0.563 -29.928 9.626 1.00 49.14 566 ALA A O 1
ATOM 4232 N N . VAL A 1 567 ? -1.667 -30.150 9.421 1.00 43.00 567 VAL A N 1
ATOM 4233 C CA . VAL A 1 567 ? -1.752 -29.499 8.121 1.00 42.94 567 VAL A CA 1
ATOM 4234 C C . VAL A 1 567 ? -2.933 -28.548 8.163 1.00 44.92 567 VAL A C 1
ATOM 4235 O O . VAL A 1 567 ? -4.079 -28.981 8.291 1.00 42.66 567 VAL A O 1
ATOM 4239 N N . VAL A 1 568 ? -2.649 -27.252 8.079 1.00 45.68 568 VAL A N 1
ATOM 4240 C CA . VAL A 1 568 ? -3.678 -26.229 8.214 1.00 43.93 568 VAL A CA 1
ATOM 4241 C C . VAL A 1 568 ? -3.651 -25.289 7.018 1.00 41.99 568 VAL A C 1
ATOM 4242 O O . VAL A 1 568 ? -2.608 -24.725 6.684 1.00 41.42 568 VAL A O 1
ATOM 4246 N N . ARG A 1 569 ? -4.804 -25.133 6.380 1.00 40.16 569 ARG A N 1
ATOM 4247 C CA . ARG A 1 569 ? -4.950 -24.276 5.213 1.00 43.01 569 ARG A CA 1
ATOM 4248 C C . ARG A 1 569 ? -6.245 -23.497 5.338 1.00 45.03 569 ARG A C 1
ATOM 4249 O O . ARG A 1 569 ? -7.321 -24.088 5.470 1.00 45.21 569 ARG A O 1
ATOM 4257 N N . ASN A 1 570 ? -6.143 -22.174 5.295 1.00 37.99 570 ASN A N 1
ATOM 4258 C CA . ASN A 1 570 ? -7.322 -21.319 5.269 1.00 43.17 570 ASN A CA 1
ATOM 4259 C C . ASN A 1 570 ? -7.002 -19.955 4.652 1.00 42.73 570 ASN A C 1
ATOM 4260 O O . ASN A 1 570 ? -5.874 -19.712 4.219 1.00 40.57 570 ASN A O 1
ATOM 4265 N N . ALA A 1 571 ? -7.998 -19.078 4.598 1.00 43.05 571 ALA A N 1
ATOM 4266 C CA . ALA A 1 571 ? -7.838 -17.768 3.968 1.00 43.83 571 ALA A CA 1
ATOM 4267 C C . ALA A 1 571 ? -6.815 -16.898 4.692 1.00 40.15 571 ALA A C 1
ATOM 4268 O O . ALA A 1 571 ? -6.250 -15.971 4.107 1.00 41.63 571 ALA A O 1
ATOM 4270 N N . GLY A 1 572 ? -6.590 -17.196 5.967 1.00 35.49 572 GLY A N 1
ATOM 4271 C CA . GLY A 1 572 ? -5.609 -16.474 6.759 1.00 36.67 572 GLY A CA 1
ATOM 4272 C C . GLY A 1 572 ? -5.941 -15.010 6.997 1.00 35.52 572 GLY A C 1
ATOM 4273 O O . GLY A 1 572 ? -7.108 -14.606 6.995 1.00 34.25 572 GLY A O 1
ATOM 4274 N N . TRP A 1 573 ? -4.898 -14.212 7.211 1.00 32.90 573 TRP A N 1
ATOM 4275 C CA . TRP A 1 573 ? -5.059 -12.789 7.471 1.00 32.50 573 TRP A CA 1
ATOM 4276 C C . TRP A 1 573 ? -4.476 -11.983 6.336 1.00 35.84 573 TRP A C 1
ATOM 4277 O O . TRP A 1 573 ? -3.708 -12.496 5.522 1.00 33.34 573 TRP A O 1
ATOM 4288 N N . SER A 1 574 ? -4.809 -10.701 6.314 1.00 33.81 574 SER A N 1
ATOM 4289 C CA . SER A 1 574 ? -4.238 -9.793 5.330 1.00 35.12 574 SER A CA 1
ATOM 4290 C C . SER A 1 574 ? -3.986 -8.436 5.982 1.00 36.78 574 SER A C 1
ATOM 4291 O O . SER A 1 574 ? -4.403 -8.207 7.113 1.00 34.29 574 SER A O 1
ATOM 4294 N N . VAL A 1 575 ? -3.308 -7.538 5.273 1.00 39.75 575 VAL A N 1
ATOM 4295 C CA . VAL A 1 575 ? -3.038 -6.203 5.801 1.00 32.77 575 VAL A CA 1
ATOM 4296 C C . VAL A 1 575 ? -3.226 -5.157 4.708 1.00 37.83 575 VAL A C 1
ATOM 4297 O O . VAL A 1 575 ? -2.830 -5.378 3.568 1.00 39.40 575 VAL A O 1
ATOM 4301 N N . HIS A 1 576 ? -3.850 -4.029 5.044 1.00 36.77 576 HIS A N 1
ATOM 4302 C CA . HIS A 1 576 ? -3.980 -2.935 4.084 1.00 35.20 576 HIS A CA 1
ATOM 4303 C C . HIS A 1 576 ? -3.858 -1.560 4.732 1.00 37.06 576 HIS A C 1
ATOM 4304 O O . HIS A 1 576 ? -4.098 -1.389 5.932 1.00 36.24 576 HIS A O 1
ATOM 4311 N N . ALA A 1 577 ? -3.488 -0.583 3.912 1.00 36.22 577 ALA A N 1
ATOM 4312 C CA . ALA A 1 577 ? -3.299 0.787 4.358 1.00 35.94 577 ALA A CA 1
ATOM 4313 C C . ALA A 1 577 ? -4.633 1.449 4.670 1.00 36.40 577 ALA A C 1
ATOM 4314 O O . ALA A 1 577 ? -5.644 1.170 4.025 1.00 37.30 577 ALA A O 1
ATOM 4316 N N . ILE A 1 578 ? -4.623 2.326 5.666 1.00 35.89 578 ILE A N 1
ATOM 4317 C CA . ILE A 1 578 ? -5.770 3.162 5.965 1.00 36.49 578 ILE A CA 1
ATOM 4318 C C . ILE A 1 578 ? -5.855 4.236 4.885 1.00 39.08 578 ILE A C 1
ATOM 4319 O O . ILE A 1 578 ? -4.900 4.978 4.661 1.00 41.60 578 ILE A O 1
ATOM 4324 N N . LEU A 1 579 ? -6.989 4.299 4.201 1.00 40.05 579 LEU A N 1
ATOM 4325 C CA . LEU A 1 579 ? -7.155 5.242 3.105 1.00 46.81 579 LEU A CA 1
ATOM 4326 C C . LEU A 1 579 ? -7.253 6.670 3.620 1.00 55.60 579 LEU A C 1
ATOM 4327 O O . LEU A 1 579 ? -7.744 6.907 4.723 1.00 53.03 579 LEU A O 1
ATOM 4332 N N . SER A 1 580 ? -6.776 7.620 2.820 1.00 61.58 580 SER A N 1
ATOM 4333 C CA . SER A 1 580 ? -6.799 9.023 3.218 1.00 68.72 580 SER A CA 1
ATOM 4334 C C . SER A 1 580 ? -8.230 9.497 3.437 1.00 77.06 580 SER A C 1
ATOM 4335 O O . SER A 1 580 ? -8.481 10.377 4.259 1.00 80.13 580 SER A O 1
ATOM 4338 N N . LEU A 1 581 ? -9.165 8.898 2.707 1.00 85.28 581 LEU A N 1
ATOM 4339 C CA . LEU A 1 581 ? -10.573 9.263 2.821 1.00 95.07 581 LEU A CA 1
ATOM 4340 C C . LEU A 1 581 ? -11.043 9.230 4.274 0.87 100.17 581 LEU A C 1
ATOM 4341 O O . LEU A 1 581 ? -11.815 10.085 4.708 1.00 102.42 581 LEU A O 1
ATOM 4346 N N . CYS A 1 582 ? -10.561 8.243 5.022 0.69 102.58 582 CYS A N 1
ATOM 4347 C CA . CYS A 1 582 ? -10.946 8.080 6.419 0.63 103.77 582 CYS A CA 1
ATOM 4348 C C . CYS A 1 582 ? -10.672 9.350 7.219 0.51 105.56 582 CYS A C 1
ATOM 4349 O O . CYS A 1 582 ? -9.990 9.315 8.243 0.78 105.86 582 CYS A O 1
ATOM 4352 N N . SER A 1 587 ? -16.693 4.450 12.021 0.81 88.55 587 SER A N 1
ATOM 4353 C CA . SER A 1 587 ? -15.470 3.694 11.776 0.67 87.61 587 SER A CA 1
ATOM 4354 C C . SER A 1 587 ? -14.905 3.135 13.075 1.00 91.49 587 SER A C 1
ATOM 4355 O O . SER A 1 587 ? -14.837 3.837 14.087 1.00 95.10 587 SER A O 1
ATOM 4358 N N . ARG A 1 588 ? -14.498 1.870 13.042 1.00 89.06 588 ARG A N 1
ATOM 4359 C CA . ARG A 1 588 ? -13.885 1.242 14.204 1.00 85.81 588 ARG A CA 1
ATOM 4360 C C . ARG A 1 588 ? -12.391 1.554 14.220 1.00 70.82 588 ARG A C 1
ATOM 4361 O O . ARG A 1 588 ? -11.621 0.906 14.930 1.00 65.01 588 ARG A O 1
ATOM 4369 N N . LEU A 1 589 ? -11.982 2.545 13.431 1.00 60.84 589 LEU A N 1
ATOM 4370 C CA . LEU A 1 589 ? -10.591 2.989 13.457 1.00 49.97 589 LEU A CA 1
ATOM 4371 C C . LEU A 1 589 ? -10.292 3.775 14.727 1.00 39.66 589 LEU A C 1
ATOM 4372 O O . LEU A 1 589 ? -10.935 4.776 15.032 1.00 38.24 589 LEU A O 1
ATOM 4377 N N . SER A 1 590 ? -9.300 3.300 15.460 1.00 35.71 590 SER A N 1
ATOM 4378 C CA . SER A 1 590 ? -8.872 3.913 16.696 1.00 33.96 590 SER A CA 1
ATOM 4379 C C . SER A 1 590 ? -7.557 4.630 16.446 1.00 31.44 590 SER A C 1
ATOM 4380 O O . SER A 1 590 ? -6.966 4.496 15.375 1.00 31.52 590 SER A O 1
ATOM 4383 N N . GLU A 1 591 ? -7.102 5.377 17.448 1.00 31.20 591 GLU A N 1
ATOM 4384 C CA . GLU A 1 591 ? -5.765 5.953 17.445 1.00 34.11 591 GLU A CA 1
ATOM 4385 C C . GLU A 1 591 ? -4.703 4.882 17.192 1.00 34.93 591 GLU A C 1
ATOM 4386 O O . GLU A 1 591 ? -3.768 5.111 16.426 1.00 32.14 591 GLU A O 1
ATOM 4392 N N . VAL A 1 592 ? -4.849 3.712 17.816 1.00 29.27 592 VAL A N 1
ATOM 4393 C CA . VAL A 1 592 ? -3.877 2.631 17.613 1.00 28.52 592 VAL A CA 1
ATOM 4394 C C . VAL A 1 592 ? -3.696 2.274 16.139 1.00 28.85 592 VAL A C 1
ATOM 4395 O O . VAL A 1 592 ? -2.578 2.019 15.689 1.00 28.56 592 VAL A O 1
ATOM 4399 N N . ASP A 1 593 ? -4.799 2.234 15.399 1.00 29.55 593 ASP A N 1
ATOM 4400 C CA . ASP A 1 593 ? -4.751 1.991 13.967 1.00 30.10 593 ASP A CA 1
ATOM 4401 C C . ASP A 1 593 ? -4.084 3.163 13.237 1.00 30.71 593 ASP A C 1
ATOM 4402 O O . ASP A 1 593 ? -3.160 2.974 12.453 1.00 30.74 593 ASP A O 1
ATOM 4407 N N A ARG A 1 594 ? -4.548 4.376 13.511 0.60 31.30 594 ARG A N 1
ATOM 4408 N N B ARG A 1 594 ? -4.561 4.372 13.517 0.40 31.30 594 ARG A N 1
ATOM 4409 C CA A ARG A 1 594 ? -4.088 5.538 12.754 0.60 32.31 594 ARG A CA 1
ATOM 4410 C CA B ARG A 1 594 ? -4.106 5.569 12.812 0.40 32.14 594 ARG A CA 1
ATOM 4411 C C A ARG A 1 594 ? -2.600 5.855 12.926 0.60 32.67 594 ARG A C 1
ATOM 4412 C C B ARG A 1 594 ? -2.598 5.787 12.912 0.40 32.47 594 ARG A C 1
ATOM 4413 O O A ARG A 1 594 ? -1.966 6.349 12.000 0.60 33.04 594 ARG A O 1
ATOM 4414 O O B ARG A 1 594 ? -1.954 6.149 11.930 0.40 32.33 594 ARG A O 1
ATOM 4429 N N . ILE A 1 595 ? -2.036 5.556 14.093 1.00 30.80 595 ILE A N 1
ATOM 4430 C CA . ILE A 1 595 ? -0.618 5.843 14.322 1.00 30.51 595 ILE A CA 1
ATOM 4431 C C . ILE A 1 595 ? 0.347 4.911 13.576 1.00 32.45 595 ILE A C 1
ATOM 4432 O O . ILE A 1 595 ? 1.540 5.208 13.482 1.00 32.03 595 ILE A O 1
ATOM 4437 N N . ARG A 1 596 ? -0.158 3.794 13.051 1.00 30.03 596 ARG A N 1
ATOM 4438 C CA . ARG A 1 596 ? 0.665 2.892 12.249 1.00 29.93 596 ARG A CA 1
ATOM 4439 C C . ARG A 1 596 ? 0.295 2.919 10.757 1.00 30.92 596 ARG A C 1
ATOM 4440 O O . ARG A 1 596 ? 1.088 2.500 9.910 1.00 32.20 596 ARG A O 1
ATOM 4448 N N . GLY A 1 597 ? -0.911 3.387 10.447 1.00 31.57 597 GLY A N 1
ATOM 4449 C CA . GLY A 1 597 ? -1.318 3.617 9.066 1.00 32.75 597 GLY A CA 1
ATOM 4450 C C . GLY A 1 597 ? -1.831 2.405 8.303 1.00 32.87 597 GLY A C 1
ATOM 4451 O O . GLY A 1 597 ? -2.046 2.477 7.094 1.00 33.91 597 GLY A O 1
ATOM 4452 N N . PHE A 1 598 ? -2.028 1.292 8.999 1.00 31.92 598 PHE A N 1
ATOM 4453 C CA . PHE A 1 598 ? -2.535 0.078 8.364 1.00 32.07 598 PHE A CA 1
ATOM 4454 C C . PHE A 1 598 ? -3.415 -0.703 9.330 1.00 31.40 598 PHE A C 1
ATOM 4455 O O . PHE A 1 598 ? -3.425 -0.430 10.530 1.00 30.69 598 PHE A O 1
ATOM 4463 N N . VAL A 1 599 ? -4.154 -1.675 8.809 1.00 31.74 599 VAL A N 1
ATOM 4464 C CA . VAL A 1 599 ? -4.981 -2.520 9.654 1.00 33.22 599 VAL A CA 1
ATOM 4465 C C . VAL A 1 599 ? -4.852 -3.978 9.231 1.00 34.45 599 VAL A C 1
ATOM 4466 O O . VAL A 1 599 ? -4.867 -4.294 8.036 1.00 32.00 599 VAL A O 1
ATOM 4470 N N . LEU A 1 600 ? -4.706 -4.866 10.211 1.00 31.66 600 LEU A N 1
ATOM 4471 C CA . LEU A 1 600 ? -4.775 -6.290 9.921 1.00 30.43 600 LEU A CA 1
ATOM 4472 C C . LEU A 1 600 ? -6.230 -6.676 9.745 1.00 35.56 600 LEU A C 1
ATOM 4473 O O . LEU A 1 600 ? -7.085 -6.256 10.522 1.00 34.12 600 LEU A O 1
ATOM 4478 N N . LYS A 1 601 ? -6.508 -7.464 8.715 1.00 31.96 601 LYS A N 1
ATOM 4479 C CA . LYS A 1 601 ? -7.819 -8.071 8.540 1.00 32.77 601 LYS A CA 1
ATOM 4480 C C . LYS A 1 601 ? -7.737 -9.530 8.971 1.00 33.88 601 LYS A C 1
ATOM 4481 O O . LYS A 1 601 ? -7.092 -10.346 8.313 1.00 33.22 601 LYS A O 1
ATOM 4487 N N . LYS A 1 602 ? -8.393 -9.857 10.076 1.00 32.20 602 LYS A N 1
ATOM 4488 C CA . LYS A 1 602 ? -8.270 -11.189 10.658 1.00 34.83 602 LYS A CA 1
ATOM 4489 C C . LYS A 1 602 ? -9.421 -12.063 10.190 1.00 38.18 602 LYS A C 1
ATOM 4490 O O . LYS A 1 602 ? -10.300 -12.439 10.965 1.00 41.01 602 LYS A O 1
ATOM 4496 N N . THR A 1 603 ? -9.382 -12.385 8.904 1.00 37.59 603 THR A N 1
ATOM 4497 C CA . THR A 1 603 ? -10.500 -12.986 8.198 1.00 35.84 603 THR A CA 1
ATOM 4498 C C . THR A 1 603 ? -10.803 -14.411 8.630 1.00 38.66 603 THR A C 1
ATOM 4499 O O . THR A 1 603 ? -11.957 -14.750 8.912 1.00 36.83 603 THR A O 1
ATOM 4503 N N . ALA A 1 604 ? -9.774 -15.247 8.676 1.00 38.08 604 ALA A N 1
ATOM 4504 C CA . ALA A 1 604 ? -9.964 -16.638 9.059 1.00 40.42 604 ALA A CA 1
ATOM 4505 C C . ALA A 1 604 ? -8.966 -17.044 10.134 1.00 42.74 604 ALA A C 1
ATOM 4506 O O . ALA A 1 604 ? -7.907 -16.433 10.280 1.00 37.50 604 ALA A O 1
ATOM 4508 N N . MET A 1 605 ? -9.312 -18.076 10.890 1.00 39.03 605 MET A N 1
ATOM 4509 C CA . MET A 1 605 ? -8.429 -18.567 11.933 1.00 39.39 605 MET A CA 1
ATOM 4510 C C . MET A 1 605 ? -8.806 -19.974 12.366 1.00 43.99 605 MET A C 1
ATOM 4511 O O . MET A 1 605 ? -9.940 -20.226 12.775 1.00 45.51 605 MET A O 1
ATOM 4516 N N . ALA A 1 606 ? -7.847 -20.886 12.277 1.00 36.18 606 ALA A N 1
ATOM 4517 C CA . ALA A 1 606 ? -8.019 -22.219 12.829 1.00 40.53 606 ALA A CA 1
ATOM 4518 C C . ALA A 1 606 ? -7.567 -22.210 14.286 1.00 40.90 606 ALA A C 1
ATOM 4519 O O . ALA A 1 606 ? -6.656 -21.468 14.660 1.00 32.98 606 ALA A O 1
ATOM 4521 N N . VAL A 1 607 ? -8.211 -23.029 15.110 1.00 39.44 607 VAL A N 1
ATOM 4522 C CA . VAL A 1 607 ? -7.829 -23.131 16.513 1.00 39.90 607 VAL A CA 1
ATOM 4523 C C . VAL A 1 607 ? -7.591 -24.581 16.927 1.00 43.11 607 VAL A C 1
ATOM 4524 O O . VAL A 1 607 ? -8.419 -25.453 16.671 1.00 44.31 607 VAL A O 1
ATOM 4528 N N . MET A 1 608 ? -6.448 -24.836 17.553 1.00 42.94 608 MET A N 1
ATOM 4529 C CA . MET A 1 608 ? -6.161 -26.151 18.120 1.00 44.75 608 MET A CA 1
ATOM 4530 C C . MET A 1 608 ? -5.998 -26.036 19.630 1.00 46.28 608 MET A C 1
ATOM 4531 O O . MET A 1 608 ? -4.972 -25.552 20.110 1.00 41.29 608 MET A O 1
ATOM 4536 N N . ASP A 1 609 ? -7.016 -26.469 20.371 1.00 55.57 609 ASP A N 1
ATOM 4537 C CA . ASP A 1 609 ? -6.973 -26.479 21.833 1.00 70.59 609 ASP A CA 1
ATOM 4538 C C . ASP A 1 609 ? -6.542 -27.841 22.365 1.00 81.59 609 ASP A C 1
ATOM 4539 O O . ASP A 1 609 ? -5.884 -28.615 21.668 1.00 85.33 609 ASP A O 1
ATOM 4544 N N . CYS A 1 610 ? -6.936 -28.121 23.606 1.00 88.69 610 CYS A N 1
ATOM 4545 C CA . CYS A 1 610 ? -6.645 -29.387 24.277 1.00 94.97 610 CYS A CA 1
ATOM 4546 C C . CYS A 1 610 ? -6.500 -30.558 23.307 1.00 95.67 610 CYS A C 1
ATOM 4547 O O . CYS A 1 610 ? -5.519 -31.303 23.359 1.00 95.06 610 CYS A O 1
#

Nearest PDB structures (foldseek):
  3ogz-assembly1_A  TM=1.002E+00  e=0.000E+00  Leishmania major
  3oh1-assembly1_A  TM=9.988E-01  e=0.000E+00  Leishmania major
  3oh4-assembly1_A  TM=9.929E-01  e=0.000E+00  Leishmania major
  3oh2-assembly1_A  TM=9.900E-01  e=0.000E+00  Leishmania major
  1jv3-assembly1_B  TM=6.819E-01  e=1.123E-23  Homo sapiens

Solvent-accessible surface area: 25245 Å² total; per-residue (Å²): 168,23,56,80,79,59,5,34,61,21,29,104,68,0,59,61,126,44,10,67,0,38,76,7,13,146,78,32,41,146,46,5,114,97,15,80,145,108,17,40,58,12,0,40,43,0,70,69,3,66,119,78,11,74,55,1,3,8,61,0,0,104,28,0,64,101,8,15,58,132,52,84,122,159,76,62,26,31,22,40,74,63,3,81,39,50,34,129,15,26,14,6,59,139,100,62,90,98,2,43,60,13,11,84,49,0,37,65,52,0,73,104,0,0,1,0,0,2,4,13,26,39,2,119,141,6,42,21,55,37,5,32,2,22,2,12,3,2,15,7,48,78,43,16,2,0,3,40,2,0,105,14,0,32,73,13,18,35,114,96,0,7,1,0,0,0,0,12,74,81,1,36,111,108,0,77,96,20,17,203,102,53,149,19,116,17,69,59,34,47,34,28,84,9,22,42,2,0,0,0,49,49,67,49,0,53,2,5,76,44,176,91,26,129,9,39,74,31,62,20,10,69,2,15,0,0,25,40,0,59,107,12,83,87,136,72,50,0,4,38,55,9,58,84,68,35,39,103,8,0,0,0,5,39,20,4,10,2,1,3,10,23,6,0,12,0,0,1,5,9,11,61,111,45,73,3,20,0,0,0,2,0,1,32,8,51,103,123,19,86,15,5,1,0,0,45,5,46,91,94,98,77,52,77,48,45,3,4,21,9,57,89,67,31,46,33,84,3,58,178,73,112,102,103,25,105,22,7,0,11,13,31,3,0,1,2,104,0,42,8,0,0,66,49,0,103,129,22,105,2,70,5,58,35,64,5,78,8,114,40,58,83,157,111,186,108,51,24,143,115,39,7,58,0,33,3,54,2,19,24,1,0,58,49,2,34,58,124,108,34,97,8,0,0,0,10,11,57,67,46,5,20,9,12,6,45,11,20,29,153,62,0,26,38,41,56,91,108,72,19,32,8,41,0,3,0,37,4,2,13,17,11,0,31,2,36,3,71,8,2,86,22,14,42,4,38,12,168,49,44,107,125,70,56,10,63,4,21,184,124,49,28,27,12,27,0,6,0,0,0,14,24,50,30,25,0,10,30,12,18,14,3,53,23,9,25,115,0,1,68,43,17,102,111,0,74,7,41,46,111,0,0,0,14,1,65,2,20,0,30,0,56,14,2,65,0,104,7,0,0,7,0,103,16,48,126,70,42,169,35,154,45,36,37,7,143,133,10,96,12,165,49,87,3,20,57,22,93,32,37,110,103,146,72,132,223,45,42,73,28,24,100,9,5,9,1,32,15,107,94,101,25,68,30,73,53,80,133

Foldseek 3Di:
DDDQVRLVVVLVVCCDPLNNQVVLQVPHDDGSVRGDDVSVVQSVVQVCQVVADPPGPSVQLNVLLVQLVVVVDAQAFPDWAAAPFEAEFDALQAPDPRLQVLLVQLLLLLQQEAEEEEWADAQVQLLGGATQQQFALADVVSHGNVNLVLQLSCLSHNLAHAYEYEYEPRHQVVVVVVCVVVVPDRPRYYYFYHDWDWWAQASSRHTDADPVSHTDTDHQEPLSVLLSQLPDDVVHRPLVVSVVVPRWKYKYDYRFQSLCLSVRSNQSSVCVVVVAQKEFEWAFACLDDQFWWFMFGHHYPPGATFTATHGSVSVVVNVVVNVGDPTTTGLPTMMGGSVSSVVLCVVQSSDFDKHKDFDAPDPPPRGGPGTIRIHDYNRSSSVSDGPVHGHHYYYYHYPLSGQAARHFLQQLLVQVVVVHHSSHSQRSNLSVQVSLVSLLVNLPQDADADQDFQEAFSVNSGGGHRWPGAEEGCLQQRSVRSVSSCQQEVQNVQEAAHRQEYEAEEHQEHEDHEADAAYEYEYFDNDSPDDYHYHDPYYDHDPHKGKYFDDPPDPPDDSSCNRNGMDMGGPDYHYHYD

Radius of gyration: 26.08 Å; Cα contacts (8 Å, |Δi|>4): 1253; chains: 1; bounding box: 58×76×62 Å

Organism: Leishmania major (NCBI:txid5664)

Sequence (578 aa):
NPSNSNLQALREELCTPGLDQGHLFEGWPETVDECNERQIALLTDLYMFSNNMYPGGVAQYIRNGHELLARESEEVDFAALEMPPLIFEAPSLHRRTAERTALENAGTAMLCKTVFVLVAGGLGERLGYSSSIKVSLPVETATNTTYLAYYLRWAQRVGGKEVPFVIMTSDDTHDRTLQLLRRELQLEVPNLHVLKQGQVFCFADSAAHLALDETGKLLRKPHGHGDVHSLIYNATVAQPLVNDWLAAGYESIVVFIQDTNAGATITIPISLALSAEHSLDMNFTCIPRVPKEPIGLLCRTKKNSGDPWLVANVEYNVFAEVSRALGFSPFPGSVNTLVFKLSSYVDRLRESHGIVPEFINPKYSDETRRSFKKPARIESLMQDIALLFSEDDYRVGGTVFERFSYQPVKNSLEEAAGLVAQGNGAYCAATGEAAFYELQRRRLKAIGLPLFYSSQPEVTVAKDAFGVRLFPIIVLDTVCASSGSLDDLARRVFPTPEKVHIDQHSTLIVEGRVIIESLELYGALTIRGPTDSMALPHVVRNAVVRNAGWSVHAILSLCSRLSEVDRRIRGFVLKKTAMAVMDC

B-factor: mean 48.58, std 20.73, range [21.77, 163.72]

InterPro domains:
  IPR002618 UDPGP family [PF01704] (104-234)
  IPR029044 Nucleotide-diphospho-sugar transferases [G3DSA:3.90.550.10] (1-472)
  IPR029044 Nucleotide-diphospho-sugar transferases [SSF53448] (20-552)
  IPR039741 UDP-sugar pyrophosphorylase [PTHR11952] (7-500)

CATH classification: 3.90.550.10 (+1 more: 2.160.10.30)

Secondary structure (DSSP, 8-state):
---HHHHHHHHHHHTSTTT--GGGGTT--SSGGG--HHHHHHHHHHHHGGGTSTTHHHHHHHHHHHHHHHHTSPP--SEEE--S-EEEPPPTT---HHHHHHHHHHHHHGGGEEEEEE---EEGGGTEEEEGGGSBS-TTT--BHHHHHHHHHHHHH-TT--EEEEE-TTTHHHHHHHHHHTT---TTEEEEEPPPEE-BSSTT-PBPB-TTSSB-EE---TTHHHHHHHH-B---BHHHHHHHTT--EEEEE-TTBTTHHHHHHHHHHHHHHTT-SEEEEEE---SS-SS-EEEEEESSTTSPPEEEEE-HHHHHHHHHH----SSPEEEEEEEEEHHHHHHHHHHHTT----EE-PPBSSSSS--BSS-B-EE--GGGGGGG--TTT--EEEEE--GGG--B--B-HHHHHHHHHTT----BHHHHHHHHHHHHHHHHHHTT-------S-SEEETTTTEEE--PSEEEE-HHHHTT--HHHHHHH-SSGGGEEE-TT-EEEEESSEEES-EEEESEEEEE--SSTTSPPEEE-SEEEE----EEEEPPTT-----HHHHTTTEEEE----EEE--